Protein AF-A0A914FQ15-F1 (afdb_monomer_lite)

Radius of gyration: 30.42 Å; chains: 1; bounding box: 74×74×72 Å

pLDDT: mean 75.64, std 13.71, range [32.66, 95.12]

Secondary structure (DSSP, 8-state):
---HHHHHHHHHHHTHHHHHHHHHHH---S-HHHHHHHHHHHHHHHHTTPPPPTTTGGGHHHHHHHHHHHHHHHTT-S----TT-SS-HHHHHHHHHHHHHHHHHHHHHHHHHHHHT---HHHHHHHH---------HHHHHHHHHHTT-GGGS-STT-SPPTT-------------S--SS--TT---GGGEEEEE-S-HHHHHHHHHHHHHHS-----SS----------EE---GGG-TTSTTTS--HHHHHHHHHHHTSHHHHHHHHHTHHHHHHHHHHH---S-HHHHHHHHHHHHHHHHTTPPPPTTTGGGHHHHHHHHHHHHHHHTT-S----TT-SS-HHHHHHHHHHHHHHHHHHHHHHHHHHHHH-SS--HHHHHHHH--EEEEE--HHHHHHHHHHHT-HHHH-STT-S--TT-EEEEEEEE-HHHHTSS-TTS-TTTTEEEEEEEE-STT-SSPEE-GGG-GGG---

Foldseek 3Di:
DPDLCPVVVVLCVVCVVVLVVCCVVVVFDSDPVRLLVVVVVQVVCVVVVHDDPPVCVVVVVVSLVSNLVNVCSVQLLDDDDDVPDPDRPNLVSLCVLAVVVVVVVVVLLVLLVVLPPPDDPVSVVSVPDDDDDDDDDLVNVVSNCVNVPVSVQCPDSPRRADPPDDDDDDDDDDPDDDDDPLPPLQDDDQLQEDAEEEPDPVLQVVSQVVQLVSNFDPDDPDDPDSPRDDHDYHYDHLCCDLLNVVNDDDPVLVVLLVVLCVFPQVVVLCVVCVVVLVVCCVVVVFDSDVVRVLVVLVVQVVCVVVVHDDDPVCVVVNVVSLVSNLVSVCSSQLLDFDDGPVDPDRSSLSSLCSNCVVVVCVVVVLLVLLLVLVPDPDDDVVSVSSVSHNYYHYRGDLSSVSSNCVNLPVSVQCPPSLRRADPAKDKDKDKDFAPVVVPDPCPPDDSCVRIDIWIWIDSHPPDPGTDTCQCVRPVNPDD

Sequence (479 aa):
MVDKSQVILSMLNNSNELLSEIAEKTHIPIDFNEIMYVFDTVIFETLLGLPIPAWLIPRMPEFENLFVNYIATLWGFISFKDDAFEIDLKHELAKISSGSLISEIVERLKLKIQCHQNETEKCEKIKSQKFYAYSGHDITEISLLLGLGYETFIFDKHSMPSVGSSIVLELWQNEEIKNAIITDKNQFQYYYIYARSTDADRAIVSAMAFFSGLFSKNQSSSSSEYILAPVPIHTIPASDDFLNILAFECPKKDELWKMVDKSQVILSMLNNSNELLSEIAEKTHIPIDFNEIMYVFDTVIFETLLGLPIPAWLIPRMPEFEDLFVNYIATLWGFISFKDEAFEIDLQHELAKISSGSLISEIVERLKHKIQCHQNETETMECEKIKNQKFYAYSGHDITEISLLLGLGYETFIFDKHSMPSVSSSLVLELWQNEEIENSIIKDKNQFEYYYVKIYYYQNSTIETPKYIGNLLPECQGE

Structure (mmCIF, N/CA/C/O backbone):
data_AF-A0A914FQ15-F1
#
_entry.id   AF-A0A914FQ15-F1
#
loop_
_atom_site.group_PDB
_atom_site.id
_atom_site.type_symbol
_atom_site.label_atom_id
_atom_site.label_alt_id
_atom_site.label_comp_id
_atom_site.label_asym_id
_atom_site.label_entity_id
_atom_site.label_seq_id
_atom_site.pdbx_PDB_ins_code
_atom_site.Cartn_x
_atom_site.Cartn_y
_atom_site.Cartn_z
_atom_site.occupancy
_atom_site.B_iso_or_equiv
_atom_site.auth_seq_id
_atom_site.auth_comp_id
_atom_site.auth_asym_id
_atom_site.auth_atom_id
_atom_site.pdbx_PDB_model_num
ATOM 1 N N . MET A 1 1 ? -44.707 -8.944 -4.689 1.00 37.34 1 MET A N 1
ATOM 2 C CA . MET A 1 1 ? -44.498 -10.139 -5.532 1.00 37.34 1 MET A CA 1
ATOM 3 C C . MET A 1 1 ? -44.858 -9.777 -6.973 1.00 37.34 1 MET A C 1
ATOM 5 O O . MET A 1 1 ? -45.880 -10.221 -7.469 1.00 37.34 1 MET A O 1
ATOM 9 N N . VAL A 1 2 ? -44.069 -8.915 -7.623 1.00 34.97 2 VAL A N 1
ATOM 10 C CA . VAL A 1 2 ? -43.881 -9.034 -9.081 1.00 34.97 2 VAL A CA 1
ATOM 11 C C . VAL A 1 2 ? -42.900 -10.186 -9.255 1.00 34.97 2 VAL A C 1
ATOM 13 O O . VAL A 1 2 ? -42.261 -10.646 -8.302 1.00 34.97 2 VAL A O 1
ATOM 16 N N . ASP A 1 3 ? -43.039 -10.820 -10.393 1.00 44.81 3 ASP A N 1
ATOM 17 C CA . ASP A 1 3 ? -43.243 -12.239 -10.451 1.00 44.81 3 ASP A CA 1
ATOM 18 C C . ASP A 1 3 ? -41.897 -12.964 -10.436 1.00 44.81 3 ASP A C 1
ATOM 20 O O . ASP A 1 3 ? -41.209 -13.018 -11.456 1.00 44.81 3 ASP A O 1
ATOM 24 N N . LYS A 1 4 ? -41.551 -13.601 -9.302 1.00 52.62 4 LYS A N 1
ATOM 25 C CA . LYS A 1 4 ? -40.545 -14.677 -9.300 1.00 52.62 4 LYS A CA 1
ATOM 26 C C . LYS A 1 4 ? -40.839 -15.663 -10.443 1.00 52.62 4 LYS A C 1
ATOM 28 O O . LYS A 1 4 ? -39.901 -16.253 -10.968 1.00 52.62 4 LYS A O 1
ATOM 33 N N . SER A 1 5 ? -42.102 -15.780 -10.890 1.00 56.16 5 SER A N 1
ATOM 34 C CA . SER A 1 5 ? -42.436 -16.552 -12.078 1.00 56.16 5 SER A CA 1
ATOM 35 C C . SER A 1 5 ? -41.743 -16.061 -13.347 1.00 56.16 5 SER A C 1
ATOM 37 O O . SER A 1 5 ? -41.282 -16.924 -14.053 1.00 56.16 5 SER A O 1
ATOM 39 N N . GLN A 1 6 ? -41.568 -14.776 -13.686 1.00 59.91 6 GLN A N 1
ATOM 40 C CA . GLN A 1 6 ? -41.086 -14.433 -15.042 1.00 59.91 6 GLN A CA 1
ATOM 41 C C . GLN A 1 6 ? -39.613 -14.782 -15.295 1.00 59.91 6 GLN A C 1
ATOM 43 O O . GLN A 1 6 ? -39.285 -15.299 -16.364 1.00 59.91 6 GLN A O 1
ATOM 48 N N . VAL A 1 7 ? -38.730 -14.561 -14.318 1.00 64.56 7 VAL A N 1
ATOM 49 C CA . VAL A 1 7 ? -37.320 -14.982 -14.416 1.00 64.56 7 VAL A CA 1
ATOM 50 C C . VAL A 1 7 ? -37.223 -16.507 -14.398 1.00 64.56 7 VAL A C 1
ATOM 52 O O . VAL A 1 7 ? -36.554 -17.088 -15.250 1.00 64.56 7 VAL A O 1
ATOM 55 N N . ILE A 1 8 ? -37.956 -17.163 -13.491 1.00 65.75 8 ILE A N 1
ATOM 56 C CA . ILE A 1 8 ? -38.003 -18.628 -13.410 1.00 65.75 8 ILE A CA 1
ATOM 57 C C . ILE A 1 8 ? -38.634 -19.227 -14.680 1.00 65.75 8 ILE A C 1
ATOM 59 O O . ILE A 1 8 ? -38.155 -20.238 -15.170 1.00 65.75 8 ILE A O 1
ATOM 63 N N . LEU A 1 9 ? -39.642 -18.586 -15.274 1.00 66.38 9 LEU A N 1
ATOM 64 C CA . LEU A 1 9 ? -40.297 -18.966 -16.532 1.00 66.38 9 LEU A CA 1
ATOM 65 C C . LEU A 1 9 ? -39.357 -18.772 -17.722 1.00 66.38 9 LEU A C 1
ATOM 67 O O . LEU A 1 9 ? -39.368 -19.581 -18.642 1.00 66.38 9 LEU A O 1
ATOM 71 N N . SER A 1 10 ? -38.528 -17.727 -17.715 1.00 71.25 10 SER A N 1
ATOM 72 C CA . SER A 1 10 ? -37.469 -17.537 -18.710 1.00 71.25 10 SER A CA 1
ATOM 73 C C . SER A 1 10 ? -36.416 -18.646 -18.613 1.00 71.25 10 SER A C 1
ATOM 75 O O . SER A 1 10 ? -36.067 -19.252 -19.625 1.00 71.25 10 SER A O 1
ATOM 77 N N . MET A 1 11 ? -35.976 -18.988 -17.396 1.00 70.44 11 MET A N 1
ATOM 78 C CA . MET A 1 11 ? -35.068 -20.117 -17.154 1.00 70.44 11 MET A CA 1
ATOM 79 C C . MET A 1 11 ? -35.695 -21.454 -17.573 1.00 70.44 11 MET A C 1
ATOM 81 O O . MET A 1 11 ? -35.059 -22.218 -18.293 1.00 70.44 11 MET A O 1
ATOM 85 N N . LEU A 1 12 ? -36.961 -21.695 -17.207 1.00 67.25 12 LEU A N 1
ATOM 86 C CA . LEU A 1 12 ? -37.756 -22.847 -17.649 1.00 67.25 12 LEU A CA 1
ATOM 87 C C . LEU A 1 12 ? -37.758 -22.943 -19.176 1.00 67.25 12 LEU A C 1
ATOM 89 O O . LEU A 1 12 ? -37.421 -23.984 -19.730 1.00 67.25 12 LEU A O 1
ATOM 93 N N . ASN A 1 13 ? -38.069 -21.838 -19.856 1.00 72.69 13 ASN A N 1
ATOM 94 C CA . ASN A 1 13 ? -38.152 -21.810 -21.310 1.00 72.69 13 ASN A CA 1
ATOM 95 C C . ASN A 1 13 ? -36.809 -22.106 -21.991 1.00 72.69 13 ASN A C 1
ATOM 97 O O . ASN A 1 13 ? -36.783 -22.803 -23.006 1.00 72.69 13 ASN A O 1
ATOM 101 N N . ASN A 1 14 ? -35.709 -21.609 -21.423 1.00 77.69 14 ASN A N 1
ATOM 102 C CA . ASN A 1 14 ? -34.362 -21.808 -21.955 1.00 77.69 14 ASN A CA 1
ATOM 103 C C . ASN A 1 14 ? -33.810 -23.218 -21.690 1.00 77.69 14 ASN A C 1
ATOM 105 O O . ASN A 1 14 ? -32.963 -23.678 -22.449 1.00 77.69 14 ASN A O 1
ATOM 109 N N . SER A 1 15 ? -34.302 -23.913 -20.660 1.00 79.88 15 SER A N 1
ATOM 110 C CA . SER A 1 15 ? -33.881 -25.275 -20.290 1.00 79.88 15 SER A CA 1
ATOM 111 C C . SER A 1 15 ? -34.926 -26.352 -20.607 1.00 79.88 15 SER A C 1
ATOM 113 O O . SER A 1 15 ? -34.819 -27.483 -20.136 1.00 79.88 15 SER A O 1
ATOM 115 N N . ASN A 1 16 ? -35.928 -26.029 -21.431 1.00 79.25 16 ASN A N 1
ATOM 116 C CA . ASN A 1 16 ? -37.050 -26.915 -21.759 1.00 79.25 16 ASN A CA 1
ATOM 117 C C . ASN A 1 16 ? -36.623 -28.302 -22.270 1.00 79.25 16 ASN A C 1
ATOM 119 O O . ASN A 1 16 ? -37.305 -29.285 -21.986 1.00 79.25 16 ASN A O 1
ATOM 123 N N . GLU A 1 17 ? -35.523 -28.399 -23.021 1.00 84.88 17 GLU A N 1
ATOM 124 C CA . GLU A 1 17 ? -35.038 -29.673 -23.567 1.00 84.88 17 GLU A CA 1
ATOM 125 C C . GLU A 1 17 ? -34.526 -30.608 -22.462 1.00 84.88 17 GLU A C 1
ATOM 127 O O . GLU A 1 17 ? -35.016 -31.731 -22.340 1.00 84.88 17 GLU A O 1
ATOM 132 N N . LEU A 1 18 ? -33.614 -30.120 -21.612 1.00 85.31 18 LEU A N 1
ATOM 133 C CA . LEU A 1 18 ? -33.092 -30.857 -20.460 1.00 85.31 18 LEU A CA 1
ATOM 134 C C . LEU A 1 18 ? -34.219 -31.280 -19.512 1.00 85.31 18 LEU A C 1
ATOM 136 O O . LEU A 1 18 ? -34.287 -32.432 -19.089 1.00 85.31 18 LEU A O 1
ATOM 140 N N . LEU A 1 19 ? -35.124 -30.351 -19.198 1.00 83.38 19 LEU A N 1
ATOM 141 C CA . LEU A 1 19 ? -36.227 -30.605 -18.276 1.00 83.38 19 LEU A CA 1
ATOM 142 C C . LEU A 1 19 ? -37.215 -31.645 -18.821 1.00 83.38 19 LEU A C 1
ATOM 144 O O . LEU A 1 19 ? -37.680 -32.502 -18.071 1.00 83.38 19 LEU A O 1
ATOM 148 N N . SER A 1 20 ? -37.501 -31.606 -20.126 1.00 84.44 20 SER A N 1
ATOM 149 C CA . SER A 1 20 ? -38.352 -32.603 -20.787 1.00 84.44 20 SER A CA 1
ATOM 150 C C . SER A 1 20 ? -37.700 -33.984 -20.800 1.00 84.44 20 SER A C 1
ATOM 152 O O . SER A 1 20 ? -38.378 -34.980 -20.555 1.00 84.44 20 SER A O 1
ATOM 154 N N . GLU A 1 21 ? -36.388 -34.049 -21.041 1.00 87.75 21 GLU A N 1
ATOM 155 C CA . GLU A 1 21 ? -35.633 -35.303 -21.020 1.00 87.75 21 GLU A CA 1
ATOM 156 C C . GLU A 1 21 ? -35.611 -35.917 -19.610 1.00 87.75 21 GLU A C 1
ATOM 158 O O . GLU A 1 21 ? -35.912 -37.101 -19.449 1.00 87.75 21 GLU A O 1
ATOM 163 N N . ILE A 1 22 ? -35.351 -35.110 -18.573 1.00 86.06 22 ILE A N 1
ATOM 164 C CA . ILE A 1 22 ? -35.401 -35.556 -17.172 1.00 86.06 22 ILE A CA 1
ATOM 165 C C . ILE A 1 22 ? -36.799 -36.072 -16.824 1.00 86.06 22 ILE A C 1
ATOM 167 O O . ILE A 1 22 ? -36.919 -37.178 -16.293 1.00 86.06 22 ILE A O 1
ATOM 171 N N . ALA A 1 23 ? -37.855 -35.323 -17.149 1.00 85.94 23 ALA A N 1
ATOM 172 C CA . ALA A 1 23 ? -39.231 -35.718 -16.858 1.00 85.94 23 ALA A CA 1
ATOM 173 C C . ALA A 1 23 ? -39.637 -37.021 -17.565 1.00 85.94 23 ALA A C 1
ATOM 175 O O . ALA A 1 23 ? -40.269 -37.891 -16.961 1.00 85.94 23 ALA A O 1
ATOM 176 N N . GLU A 1 24 ? -39.233 -37.207 -18.826 1.00 88.38 24 GLU A N 1
ATOM 177 C CA . GLU A 1 24 ? -39.487 -38.445 -19.568 1.00 88.38 24 GLU A CA 1
ATOM 178 C C . GLU A 1 24 ? -38.804 -39.650 -18.908 1.00 88.38 24 GLU A C 1
ATOM 180 O O . GLU A 1 24 ? -39.427 -40.701 -18.743 1.00 88.38 24 GLU A O 1
ATOM 185 N N . LYS A 1 25 ? -37.528 -39.506 -18.526 1.00 87.81 25 LYS A N 1
ATOM 186 C CA . LYS A 1 25 ? -36.709 -40.610 -17.998 1.00 87.81 25 LYS A CA 1
ATOM 187 C C . LYS A 1 25 ? -36.987 -40.945 -16.538 1.00 87.81 25 LYS A C 1
ATOM 189 O O . LYS A 1 25 ? -36.796 -42.094 -16.149 1.00 87.81 25 LYS A O 1
ATOM 194 N N . THR A 1 26 ? -37.411 -39.969 -15.739 1.00 84.44 26 THR A N 1
ATOM 195 C CA . THR A 1 26 ? -37.674 -40.147 -14.301 1.00 84.44 26 THR A CA 1
ATOM 196 C C . THR A 1 26 ? -39.157 -40.325 -13.979 1.00 84.44 26 THR A C 1
ATOM 198 O O . THR A 1 26 ? -39.488 -40.744 -12.874 1.00 84.44 26 THR A O 1
ATOM 201 N N . HIS A 1 27 ? -40.054 -40.034 -14.933 1.00 85.69 27 HIS A N 1
ATOM 202 C CA . HIS A 1 27 ? -41.507 -39.951 -14.728 1.00 85.69 27 HIS A CA 1
ATOM 203 C C . HIS A 1 27 ? -41.935 -38.903 -13.687 1.00 85.69 27 HIS A C 1
ATOM 205 O O . HIS A 1 27 ? -43.054 -38.954 -13.173 1.00 85.69 27 HIS A O 1
ATOM 211 N N . ILE A 1 28 ? -41.055 -37.947 -13.395 1.00 81.38 28 ILE A N 1
ATOM 212 C CA . ILE A 1 28 ? -41.310 -36.820 -12.503 1.00 81.38 28 ILE A CA 1
ATOM 213 C C . ILE A 1 28 ? -41.856 -35.659 -13.348 1.00 81.38 28 ILE A C 1
ATOM 215 O O . ILE A 1 28 ? -41.390 -35.450 -14.470 1.00 81.38 28 ILE A O 1
ATOM 219 N N . PRO A 1 29 ? -42.880 -34.921 -12.880 1.00 79.31 29 PRO A N 1
ATOM 220 C CA . PRO A 1 29 ? -43.400 -33.774 -13.617 1.00 79.31 29 PRO A CA 1
ATOM 221 C C . PRO A 1 29 ? -42.323 -32.699 -13.818 1.00 79.31 29 PRO A C 1
ATOM 223 O O . PRO A 1 29 ? -41.398 -32.577 -13.020 1.00 79.31 29 PRO A O 1
ATOM 226 N N . ILE A 1 30 ? -42.481 -31.877 -14.863 1.00 70.94 30 ILE A N 1
ATOM 227 C CA . ILE A 1 30 ? -41.653 -30.679 -15.078 1.00 70.94 30 ILE A CA 1
ATOM 228 C C . ILE A 1 30 ? -42.074 -29.610 -14.055 1.00 70.94 30 ILE A C 1
ATOM 230 O O . ILE A 1 30 ? -42.770 -28.648 -14.371 1.00 70.94 30 ILE A O 1
ATOM 234 N N . ASP A 1 31 ? -41.695 -29.839 -12.802 1.00 72.06 31 ASP A N 1
ATOM 235 C CA . ASP A 1 31 ? -41.764 -28.906 -11.688 1.00 72.06 31 ASP A CA 1
ATOM 236 C C . ASP A 1 31 ? -40.352 -28.740 -11.133 1.00 72.06 31 ASP A C 1
ATOM 238 O O . ASP A 1 31 ? -39.649 -29.720 -10.887 1.00 72.06 31 ASP A O 1
ATOM 242 N N . PHE A 1 32 ? -39.916 -27.495 -10.960 1.00 68.69 32 PHE A N 1
ATOM 243 C CA . PHE A 1 32 ? -38.552 -27.228 -10.530 1.00 68.69 32 PHE A CA 1
ATOM 244 C C . PHE A 1 32 ? -38.252 -27.829 -9.152 1.00 68.69 32 PHE A C 1
ATOM 246 O O . PHE A 1 32 ? -37.183 -28.397 -8.999 1.00 68.69 32 PHE A O 1
ATOM 253 N N . ASN A 1 33 ? -39.168 -27.790 -8.176 1.00 68.25 33 ASN A N 1
ATOM 254 C CA . ASN A 1 33 ? -38.898 -28.376 -6.855 1.00 68.25 33 ASN A CA 1
ATOM 255 C C . ASN A 1 33 ? -38.702 -29.893 -6.957 1.00 68.25 33 ASN A C 1
ATOM 257 O O . ASN A 1 33 ? -37.818 -30.451 -6.315 1.00 68.25 33 ASN A O 1
ATOM 261 N N . GLU A 1 34 ? -39.490 -30.545 -7.808 1.00 75.31 34 GLU A N 1
ATOM 262 C CA . GLU A 1 34 ? -39.380 -31.981 -8.063 1.00 75.31 34 GLU A CA 1
ATOM 263 C C . GLU A 1 34 ? -38.078 -32.344 -8.800 1.00 75.31 34 GLU A C 1
ATOM 265 O O . GLU A 1 34 ? -37.407 -33.319 -8.464 1.00 75.31 34 GLU A O 1
ATOM 270 N N . ILE A 1 35 ? -37.661 -31.521 -9.764 1.00 71.25 35 ILE A N 1
ATOM 271 C CA . ILE A 1 35 ? -36.404 -31.689 -10.509 1.00 71.25 35 ILE A CA 1
ATOM 272 C C . ILE A 1 35 ? -35.176 -31.447 -9.615 1.00 71.25 35 ILE A C 1
ATOM 274 O O . ILE A 1 35 ? -34.149 -32.102 -9.793 1.00 71.25 35 ILE A O 1
ATOM 278 N N . MET A 1 36 ? -35.276 -30.567 -8.617 1.00 71.06 36 MET A N 1
ATOM 279 C CA . MET A 1 36 ? -34.212 -30.353 -7.631 1.00 71.06 36 MET A CA 1
ATOM 280 C C . MET A 1 36 ? -33.966 -31.606 -6.785 1.00 71.06 36 MET A C 1
ATOM 282 O O . MET A 1 36 ? -32.814 -31.960 -6.555 1.00 71.06 36 MET A O 1
ATOM 286 N N . TYR A 1 37 ? -35.017 -32.353 -6.424 1.00 77.00 37 TYR A N 1
ATOM 287 C CA . TYR A 1 37 ? -34.844 -33.647 -5.754 1.00 77.00 37 TYR A CA 1
ATOM 288 C C . TYR A 1 37 ? -34.120 -34.673 -6.628 1.00 77.00 37 TYR A C 1
ATOM 290 O O . TYR A 1 37 ? -33.354 -35.488 -6.109 1.00 77.00 37 TYR A O 1
ATOM 298 N N . VAL A 1 38 ? -34.318 -34.635 -7.951 1.00 81.38 38 VAL A N 1
ATOM 299 C CA . VAL A 1 38 ? -33.557 -35.480 -8.886 1.00 81.38 38 VAL A CA 1
ATOM 300 C C . VAL A 1 38 ? -32.079 -35.114 -8.850 1.00 81.38 38 VAL A C 1
ATOM 302 O O . VAL A 1 38 ? -31.239 -36.007 -8.770 1.00 81.38 38 VAL A O 1
ATOM 305 N N . PHE A 1 39 ? -31.759 -33.820 -8.872 1.00 81.06 39 PHE A N 1
ATOM 306 C CA . PHE A 1 39 ? -30.379 -33.353 -8.790 1.00 81.06 39 PHE A CA 1
ATOM 307 C C . PHE A 1 39 ? -29.713 -33.781 -7.477 1.00 81.06 39 PHE A C 1
ATOM 309 O O . PHE A 1 39 ? -28.667 -34.429 -7.511 1.00 81.06 39 PHE A O 1
ATOM 316 N N . ASP A 1 40 ? -30.354 -33.509 -6.337 1.00 76.62 40 ASP A N 1
ATOM 317 C CA . ASP A 1 40 ? -29.849 -33.889 -5.012 1.00 76.62 40 ASP A CA 1
ATOM 318 C C . ASP A 1 40 ? -29.604 -35.398 -4.917 1.00 76.62 40 ASP A C 1
ATOM 320 O O . ASP A 1 40 ? -28.573 -35.841 -4.406 1.00 76.62 40 ASP A O 1
ATOM 324 N N . THR A 1 41 ? -30.524 -36.199 -5.465 1.00 82.56 41 THR A N 1
ATOM 325 C CA . THR A 1 41 ? -30.392 -37.661 -5.513 1.00 82.56 41 THR A CA 1
ATOM 326 C C . THR A 1 41 ? -29.163 -38.072 -6.321 1.00 82.56 41 THR A C 1
ATOM 328 O O . THR A 1 41 ? -28.358 -38.864 -5.840 1.00 82.56 41 THR A O 1
ATOM 331 N N . VAL A 1 42 ? -28.968 -37.505 -7.514 1.00 83.19 42 VAL A N 1
ATOM 332 C CA . VAL A 1 42 ? -27.830 -37.831 -8.388 1.00 83.19 42 VAL A CA 1
ATOM 333 C C . VAL A 1 42 ? -26.497 -37.438 -7.748 1.00 83.19 42 VAL A C 1
ATOM 335 O O . VAL A 1 42 ? -25.545 -38.221 -7.790 1.00 83.19 42 VAL A O 1
ATOM 338 N N . ILE A 1 43 ? -26.415 -36.263 -7.116 1.00 78.88 43 ILE A N 1
ATOM 339 C CA . ILE A 1 43 ? -25.213 -35.829 -6.390 1.00 78.88 43 ILE A CA 1
ATOM 340 C C . ILE A 1 43 ? -24.922 -36.772 -5.221 1.00 78.88 43 ILE A C 1
ATOM 342 O O . ILE A 1 43 ? -23.788 -37.230 -5.063 1.00 78.88 43 ILE A O 1
ATOM 346 N N . PHE A 1 44 ? -25.939 -37.119 -4.433 1.00 75.75 44 PHE A N 1
ATOM 347 C CA . PHE A 1 44 ? -25.784 -38.018 -3.294 1.00 75.75 44 PHE A CA 1
ATOM 348 C C . PHE A 1 44 ? -25.348 -39.427 -3.719 1.00 75.75 44 PHE A C 1
ATOM 350 O O . PHE A 1 44 ? -24.420 -39.993 -3.142 1.00 75.75 44 PHE A O 1
ATOM 357 N N . GLU A 1 45 ? -25.960 -39.982 -4.764 1.00 80.56 45 GLU A N 1
ATOM 358 C CA . GLU A 1 45 ? -25.576 -41.273 -5.336 1.00 80.56 45 GLU A CA 1
ATOM 359 C C . GLU A 1 45 ? -24.127 -41.255 -5.845 1.00 80.56 45 GLU A C 1
ATOM 361 O O . GLU A 1 45 ? -23.360 -42.181 -5.568 1.00 80.56 45 GLU A O 1
ATOM 366 N N . THR A 1 46 ? -23.712 -40.167 -6.497 1.00 79.38 46 THR A N 1
ATOM 367 C CA . THR A 1 46 ? -22.332 -39.977 -6.969 1.00 79.38 46 THR A CA 1
ATOM 368 C C . THR A 1 46 ? -21.333 -39.947 -5.810 1.00 79.38 46 THR A C 1
ATOM 370 O O . THR A 1 46 ? -20.295 -40.607 -5.878 1.00 79.38 46 THR A O 1
ATOM 373 N N . LEU A 1 47 ? -21.649 -39.243 -4.715 1.00 73.56 47 LEU A N 1
ATOM 374 C CA . LEU A 1 47 ? -20.816 -39.206 -3.503 1.00 73.56 47 LEU A CA 1
ATOM 375 C C . LEU A 1 47 ? -20.668 -40.587 -2.849 1.00 73.56 47 LEU A C 1
ATOM 377 O O . LEU A 1 47 ? -19.628 -40.890 -2.265 1.00 73.56 47 LEU A O 1
ATOM 381 N N . LEU A 1 48 ? -21.683 -41.444 -2.977 1.00 79.81 48 LEU A N 1
ATOM 382 C CA . LEU A 1 48 ? -21.640 -42.840 -2.536 1.00 79.81 48 LEU A CA 1
ATOM 383 C C . LEU A 1 48 ? -20.930 -43.778 -3.530 1.00 79.81 48 LEU A C 1
ATOM 385 O O . LEU A 1 48 ? -20.845 -44.982 -3.281 1.00 79.81 48 LEU A O 1
ATOM 389 N N . GLY A 1 49 ? -20.408 -43.252 -4.642 1.00 81.69 49 GLY A N 1
ATOM 390 C CA . GLY A 1 49 ? -19.731 -44.025 -5.684 1.00 81.69 49 GLY A CA 1
ATOM 391 C C . GLY A 1 49 ? -20.679 -44.839 -6.569 1.00 81.69 49 GLY A C 1
ATOM 392 O O . GLY A 1 49 ? -20.241 -45.799 -7.207 1.00 81.69 49 GLY A O 1
ATOM 393 N N . LEU A 1 50 ? -21.970 -44.498 -6.599 1.00 84.69 50 LEU A N 1
ATOM 394 C CA . LEU A 1 50 ? -22.946 -45.138 -7.475 1.00 84.69 50 LEU A CA 1
ATOM 395 C C . LEU A 1 50 ? -22.854 -44.562 -8.900 1.00 84.69 50 LEU A C 1
ATOM 397 O O . LEU A 1 50 ? -22.554 -43.381 -9.083 1.00 84.69 50 LEU A O 1
ATOM 401 N N . PRO A 1 51 ? -23.080 -45.390 -9.936 1.00 82.81 51 PRO A N 1
ATOM 402 C CA . PRO A 1 51 ? -22.972 -44.945 -11.316 1.00 82.81 51 PRO A CA 1
ATOM 403 C C . PRO A 1 51 ? -24.145 -44.038 -11.705 1.00 82.81 51 PRO A C 1
ATOM 405 O O . PRO A 1 51 ? -25.302 -44.452 -11.646 1.00 82.81 51 PRO A O 1
ATOM 408 N N . ILE A 1 52 ? -23.832 -42.838 -12.195 1.00 84.81 52 ILE A N 1
ATOM 409 C CA . ILE A 1 52 ? -24.813 -41.931 -12.804 1.00 84.81 52 ILE A CA 1
ATOM 410 C C . ILE A 1 52 ? -25.391 -42.592 -14.071 1.00 84.81 52 ILE A C 1
ATOM 412 O O . ILE A 1 52 ? -24.631 -43.175 -14.857 1.00 84.81 52 ILE A O 1
ATOM 416 N N . PRO A 1 53 ? -26.711 -42.496 -14.330 1.00 87.62 53 PRO A N 1
ATOM 417 C CA . PRO A 1 53 ? -27.302 -42.984 -15.570 1.00 87.62 53 PRO A CA 1
ATOM 418 C C . PRO A 1 53 ? -26.589 -42.424 -16.806 1.00 87.62 53 PRO A C 1
ATOM 420 O O . PRO A 1 53 ? -26.412 -41.216 -16.942 1.00 87.62 53 PRO A O 1
ATOM 423 N N . ALA A 1 54 ? -26.217 -43.297 -17.747 1.00 88.00 54 ALA A N 1
ATOM 424 C CA . ALA A 1 54 ? -25.382 -42.928 -18.897 1.00 88.00 54 ALA A CA 1
ATOM 425 C C . ALA A 1 54 ? -25.959 -41.792 -19.765 1.00 88.00 54 ALA A C 1
ATOM 427 O O . ALA A 1 54 ? -25.202 -41.052 -20.387 1.00 88.00 54 ALA A O 1
ATOM 428 N N . TRP A 1 55 ? -27.286 -41.649 -19.798 1.00 88.31 55 TRP A N 1
ATOM 429 C CA . TRP A 1 55 ? -27.970 -40.572 -20.516 1.00 88.31 55 TRP A CA 1
ATOM 430 C C . TRP A 1 55 ? -27.812 -39.204 -19.832 1.00 88.31 55 TRP A C 1
ATOM 432 O O . TRP A 1 55 ? -27.801 -38.185 -20.513 1.00 88.31 55 TRP A O 1
ATOM 442 N N . LEU A 1 56 ? -27.640 -39.178 -18.506 1.00 87.62 56 LEU A N 1
ATOM 443 C CA . LEU A 1 56 ? -27.561 -37.953 -17.712 1.00 87.62 56 LEU A CA 1
ATOM 444 C C . LEU A 1 56 ? -26.132 -37.400 -17.629 1.00 87.62 56 LEU A C 1
ATOM 446 O O . LEU A 1 56 ? -25.955 -36.189 -17.575 1.00 87.62 56 LEU A O 1
ATOM 450 N N . ILE A 1 57 ? -25.109 -38.260 -17.701 1.00 85.75 57 ILE A N 1
ATOM 451 C CA . ILE A 1 57 ? -23.684 -37.868 -17.688 1.00 85.75 57 ILE A CA 1
ATOM 452 C C . ILE A 1 57 ? -23.367 -36.678 -18.623 1.00 85.75 57 ILE A C 1
ATOM 454 O O . ILE A 1 57 ? -22.807 -35.696 -18.138 1.00 85.75 57 ILE A O 1
ATOM 458 N N . PRO A 1 58 ? -23.716 -36.694 -19.929 1.00 89.06 58 PRO A N 1
ATOM 459 C CA . PRO A 1 58 ? -23.411 -35.572 -20.824 1.00 89.06 58 PRO A CA 1
ATOM 460 C C . PRO A 1 58 ? -24.203 -34.293 -20.507 1.00 89.06 58 PRO A C 1
ATOM 462 O O . PRO A 1 58 ? -23.819 -33.217 -20.957 1.00 89.06 58 PRO A O 1
ATOM 465 N N . ARG A 1 59 ? -25.292 -34.399 -19.738 1.00 87.81 59 ARG A N 1
ATOM 466 C CA . ARG A 1 59 ? -26.165 -33.290 -19.335 1.00 87.81 59 ARG A CA 1
ATOM 467 C C . ARG A 1 59 ? -25.808 -32.707 -17.964 1.00 87.81 59 ARG A C 1
ATOM 469 O O . ARG A 1 59 ? -26.302 -31.634 -17.633 1.00 87.81 59 ARG A O 1
ATOM 476 N N . MET A 1 60 ? -24.944 -33.362 -17.180 1.00 84.75 60 MET A N 1
ATOM 477 C CA . MET A 1 60 ? -24.589 -32.921 -15.821 1.00 84.75 60 MET A CA 1
ATOM 478 C C . MET A 1 60 ? -24.139 -31.452 -15.740 1.00 84.75 60 MET A C 1
ATOM 480 O O . MET A 1 60 ? -24.676 -30.742 -14.895 1.00 84.75 60 MET A O 1
ATOM 484 N N . PRO A 1 61 ? -23.274 -30.924 -16.634 1.00 83.75 61 PRO A N 1
ATOM 485 C CA . PRO A 1 61 ? -22.869 -29.515 -16.563 1.00 83.75 61 PRO A CA 1
ATOM 486 C C . PRO A 1 61 ? -24.023 -28.525 -16.790 1.00 83.75 61 PRO A C 1
ATOM 488 O O . PRO A 1 61 ? -24.027 -27.427 -16.228 1.00 83.75 61 PRO A O 1
ATOM 491 N N . GLU A 1 62 ? -24.991 -28.900 -17.633 1.00 84.81 62 GLU A N 1
ATOM 492 C CA . GLU A 1 62 ? -26.204 -28.120 -17.897 1.00 84.81 62 GLU A CA 1
ATOM 493 C C . GLU A 1 62 ? -27.141 -28.172 -16.680 1.00 84.81 62 GLU A C 1
ATOM 495 O O . GLU A 1 62 ? -27.660 -27.141 -16.255 1.00 84.81 62 GLU A O 1
ATOM 500 N N . PHE A 1 63 ? -27.281 -29.355 -16.073 1.00 84.19 63 PHE A N 1
ATOM 501 C CA . PHE A 1 63 ? -28.122 -29.585 -14.902 1.00 84.19 63 PHE A CA 1
ATOM 502 C C . PHE A 1 63 ? -27.595 -28.869 -13.649 1.00 84.19 63 PHE A C 1
ATOM 504 O O . PHE A 1 63 ? -28.359 -28.188 -12.969 1.00 84.19 63 PHE A O 1
ATOM 511 N N . GLU A 1 64 ? -26.283 -28.917 -13.401 1.00 79.25 64 GLU A N 1
ATOM 512 C CA . GLU A 1 64 ? -25.612 -28.159 -12.335 1.00 79.25 64 GLU A CA 1
ATOM 513 C C . GLU A 1 64 ? -25.810 -26.652 -12.510 1.00 79.25 64 GLU A C 1
ATOM 515 O O . GLU A 1 64 ? -26.154 -25.939 -11.569 1.00 79.25 64 GLU A O 1
ATOM 520 N N . ASN A 1 65 ? -25.633 -26.149 -13.736 1.00 77.69 65 ASN A N 1
ATOM 521 C CA . ASN A 1 65 ? -25.810 -24.730 -14.017 1.00 77.69 65 ASN A CA 1
ATOM 522 C C . ASN A 1 65 ? -27.259 -24.279 -13.791 1.00 77.69 65 ASN A C 1
ATOM 524 O O . ASN A 1 65 ? -27.499 -23.180 -13.292 1.00 77.69 65 ASN A O 1
ATOM 528 N N . LEU A 1 66 ? -28.224 -25.121 -14.159 1.00 78.56 66 LEU A N 1
ATOM 529 C CA . LEU A 1 66 ? -29.638 -24.857 -13.934 1.00 78.56 66 LEU A CA 1
ATOM 530 C C . LEU A 1 66 ? -29.974 -24.836 -12.436 1.00 78.56 66 LEU A C 1
ATOM 532 O O . LEU A 1 66 ? -30.625 -23.898 -11.978 1.00 78.56 66 LEU A O 1
ATOM 536 N N . PHE A 1 67 ? -29.483 -25.822 -11.680 1.00 77.19 67 PHE A N 1
ATOM 537 C CA . PHE A 1 67 ? -29.664 -25.939 -10.231 1.00 77.19 67 PHE A CA 1
ATOM 538 C C . PHE A 1 67 ? -29.135 -24.703 -9.493 1.00 77.19 67 PHE A C 1
ATOM 540 O O . PHE A 1 67 ? -29.870 -24.059 -8.741 1.00 77.19 67 PHE A O 1
ATOM 547 N N . VAL A 1 68 ? -27.882 -24.318 -9.766 1.00 72.19 68 VAL A N 1
ATOM 548 C CA . VAL A 1 68 ? -27.224 -23.173 -9.114 1.00 72.19 68 VAL A CA 1
ATOM 549 C C . VAL A 1 68 ? -27.971 -21.872 -9.406 1.00 72.19 68 VAL A C 1
ATOM 551 O O . VAL A 1 68 ? -28.295 -21.128 -8.482 1.00 72.19 68 VAL A O 1
ATOM 554 N N . ASN A 1 69 ? -28.313 -21.609 -10.672 1.00 72.44 69 ASN A N 1
ATOM 555 C CA . ASN A 1 69 ? -29.027 -20.386 -11.050 1.00 72.44 69 ASN A CA 1
ATOM 556 C C . ASN A 1 69 ? -30.444 -20.330 -10.466 1.00 72.44 69 ASN A C 1
ATOM 558 O O . ASN A 1 69 ? -30.904 -19.259 -10.061 1.00 72.44 69 ASN A O 1
ATOM 562 N N . TYR A 1 70 ? -31.129 -21.472 -10.389 1.00 73.94 70 TYR A N 1
ATOM 563 C CA . TYR A 1 70 ? -32.459 -21.564 -9.799 1.00 73.94 70 TYR A CA 1
ATOM 564 C C . TYR A 1 70 ? -32.437 -21.278 -8.293 1.00 73.94 70 TYR A C 1
ATOM 566 O O . TYR A 1 70 ? -33.173 -20.403 -7.834 1.00 73.94 70 TYR A O 1
ATOM 574 N N . ILE A 1 71 ? -31.553 -21.936 -7.531 1.00 70.62 71 ILE A N 1
ATOM 575 C CA . ILE A 1 71 ? -31.372 -21.682 -6.090 1.00 70.62 71 ILE A CA 1
ATOM 576 C C . ILE A 1 71 ? -30.993 -20.227 -5.852 1.00 70.62 71 ILE A C 1
ATOM 578 O O . ILE A 1 71 ? -31.622 -19.540 -5.044 1.00 70.62 71 ILE A O 1
ATOM 582 N N . ALA A 1 72 ? -30.029 -19.721 -6.614 1.00 67.88 72 ALA A N 1
ATOM 583 C CA . ALA A 1 72 ? -29.583 -18.349 -6.484 1.00 67.88 72 ALA A CA 1
ATOM 584 C C . ALA A 1 72 ? -30.691 -17.328 -6.796 1.00 67.88 72 ALA A C 1
ATOM 586 O O . ALA A 1 72 ? -30.745 -16.266 -6.182 1.00 67.88 72 ALA A O 1
ATOM 587 N N . THR A 1 73 ? -31.631 -17.661 -7.679 1.00 68.81 73 THR A N 1
ATOM 588 C CA . THR A 1 73 ? -32.803 -16.821 -7.967 1.00 68.81 73 THR A CA 1
ATOM 589 C C . THR A 1 73 ? -33.877 -16.929 -6.884 1.00 68.81 73 THR A C 1
ATOM 591 O O . THR A 1 73 ? -34.419 -15.916 -6.439 1.00 68.81 73 THR A O 1
ATOM 594 N N . LEU A 1 74 ? -34.188 -18.143 -6.422 1.00 67.44 74 LEU A N 1
ATOM 595 C CA . LEU A 1 74 ? -35.239 -18.392 -5.431 1.00 67.44 74 LEU A CA 1
ATOM 596 C C . LEU A 1 74 ? -34.939 -17.693 -4.098 1.00 67.44 74 LEU A C 1
ATOM 598 O O . LEU A 1 74 ? -35.839 -17.091 -3.494 1.00 67.44 74 LEU A O 1
ATOM 602 N N . TRP A 1 75 ? -33.672 -17.754 -3.686 1.00 64.31 75 TRP A N 1
ATOM 603 C CA . TRP A 1 75 ? -33.171 -17.257 -2.408 1.00 64.31 75 TRP A CA 1
ATOM 604 C C . TRP A 1 75 ? -32.577 -15.842 -2.481 1.00 64.31 75 TRP A C 1
ATOM 606 O O . TRP A 1 75 ? -32.166 -15.301 -1.459 1.00 64.31 75 TRP A O 1
ATOM 616 N N . GLY A 1 76 ? -32.616 -15.201 -3.657 1.00 59.56 76 GLY A N 1
ATOM 617 C CA . GLY A 1 76 ? -32.230 -13.795 -3.826 1.00 59.56 76 GLY A CA 1
ATOM 618 C C . GLY A 1 76 ? -30.724 -13.545 -3.831 1.00 59.56 76 GLY A C 1
ATOM 619 O O . GLY A 1 76 ? -30.286 -12.451 -3.493 1.00 59.56 76 GLY A O 1
ATOM 620 N N . PHE A 1 77 ? -29.933 -14.553 -4.192 1.00 62.59 77 PHE A N 1
ATOM 621 C CA . PHE A 1 77 ? -28.480 -14.463 -4.276 1.00 62.59 77 PHE A CA 1
ATOM 622 C C . PHE A 1 77 ? -28.035 -13.741 -5.556 1.00 62.59 77 PHE A C 1
ATOM 624 O O . PHE A 1 77 ? -27.055 -13.007 -5.517 1.00 62.59 77 PHE A O 1
ATOM 631 N N . ILE A 1 78 ? -28.778 -13.850 -6.665 1.00 57.53 78 ILE A N 1
ATOM 632 C CA . ILE A 1 78 ? -28.550 -13.052 -7.885 1.00 57.53 78 ILE A CA 1
ATOM 633 C C . ILE A 1 78 ? -29.429 -11.794 -7.851 1.00 57.53 78 ILE A C 1
ATOM 635 O O . ILE A 1 78 ? -30.623 -11.863 -7.561 1.00 57.53 78 ILE A O 1
ATOM 639 N N . SER A 1 79 ? -28.834 -10.633 -8.148 1.00 51.47 79 SER A N 1
ATOM 640 C CA . SER A 1 79 ? -29.564 -9.367 -8.262 1.00 51.47 79 SER A CA 1
ATOM 641 C C . SER A 1 79 ? -30.460 -9.379 -9.498 1.00 51.47 79 SER A C 1
ATOM 643 O O . SER A 1 79 ? -29.980 -9.542 -10.620 1.00 51.47 79 SER A O 1
ATOM 645 N N . PHE A 1 80 ? -31.755 -9.150 -9.296 1.00 56.03 80 PHE A N 1
ATOM 646 C CA . PHE A 1 80 ? -32.687 -8.840 -10.370 1.00 56.03 80 PHE A CA 1
ATOM 647 C C . PHE A 1 80 ? -33.245 -7.448 -10.099 1.00 56.03 80 PHE A C 1
ATOM 649 O O . PHE A 1 80 ? -33.969 -7.240 -9.125 1.00 56.03 80 PHE A O 1
ATOM 656 N N . LYS A 1 81 ? -32.877 -6.480 -10.946 1.00 45.81 81 LYS A N 1
ATOM 657 C CA . LYS A 1 81 ? -33.573 -5.195 -10.991 1.00 45.81 81 LYS A CA 1
ATOM 658 C C . LYS A 1 81 ? -34.949 -5.446 -11.584 1.00 45.81 81 LYS A C 1
ATOM 660 O O . LYS A 1 81 ? -35.073 -5.685 -12.781 1.00 45.81 81 LYS A O 1
ATOM 665 N N . ASP A 1 82 ? -35.957 -5.420 -10.731 1.00 49.88 82 ASP A N 1
ATOM 666 C CA . ASP A 1 82 ? -37.335 -5.275 -11.162 1.00 49.88 82 ASP A CA 1
ATOM 667 C C . ASP A 1 82 ? -37.710 -3.806 -10.954 1.00 49.88 82 ASP A C 1
ATOM 669 O O . ASP A 1 82 ? -37.861 -3.354 -9.817 1.00 49.88 82 ASP A O 1
ATOM 673 N N . ASP A 1 83 ? -37.825 -3.049 -12.049 1.00 50.19 83 ASP A N 1
ATOM 674 C CA . ASP A 1 83 ? -38.185 -1.621 -12.041 1.00 50.19 83 ASP A CA 1
ATOM 675 C C . ASP A 1 83 ? -39.573 -1.363 -11.402 1.00 50.19 83 ASP A C 1
ATOM 677 O O . ASP A 1 83 ? -39.986 -0.216 -11.229 1.00 50.19 83 ASP A O 1
ATOM 681 N N . ALA A 1 84 ? -40.309 -2.421 -11.038 1.00 52.72 84 ALA A N 1
ATOM 682 C CA . ALA A 1 84 ? -41.599 -2.356 -10.368 1.00 52.72 84 ALA A CA 1
ATOM 683 C C . ALA A 1 84 ? -41.536 -2.118 -8.842 1.00 52.72 84 ALA A C 1
ATOM 685 O O . ALA A 1 84 ? -42.578 -1.814 -8.254 1.00 52.72 84 ALA A O 1
ATOM 686 N N . PHE A 1 85 ? -40.373 -2.236 -8.182 1.00 52.16 85 PHE A N 1
ATOM 687 C CA . PHE A 1 85 ? -40.247 -1.978 -6.738 1.00 52.16 85 PHE A CA 1
ATOM 688 C C . PHE A 1 85 ? -38.997 -1.166 -6.375 1.00 52.16 85 PHE A C 1
ATOM 690 O O . PHE A 1 85 ? -37.879 -1.558 -6.682 1.00 52.16 85 PHE A O 1
ATOM 697 N N . GLU A 1 86 ? -39.173 -0.096 -5.593 1.00 56.88 86 GLU A N 1
ATOM 698 C CA . GLU A 1 86 ? -38.086 0.692 -4.972 1.00 56.88 86 GLU A CA 1
ATOM 699 C C . GLU A 1 86 ? -37.382 -0.043 -3.802 1.00 56.88 86 GLU A C 1
ATOM 701 O O . GLU A 1 86 ? -36.864 0.588 -2.883 1.00 56.88 86 GLU A O 1
ATOM 706 N N . ILE A 1 87 ? -37.394 -1.381 -3.773 1.00 57.25 87 ILE A N 1
ATOM 707 C CA . ILE A 1 87 ? -36.854 -2.187 -2.668 1.00 57.25 87 ILE A CA 1
ATOM 708 C C . ILE A 1 87 ? -35.698 -3.041 -3.181 1.00 57.25 87 ILE A C 1
ATOM 710 O O . ILE A 1 87 ? -35.864 -3.814 -4.124 1.00 57.25 87 ILE A O 1
ATOM 714 N N . ASP A 1 88 ? -34.551 -2.957 -2.504 1.00 65.06 88 ASP A N 1
ATOM 715 C CA . ASP A 1 88 ? -33.438 -3.883 -2.704 1.00 65.06 88 ASP A CA 1
ATOM 716 C C . ASP A 1 88 ? -33.805 -5.268 -2.148 1.00 65.06 88 ASP A C 1
ATOM 718 O O . ASP A 1 88 ? -33.597 -5.593 -0.976 1.00 65.06 88 ASP A O 1
ATOM 722 N N . LEU A 1 89 ? -34.405 -6.083 -3.012 1.00 62.66 89 LEU A N 1
ATOM 723 C CA . LEU A 1 89 ? -34.821 -7.448 -2.704 1.00 62.66 89 LEU A CA 1
ATOM 724 C C . LEU A 1 89 ? -33.659 -8.323 -2.223 1.00 62.66 89 LEU A C 1
ATOM 726 O O . LEU A 1 89 ? -33.898 -9.210 -1.408 1.00 62.66 89 LEU A O 1
ATOM 730 N N . LYS A 1 90 ? -32.425 -8.078 -2.681 1.00 63.12 90 LYS A N 1
ATOM 731 C CA . LYS A 1 90 ? -31.242 -8.840 -2.258 1.00 63.12 90 LYS A CA 1
ATOM 732 C C . LYS A 1 90 ? -30.946 -8.568 -0.785 1.00 63.12 90 LYS A C 1
ATOM 734 O O . LYS A 1 90 ? -30.871 -9.500 0.016 1.00 63.12 90 LYS A O 1
ATOM 739 N N . HIS A 1 91 ? -30.862 -7.290 -0.417 1.00 67.50 91 HIS A N 1
ATOM 740 C CA . HIS A 1 91 ? -30.641 -6.863 0.967 1.00 67.50 91 HIS A CA 1
ATOM 741 C C . HIS A 1 91 ? -31.751 -7.343 1.907 1.00 67.50 91 HIS A C 1
ATOM 743 O O . HIS A 1 91 ? -31.488 -7.870 2.989 1.00 67.50 91 HIS A O 1
ATOM 749 N N . GLU A 1 92 ? -33.012 -7.210 1.493 1.00 69.75 92 GLU A N 1
ATOM 750 C CA . GLU A 1 92 ? -34.149 -7.613 2.326 1.00 69.75 92 GLU A CA 1
ATOM 751 C C . GLU A 1 92 ? -34.267 -9.140 2.470 1.00 69.75 92 GLU A C 1
ATOM 753 O O . GLU A 1 92 ? -34.561 -9.630 3.562 1.00 69.75 92 GLU A O 1
ATOM 758 N N . LEU A 1 93 ? -33.971 -9.924 1.428 1.00 67.56 93 LEU A N 1
ATOM 759 C CA . LEU A 1 93 ? -33.950 -11.389 1.525 1.00 67.56 93 LEU A CA 1
ATOM 760 C C . LEU A 1 93 ? -32.783 -11.899 2.380 1.00 67.56 93 LEU A C 1
ATOM 762 O O . LEU A 1 93 ? -32.977 -12.839 3.155 1.00 67.56 93 LEU A O 1
ATOM 766 N N . ALA A 1 94 ? -31.610 -11.261 2.321 1.00 67.44 94 ALA A N 1
ATOM 767 C CA . ALA A 1 94 ? -30.487 -11.577 3.205 1.00 67.44 94 ALA A CA 1
ATOM 768 C C . ALA A 1 94 ? -30.854 -11.348 4.682 1.00 67.44 94 ALA A C 1
ATOM 770 O O . ALA A 1 94 ? -30.616 -12.214 5.528 1.00 67.44 94 ALA A O 1
ATOM 771 N N . LYS A 1 95 ? -31.528 -10.231 4.997 1.00 69.69 95 LYS A N 1
ATOM 772 C CA . LYS A 1 95 ? -32.050 -9.966 6.349 1.00 69.69 95 LYS A CA 1
ATOM 773 C C . LYS A 1 95 ? -33.079 -11.001 6.798 1.00 69.69 95 LYS A C 1
ATOM 775 O O . LYS A 1 95 ? -33.019 -11.454 7.938 1.00 69.69 95 LYS A O 1
ATOM 780 N N . ILE A 1 96 ? -34.025 -11.371 5.932 1.00 76.06 96 ILE A N 1
ATOM 781 C CA . ILE A 1 96 ? -35.101 -12.318 6.276 1.00 76.06 96 ILE A CA 1
ATOM 782 C C . ILE A 1 96 ? -34.552 -13.734 6.500 1.00 76.06 96 ILE A C 1
ATOM 784 O O . ILE A 1 96 ? -34.989 -14.417 7.423 1.00 76.06 96 ILE A O 1
ATOM 788 N N . SER A 1 97 ? -33.605 -14.174 5.671 1.00 74.44 97 SER A N 1
ATOM 789 C CA . SER A 1 97 ? -33.066 -15.541 5.697 1.00 74.44 97 SER A CA 1
ATOM 790 C C . SER A 1 97 ? -32.095 -15.799 6.852 1.00 74.44 97 SER A C 1
ATOM 792 O O . SER A 1 97 ? -32.075 -16.901 7.394 1.00 74.44 97 SER A O 1
ATOM 794 N N . SER A 1 98 ? -31.314 -14.794 7.258 1.00 81.12 98 SER A N 1
ATOM 795 C CA . SER A 1 98 ? -30.231 -14.957 8.243 1.00 81.12 98 SER A CA 1
ATOM 796 C C . SER A 1 98 ? -30.440 -14.200 9.553 1.00 81.12 98 SER A C 1
ATOM 798 O O . SER A 1 98 ? -29.828 -14.540 10.569 1.00 81.12 98 SER A O 1
ATOM 800 N N . GLY A 1 99 ? -31.310 -13.185 9.564 1.00 80.38 99 GLY A N 1
ATOM 801 C CA . GLY A 1 99 ? -31.406 -12.228 10.664 1.00 80.38 99 GLY A CA 1
ATOM 802 C C . GLY A 1 99 ? -31.791 -12.859 12.000 1.00 80.38 99 GLY A C 1
ATOM 803 O O . GLY A 1 99 ? -31.275 -12.452 13.038 1.00 80.38 99 GLY A O 1
ATOM 804 N N . SER A 1 100 ? -32.640 -13.889 11.989 1.00 85.69 100 SER A N 1
ATOM 805 C CA . SER A 1 100 ? -33.019 -14.630 13.199 1.00 85.69 100 SER A CA 1
ATOM 806 C C . SER A 1 100 ? -31.834 -15.386 13.809 1.00 85.69 100 SER A C 1
ATOM 808 O O . SER A 1 100 ? -31.615 -15.300 15.017 1.00 85.69 100 SER A O 1
ATOM 810 N N . LEU A 1 101 ? -31.034 -16.068 12.983 1.00 84.88 101 LEU A N 1
ATOM 811 C CA . LEU A 1 101 ? -29.843 -16.798 13.417 1.00 84.88 101 LEU A CA 1
ATOM 812 C C . LEU A 1 101 ? -28.742 -15.841 13.892 1.00 84.88 101 LEU A C 1
ATOM 814 O O . LEU A 1 101 ? -28.142 -16.075 14.939 1.00 84.88 101 LEU A O 1
ATOM 818 N N . ILE A 1 102 ? -28.517 -14.734 13.179 1.00 85.00 102 ILE A N 1
ATOM 819 C CA . ILE A 1 102 ? -27.577 -13.687 13.603 1.00 85.00 102 ILE A CA 1
ATOM 820 C C . ILE A 1 102 ? -28.013 -13.092 14.947 1.00 85.00 102 ILE A C 1
ATOM 822 O O . ILE A 1 102 ? -27.186 -12.951 15.847 1.00 85.00 102 ILE A O 1
ATOM 826 N N . SER A 1 103 ? -29.303 -12.779 15.112 1.00 86.44 103 SER A N 1
ATOM 827 C CA . SER A 1 103 ? -29.843 -12.258 16.374 1.00 86.44 103 SER A CA 1
ATOM 828 C C . SER A 1 103 ? -29.612 -13.235 17.523 1.00 86.44 103 SER A C 1
ATOM 830 O O . SER A 1 103 ? -29.100 -12.831 18.563 1.00 86.44 103 SER A O 1
ATOM 832 N N . GLU A 1 104 ? -29.909 -14.522 17.323 1.00 89.31 104 GLU A N 1
ATOM 833 C CA . GLU A 1 104 ? -29.659 -15.577 18.310 1.00 89.31 104 GLU A CA 1
ATOM 834 C C . GLU A 1 104 ? -28.170 -15.646 18.687 1.00 89.31 104 GLU A C 1
ATOM 836 O O . GLU A 1 104 ? -27.830 -15.610 19.870 1.00 89.31 104 GLU A O 1
ATOM 841 N N . ILE A 1 105 ? -27.262 -15.676 17.703 1.00 87.75 105 ILE A N 1
ATOM 842 C CA . ILE A 1 105 ? -25.809 -15.682 17.942 1.00 87.75 105 ILE A CA 1
ATOM 843 C C . ILE A 1 105 ? -25.408 -14.462 18.782 1.00 87.75 105 ILE A C 1
ATOM 845 O O . ILE A 1 105 ? -24.773 -14.612 19.827 1.00 87.75 105 ILE A O 1
ATOM 849 N N . VAL A 1 106 ? -25.827 -13.259 18.381 1.00 83.94 106 VAL A N 1
ATOM 850 C CA . VAL A 1 106 ? -25.528 -12.009 19.094 1.00 83.94 106 VAL A CA 1
ATOM 851 C C . VAL A 1 106 ? -26.088 -12.023 20.518 1.00 83.94 106 VAL A C 1
ATOM 853 O O . VAL A 1 106 ? -25.409 -11.581 21.447 1.00 83.94 106 VAL A O 1
ATOM 856 N N . GLU A 1 107 ? -27.293 -12.547 20.731 1.00 88.00 107 GLU A N 1
ATOM 857 C CA . GLU A 1 107 ? -27.883 -12.693 22.061 1.00 88.00 107 GLU A CA 1
ATOM 858 C C . GLU A 1 107 ? -27.081 -13.654 22.943 1.00 88.00 107 GLU A C 1
ATOM 860 O O . GLU A 1 107 ? -26.825 -13.339 24.109 1.00 88.00 107 GLU A O 1
ATOM 865 N N . ARG A 1 108 ? -26.600 -14.783 22.401 1.00 86.50 108 ARG A N 1
ATOM 866 C CA . ARG A 1 108 ? -25.721 -15.708 23.139 1.00 86.50 108 ARG A CA 1
ATOM 867 C C . ARG A 1 108 ? -24.399 -15.058 23.521 1.00 86.50 108 ARG A C 1
ATOM 869 O O . ARG A 1 108 ? -23.959 -15.224 24.662 1.00 86.50 108 ARG A O 1
ATOM 876 N N . LEU A 1 109 ? -23.794 -14.296 22.609 1.00 82.88 109 LEU A N 1
ATOM 877 C CA . LEU A 1 109 ? -22.561 -13.551 22.870 1.00 82.88 109 LEU A CA 1
ATOM 878 C C . LEU A 1 109 ? -22.776 -12.512 23.980 1.00 82.88 109 LEU A C 1
ATOM 880 O O . LEU A 1 109 ? -22.050 -12.510 24.974 1.00 82.88 109 LEU A O 1
ATOM 884 N N . LYS A 1 110 ? -23.831 -11.692 23.874 1.00 82.38 110 LYS A N 1
ATOM 885 C CA . LYS A 1 110 ? -24.206 -10.699 24.896 1.00 82.38 110 LYS A CA 1
ATOM 886 C C . LYS A 1 110 ? -24.447 -11.343 26.255 1.00 82.38 110 LYS A C 1
ATOM 888 O O . LYS A 1 110 ? -23.947 -10.849 27.262 1.00 82.38 110 LYS A O 1
ATOM 893 N N . LEU A 1 111 ? -25.173 -12.457 26.292 1.00 86.12 111 LEU A N 1
ATOM 894 C CA . LEU A 1 111 ? -25.460 -13.183 27.524 1.00 86.12 111 LEU A CA 1
ATOM 895 C C . LEU A 1 111 ? -24.178 -13.729 28.174 1.00 86.12 111 LEU A C 1
ATOM 897 O O . LEU A 1 111 ? -24.023 -13.650 29.393 1.00 86.12 111 LEU A O 1
ATOM 901 N N . LYS A 1 112 ? -23.240 -14.250 27.371 1.00 84.12 112 LYS A N 1
ATOM 902 C CA . LYS A 1 112 ? -21.932 -14.721 27.847 1.00 84.12 112 LYS A CA 1
ATOM 903 C C . LYS A 1 112 ? -21.114 -13.579 28.458 1.00 84.12 112 LYS A C 1
ATOM 905 O O . LYS A 1 112 ? -20.560 -13.762 29.539 1.00 84.12 112 LYS A O 1
ATOM 910 N N . ILE A 1 113 ? -21.107 -12.408 27.815 1.00 80.06 113 ILE A N 1
ATOM 911 C CA . ILE A 1 113 ? -20.441 -11.190 28.307 1.00 80.06 113 ILE A CA 1
ATOM 912 C C . ILE A 1 113 ? -21.077 -10.714 29.619 1.00 80.06 113 ILE A C 1
ATOM 914 O O . ILE A 1 113 ? -20.380 -10.532 30.612 1.00 80.06 113 ILE A O 1
ATOM 918 N N . GLN A 1 114 ? -22.404 -10.576 29.663 1.00 83.94 114 GLN A N 1
ATOM 919 C CA . GLN A 1 114 ? -23.130 -10.129 30.858 1.00 83.94 114 GLN A CA 1
ATOM 920 C C . GLN A 1 114 ? -22.898 -11.048 32.058 1.00 83.94 114 GLN A C 1
ATOM 922 O O . GLN A 1 114 ? -22.745 -10.587 33.189 1.00 83.94 114 GLN A O 1
ATOM 927 N N . CYS A 1 115 ? -22.865 -12.358 31.818 1.00 84.31 115 CYS A N 1
ATOM 928 C CA . CYS A 1 115 ? -22.617 -13.320 32.875 1.00 84.31 115 CYS A CA 1
ATOM 929 C C . CYS A 1 115 ? -21.153 -13.420 33.281 1.00 84.31 115 CYS A C 1
ATOM 931 O O . CYS A 1 115 ? -20.898 -13.979 34.339 1.00 84.31 115 CYS A O 1
ATOM 933 N N . HIS A 1 116 ? -20.201 -12.888 32.511 1.00 76.75 116 HIS A N 1
ATOM 934 C CA . HIS A 1 116 ? -18.781 -13.015 32.822 1.00 76.75 116 HIS A CA 1
ATOM 935 C C . HIS A 1 116 ? -18.437 -12.448 34.217 1.00 76.75 116 HIS A C 1
ATOM 937 O O . HIS A 1 116 ? -17.797 -13.130 35.016 1.00 76.75 116 HIS A O 1
ATOM 943 N N . GLN A 1 117 ? -18.968 -11.268 34.561 1.00 70.94 117 GLN A N 1
ATOM 944 C CA . GLN A 1 117 ? -18.717 -10.581 35.841 1.00 70.94 117 GLN A CA 1
ATOM 945 C C . GLN A 1 117 ? -19.781 -10.850 36.927 1.00 70.94 117 GLN A C 1
ATOM 947 O O . GLN A 1 117 ? -19.711 -10.278 38.010 1.00 70.94 117 GLN A O 1
ATOM 952 N N . ASN A 1 118 ? -20.780 -11.702 36.663 1.00 78.81 118 ASN A N 1
ATOM 953 C CA . ASN A 1 118 ? -21.925 -11.921 37.555 1.00 78.81 118 ASN A CA 1
ATOM 954 C C . ASN A 1 118 ? -21.916 -13.348 38.142 1.00 78.81 118 ASN A C 1
ATOM 956 O O . ASN A 1 118 ? -21.667 -14.316 37.423 1.00 78.81 118 ASN A O 1
ATOM 960 N N . GLU A 1 119 ? -22.175 -13.494 39.442 1.00 79.00 119 GLU A N 1
ATOM 961 C CA . GLU A 1 119 ? -22.074 -14.761 40.195 1.00 79.00 119 GLU A CA 1
ATOM 962 C C . GLU A 1 119 ? -23.429 -15.422 40.508 1.00 79.00 119 GLU A C 1
ATOM 964 O O . GLU A 1 119 ? -23.534 -16.280 41.377 1.00 79.00 119 GLU A O 1
ATOM 969 N N . THR A 1 120 ? -24.502 -15.055 39.805 1.00 86.44 120 THR A N 1
ATOM 970 C CA . THR A 1 120 ? -25.783 -15.773 39.954 1.00 86.44 120 THR A CA 1
ATOM 971 C C . THR A 1 120 ? -25.692 -17.232 39.480 1.00 86.44 120 THR A C 1
ATOM 973 O O . THR A 1 120 ? -25.013 -17.528 38.497 1.00 86.44 120 THR A O 1
ATOM 976 N N . GLU A 1 121 ? -26.469 -18.133 40.096 1.00 81.75 121 GLU A N 1
ATOM 977 C CA . GLU A 1 121 ? -26.574 -19.562 39.723 1.00 81.75 121 GLU A CA 1
ATOM 978 C C . GLU A 1 121 ? -26.875 -19.760 38.219 1.00 81.75 121 GLU A C 1
ATOM 980 O O . GLU A 1 121 ? -26.326 -20.636 37.548 1.00 81.75 121 GLU A O 1
ATOM 985 N N . LYS A 1 122 ? -27.688 -18.868 37.636 1.00 81.06 122 LYS A N 1
ATOM 986 C CA . LYS A 1 122 ? -27.971 -18.839 36.192 1.00 81.06 122 LYS A CA 1
ATOM 987 C C . LYS A 1 122 ? -26.716 -18.545 35.356 1.00 81.06 122 LYS A C 1
ATOM 989 O O . LYS A 1 122 ? -26.546 -19.129 34.284 1.00 81.06 122 LYS A O 1
ATOM 994 N N . CYS A 1 123 ? -25.847 -17.654 35.828 1.00 87.69 123 CYS A N 1
ATOM 995 C CA . CYS A 1 123 ? -24.615 -17.277 35.146 1.00 87.69 123 CYS A CA 1
ATOM 996 C C . CYS A 1 123 ? -23.497 -18.313 35.291 1.00 87.69 123 CYS A C 1
ATOM 998 O O . CYS A 1 123 ? -22.704 -18.442 34.362 1.00 87.69 123 CYS A O 1
ATOM 1000 N N . GLU A 1 124 ? -23.455 -19.112 36.360 1.00 85.31 124 GLU A N 1
ATOM 1001 C CA . GLU A 1 124 ? -22.479 -20.209 36.487 1.00 85.31 124 GLU A CA 1
ATOM 1002 C C . GLU A 1 124 ? -22.600 -21.225 35.343 1.00 85.31 124 GLU A C 1
ATOM 1004 O O . GLU A 1 124 ? -21.607 -21.607 34.714 1.00 85.31 124 GLU A O 1
ATOM 1009 N N . LYS A 1 125 ? -23.837 -21.598 34.996 1.00 84.38 125 LYS A N 1
ATOM 1010 C CA . LYS A 1 125 ? -24.115 -22.474 33.850 1.00 84.38 125 LYS A CA 1
ATOM 1011 C C . LYS A 1 125 ? -23.692 -21.837 32.522 1.00 84.38 125 LYS A C 1
ATOM 1013 O O . LYS A 1 125 ? -23.155 -22.508 31.646 1.00 84.38 125 LYS A O 1
ATOM 1018 N N . ILE A 1 126 ? -23.906 -20.532 32.368 1.00 86.62 126 ILE A N 1
ATOM 1019 C CA . ILE A 1 126 ? -23.519 -19.802 31.154 1.00 86.62 126 ILE A CA 1
ATOM 1020 C C . ILE A 1 126 ? -21.994 -19.694 31.048 1.00 86.62 126 ILE A C 1
ATOM 1022 O O . ILE A 1 126 ? -21.459 -19.853 29.954 1.00 86.62 126 ILE A O 1
ATOM 1026 N N . LYS A 1 127 ? -21.270 -19.481 32.155 1.00 81.88 127 LYS A N 1
ATOM 1027 C CA . LYS A 1 127 ? -19.797 -19.450 32.195 1.00 81.88 127 LYS A CA 1
ATOM 1028 C C . LYS A 1 127 ? -19.186 -20.796 31.795 1.00 81.88 127 LYS A C 1
ATOM 1030 O O . LYS A 1 127 ? -18.248 -20.807 30.995 1.00 81.88 127 LYS A O 1
ATOM 1035 N N . SER A 1 128 ? -19.739 -21.910 32.277 1.00 81.38 128 SER A N 1
ATOM 1036 C CA . SER A 1 128 ? -19.229 -23.256 31.974 1.00 81.38 128 SER A CA 1
ATOM 1037 C C . SER A 1 128 ? -19.507 -23.723 30.538 1.00 81.38 128 SER A C 1
ATOM 1039 O O . SER A 1 128 ? -18.714 -24.493 29.997 1.00 81.38 128 SER A O 1
ATOM 1041 N N . GLN A 1 129 ? -20.554 -23.213 29.879 1.00 81.81 129 GLN A N 1
ATOM 1042 C CA . GLN A 1 129 ? -20.871 -23.534 28.480 1.00 81.81 129 GLN A CA 1
ATOM 1043 C C . GLN A 1 129 ? -19.757 -23.071 27.519 1.00 81.81 129 GLN A C 1
ATOM 1045 O O . GLN A 1 129 ? -19.488 -21.874 27.417 1.00 81.81 129 GLN A O 1
ATOM 1050 N N . LYS A 1 130 ? -19.108 -24.000 26.803 1.00 74.94 130 LYS A N 1
ATOM 1051 C CA . LYS A 1 130 ? -17.940 -23.696 25.948 1.00 74.94 130 LYS A CA 1
ATOM 1052 C C . LYS A 1 130 ? -18.279 -23.321 24.508 1.00 74.94 130 LYS A C 1
ATOM 1054 O O . LYS A 1 130 ? -17.619 -22.453 23.958 1.00 74.94 130 LYS A O 1
ATOM 1059 N N . PHE A 1 131 ? -19.308 -23.926 23.928 1.00 79.81 131 PHE A N 1
ATOM 1060 C CA . PHE A 1 131 ? -19.758 -23.619 22.573 1.00 79.81 131 PHE A CA 1
ATOM 1061 C C . PHE A 1 131 ? -21.271 -23.811 22.450 1.00 79.81 131 PHE A C 1
ATOM 1063 O O . PHE A 1 131 ? -21.892 -24.499 23.270 1.00 79.81 131 PHE A O 1
ATOM 1070 N N . TYR A 1 132 ? -21.844 -23.197 21.420 1.00 78.88 132 TYR A N 1
ATOM 1071 C CA . TYR A 1 132 ? -23.169 -23.511 20.898 1.00 78.88 132 TYR A CA 1
ATOM 1072 C C . TYR A 1 132 ? -22.965 -24.099 19.507 1.00 78.88 132 TYR A C 1
ATOM 1074 O O . TYR A 1 132 ? -22.232 -23.523 18.709 1.00 78.88 132 TYR A O 1
ATOM 1082 N N . ALA A 1 133 ? -23.575 -25.250 19.243 1.00 80.81 133 ALA A N 1
ATOM 1083 C CA . ALA A 1 133 ? -23.558 -25.870 17.928 1.00 80.81 133 ALA A CA 1
ATOM 1084 C C . ALA A 1 133 ? -24.967 -25.818 17.348 1.00 80.81 133 ALA A C 1
ATOM 1086 O O . ALA A 1 133 ? -25.932 -26.201 18.014 1.00 80.81 133 ALA A O 1
ATOM 1087 N N . TYR A 1 134 ? -25.056 -25.351 16.110 1.00 80.06 134 TYR A N 1
ATOM 1088 C CA . TYR A 1 134 ? -26.274 -25.332 15.319 1.00 80.06 134 TYR A CA 1
ATOM 1089 C C . TYR A 1 134 ? -26.051 -26.244 14.119 1.00 80.06 134 TYR A C 1
ATOM 1091 O O . TYR A 1 134 ? -24.954 -26.291 13.570 1.00 80.06 134 TYR A O 1
ATOM 1099 N N . SER A 1 135 ? -27.079 -26.994 13.741 1.00 80.06 135 SER A N 1
ATOM 1100 C CA . SER A 1 135 ? -27.073 -27.821 12.539 1.00 80.06 135 SER A CA 1
ATOM 1101 C C . SER A 1 135 ? -28.214 -27.343 11.657 1.00 80.06 135 SER A C 1
ATOM 1103 O O . SER A 1 135 ? -29.326 -27.129 12.143 1.00 80.06 135 SER A O 1
ATOM 1105 N N . GLY A 1 136 ? -27.908 -27.121 10.386 1.00 76.69 136 GLY A N 1
ATOM 1106 C CA . GLY A 1 136 ? -28.844 -26.629 9.390 1.00 76.69 136 GLY A CA 1
ATOM 1107 C C . GLY A 1 136 ? -28.504 -27.188 8.018 1.00 76.69 136 GLY A C 1
ATOM 1108 O O . GLY A 1 136 ? -27.651 -28.064 7.883 1.00 76.69 136 GLY A O 1
ATOM 1109 N N . HIS A 1 137 ? -29.194 -26.673 7.010 1.00 79.69 137 HIS A N 1
ATOM 1110 C CA . HIS A 1 137 ? -28.901 -26.980 5.615 1.00 79.69 137 HIS A CA 1
ATOM 1111 C C . HIS A 1 137 ? -27.757 -26.091 5.105 1.00 79.69 137 HIS A C 1
ATOM 1113 O O . HIS A 1 137 ? -27.515 -25.021 5.660 1.00 79.69 137 HIS A O 1
ATOM 1119 N N . ASP A 1 138 ? -27.105 -26.499 4.024 1.00 70.19 138 ASP A N 1
ATOM 1120 C CA . ASP A 1 138 ? -26.166 -25.692 3.230 1.00 70.19 138 ASP A CA 1
ATOM 1121 C C . ASP A 1 138 ? -26.665 -24.252 2.993 1.00 70.19 138 ASP A C 1
ATOM 1123 O O . ASP A 1 138 ? -25.939 -23.278 3.205 1.00 70.19 138 ASP A O 1
ATOM 1127 N N . ILE A 1 139 ? -27.957 -24.094 2.692 1.00 73.25 139 ILE A N 1
ATOM 1128 C CA . ILE A 1 139 ? -28.598 -22.789 2.498 1.00 73.25 139 ILE A CA 1
ATOM 1129 C C . ILE A 1 139 ? -28.556 -21.902 3.751 1.00 73.25 139 ILE A C 1
ATOM 1131 O O . ILE A 1 139 ? -28.598 -20.678 3.644 1.00 73.25 139 ILE A O 1
ATOM 1135 N N . THR A 1 140 ? -28.464 -22.495 4.945 1.00 79.19 140 THR A N 1
ATOM 1136 C CA . THR A 1 140 ? -28.369 -21.773 6.225 1.00 79.19 140 THR A CA 1
ATOM 1137 C C . THR A 1 140 ? -26.999 -21.120 6.369 1.00 79.19 140 THR A C 1
ATOM 1139 O O . THR A 1 140 ? -26.914 -19.973 6.802 1.00 79.19 140 THR A O 1
ATOM 1142 N N . GLU A 1 141 ? -25.936 -21.818 5.966 1.00 76.25 141 GLU A N 1
ATOM 1143 C CA . GLU A 1 141 ? -24.569 -21.291 5.984 1.00 76.25 141 GLU A CA 1
ATOM 1144 C C . GLU A 1 141 ? -24.393 -20.181 4.951 1.00 76.25 141 GLU A C 1
ATOM 1146 O O . GLU A 1 141 ? -23.890 -19.108 5.280 1.00 76.25 141 GLU A O 1
ATOM 1151 N N . ILE A 1 142 ? -24.899 -20.399 3.733 1.00 73.88 142 ILE A N 1
ATOM 1152 C CA . ILE A 1 142 ? -24.911 -19.388 2.669 1.00 73.88 142 ILE A CA 1
ATOM 1153 C C . ILE A 1 142 ? -25.676 -18.142 3.129 1.00 73.88 142 ILE A C 1
ATOM 1155 O O . ILE A 1 142 ? -25.167 -17.027 3.026 1.00 73.88 142 ILE A O 1
ATOM 1159 N N . SER A 1 143 ? -26.880 -18.323 3.683 1.00 76.88 143 SER A N 1
ATOM 1160 C CA . SER A 1 143 ? -27.693 -17.208 4.184 1.00 76.88 143 SER A CA 1
ATOM 1161 C C . SER A 1 143 ? -26.963 -16.446 5.289 1.00 76.88 143 SER A C 1
ATOM 1163 O O . SER A 1 143 ? -26.956 -15.217 5.277 1.00 76.88 143 SER A O 1
ATOM 1165 N N . LEU A 1 144 ? -26.311 -17.151 6.220 1.00 78.94 144 LEU A N 1
ATOM 1166 C CA . LEU A 1 144 ? -25.525 -16.535 7.288 1.00 78.94 144 LEU A CA 1
ATOM 1167 C C . LEU A 1 144 ? -24.355 -15.710 6.732 1.00 78.94 144 LEU A C 1
ATOM 1169 O O . LEU A 1 144 ? -24.174 -14.572 7.154 1.00 78.94 144 LEU A O 1
ATOM 1173 N N . LEU A 1 145 ? -23.597 -16.239 5.768 1.00 75.56 145 LEU A N 1
ATOM 1174 C CA . LEU A 1 145 ? -22.490 -15.521 5.124 1.00 75.56 145 LEU A CA 1
ATOM 1175 C C . LEU A 1 145 ? -22.968 -14.259 4.396 1.00 75.56 145 LEU A C 1
ATOM 1177 O O . LEU A 1 145 ? -22.358 -13.200 4.548 1.00 75.56 145 LEU A O 1
ATOM 1181 N N . LEU A 1 146 ? -24.090 -14.338 3.676 1.00 70.38 146 LEU A N 1
ATOM 1182 C CA . LEU A 1 146 ? -24.706 -13.178 3.026 1.00 70.38 146 LEU A CA 1
ATOM 1183 C C . LEU A 1 146 ? -25.184 -12.137 4.036 1.00 70.38 146 LEU A C 1
ATOM 1185 O O . LEU A 1 146 ? -24.909 -10.953 3.870 1.00 70.38 146 LEU A O 1
ATOM 1189 N N . GLY A 1 147 ? -25.844 -12.570 5.113 1.00 72.25 147 GLY A N 1
ATOM 1190 C CA . GLY A 1 147 ? -26.266 -11.690 6.203 1.00 72.25 147 GLY A CA 1
ATOM 1191 C C . GLY A 1 147 ? -25.109 -10.983 6.910 1.00 72.25 147 GLY A C 1
ATOM 1192 O O . GLY A 1 147 ? -25.290 -9.894 7.453 1.00 72.25 147 GLY A O 1
ATOM 1193 N N . LEU A 1 148 ? -23.919 -11.585 6.882 1.00 74.81 148 LEU A N 1
ATOM 1194 C CA . LEU A 1 148 ? -22.673 -11.016 7.395 1.00 74.81 148 LEU A CA 1
ATOM 1195 C C . LEU A 1 148 ? -21.905 -10.178 6.351 1.00 74.81 148 LEU A C 1
ATOM 1197 O O . LEU A 1 148 ? -20.887 -9.583 6.698 1.00 74.81 148 LEU A O 1
ATOM 1201 N N . GLY A 1 149 ? -22.386 -10.096 5.104 1.00 72.56 149 GLY A N 1
ATOM 1202 C CA . GLY A 1 149 ? -21.809 -9.271 4.036 1.00 72.56 149 GLY A CA 1
ATOM 1203 C C . GLY A 1 149 ? -20.737 -9.951 3.174 1.00 72.56 149 GLY A C 1
ATOM 1204 O O . GLY A 1 149 ? -20.050 -9.268 2.418 1.00 72.56 149 GLY A O 1
ATOM 1205 N N . TYR A 1 150 ? -20.580 -11.277 3.244 1.00 67.12 150 TYR A N 1
ATOM 1206 C CA . TYR A 1 150 ? -19.594 -12.041 2.460 1.00 67.12 150 TYR A CA 1
ATOM 1207 C C . TYR A 1 150 ? -20.117 -12.422 1.067 1.00 67.12 150 TYR A C 1
ATOM 1209 O O . TYR A 1 150 ? -20.177 -13.591 0.693 1.00 67.12 150 TYR A O 1
ATOM 1217 N N . GLU A 1 151 ? -20.517 -11.421 0.286 1.00 60.50 151 GLU A N 1
ATOM 1218 C CA . GLU A 1 151 ? -21.205 -11.637 -0.992 1.00 60.50 151 GLU A CA 1
ATOM 1219 C C . GLU A 1 151 ? -20.288 -12.195 -2.089 1.00 60.50 151 GLU A C 1
ATOM 1221 O O . GLU A 1 151 ? -20.705 -13.044 -2.871 1.00 60.50 151 GLU A O 1
ATOM 1226 N N . THR A 1 152 ? -19.029 -11.759 -2.143 1.00 54.50 152 THR A N 1
ATOM 1227 C CA . THR A 1 152 ? -18.078 -12.126 -3.208 1.00 54.50 152 THR A CA 1
ATOM 1228 C C . THR A 1 152 ? -17.671 -13.597 -3.184 1.00 54.50 152 THR A C 1
ATOM 1230 O O . THR A 1 152 ? -17.275 -14.135 -4.213 1.00 54.50 152 THR A O 1
ATOM 1233 N N . PHE A 1 153 ? -17.806 -14.265 -2.037 1.00 51.75 153 PHE A N 1
ATOM 1234 C CA . PHE A 1 153 ? -17.375 -15.651 -1.860 1.00 51.75 153 PHE A CA 1
ATOM 1235 C C . PHE A 1 153 ? -18.319 -16.662 -2.531 1.00 51.75 153 PHE A C 1
ATOM 1237 O O . PHE A 1 153 ? -17.910 -17.783 -2.800 1.00 51.75 153 PHE A O 1
ATOM 1244 N N . ILE A 1 154 ? -19.569 -16.277 -2.820 1.00 55.31 154 ILE A N 1
ATOM 1245 C CA . ILE A 1 154 ? -20.660 -17.202 -3.185 1.00 55.31 154 ILE A CA 1
ATOM 1246 C C . ILE A 1 154 ? -20.876 -17.307 -4.710 1.00 55.31 154 ILE A C 1
ATOM 1248 O O . ILE A 1 154 ? -21.514 -18.249 -5.172 1.00 55.31 154 ILE A O 1
ATOM 1252 N N . PHE A 1 155 ? -20.335 -16.378 -5.508 1.00 51.88 155 PHE A N 1
ATOM 1253 C CA . PHE A 1 155 ? -20.631 -16.279 -6.949 1.00 51.88 155 PHE A CA 1
ATOM 1254 C C . PHE A 1 155 ? -19.705 -17.066 -7.880 1.00 51.88 155 PHE A C 1
ATOM 1256 O O . PHE A 1 155 ? -19.975 -17.113 -9.082 1.00 51.88 155 PHE A O 1
ATOM 1263 N N . ASP A 1 156 ? -18.643 -17.689 -7.369 1.00 51.94 156 ASP A N 1
ATOM 1264 C CA . ASP A 1 156 ? -17.902 -18.661 -8.169 1.00 51.94 156 ASP A CA 1
ATOM 1265 C C . ASP A 1 156 ? -18.685 -19.984 -8.183 1.00 51.94 156 ASP A C 1
ATOM 1267 O O . ASP A 1 156 ? -19.202 -20.441 -7.162 1.00 51.94 156 ASP A O 1
ATOM 1271 N N . LYS A 1 157 ? -18.807 -20.609 -9.356 1.00 45.66 157 LYS A N 1
ATOM 1272 C CA . LYS A 1 157 ? -19.646 -21.796 -9.620 1.00 45.66 157 LYS A CA 1
ATOM 1273 C C . LYS A 1 157 ? -19.238 -23.021 -8.773 1.00 45.66 157 LYS A C 1
ATOM 1275 O O . LYS A 1 157 ? -19.934 -24.032 -8.765 1.00 45.66 157 LYS A O 1
ATOM 1280 N N . HIS A 1 158 ? -18.128 -22.912 -8.044 1.00 50.03 158 HIS A N 1
ATOM 1281 C CA . HIS A 1 158 ? -17.547 -23.913 -7.155 1.00 50.03 158 HIS A CA 1
ATOM 1282 C C . HIS A 1 158 ? -17.677 -23.587 -5.652 1.00 50.03 158 HIS A C 1
ATOM 1284 O O . HIS A 1 158 ? -17.133 -24.320 -4.830 1.00 50.03 158 HIS A O 1
ATOM 1290 N N . SER A 1 159 ? -18.403 -22.528 -5.278 1.00 51.19 159 SER A N 1
ATOM 1291 C CA . SER A 1 159 ? -18.435 -22.000 -3.905 1.00 51.19 159 SER A CA 1
ATOM 1292 C C . SER A 1 159 ? -19.607 -22.454 -3.027 1.00 51.19 159 SER A C 1
ATOM 1294 O O . SER A 1 159 ? -19.761 -21.943 -1.915 1.00 51.19 159 SER A O 1
ATOM 1296 N N . MET A 1 160 ? -20.460 -23.383 -3.477 1.00 58.09 160 MET A N 1
ATOM 1297 C CA . MET A 1 160 ? -21.488 -23.927 -2.580 1.00 58.09 160 MET A CA 1
ATOM 1298 C C . MET A 1 160 ? -20.824 -24.752 -1.464 1.00 58.09 160 MET A C 1
ATOM 1300 O O . MET A 1 160 ? -19.932 -25.554 -1.759 1.00 58.09 160 MET A O 1
ATOM 1304 N N . PRO A 1 161 ? -21.233 -24.585 -0.192 1.00 63.25 161 PRO A N 1
ATOM 1305 C CA . PRO A 1 161 ? -20.676 -25.362 0.904 1.00 63.25 161 PRO A CA 1
ATOM 1306 C C . PRO A 1 161 ? -20.878 -26.860 0.647 1.00 63.25 161 PRO A C 1
ATOM 1308 O O . PRO A 1 161 ? -21.995 -27.323 0.417 1.00 63.25 161 PRO A O 1
ATOM 1311 N N . SER A 1 162 ? -19.787 -27.626 0.650 1.00 60.22 162 SER A N 1
ATOM 1312 C CA . SER A 1 162 ? -19.850 -29.082 0.507 1.00 60.22 162 SER A CA 1
ATOM 1313 C C . SER A 1 162 ? -20.504 -29.723 1.730 1.00 60.22 162 SER A C 1
ATOM 1315 O O . SER A 1 162 ? -20.427 -29.181 2.830 1.00 60.22 162 SER A O 1
ATOM 1317 N N . VAL A 1 163 ? -21.036 -30.940 1.590 1.00 57.66 163 VAL A N 1
ATOM 1318 C CA . VAL A 1 163 ? -21.549 -31.721 2.729 1.00 57.66 163 VAL A CA 1
ATOM 1319 C C . VAL A 1 163 ? -20.502 -31.792 3.853 1.00 57.66 163 VAL A C 1
ATOM 1321 O O . VAL A 1 163 ? -19.392 -32.279 3.643 1.00 57.66 163 VAL A O 1
ATOM 1324 N N . GLY A 1 164 ? -20.864 -31.318 5.049 1.00 58.38 164 GLY A N 1
ATOM 1325 C CA . GLY A 1 164 ? -19.966 -31.264 6.211 1.00 58.38 164 GLY A CA 1
ATOM 1326 C C . GLY A 1 164 ? -19.183 -29.956 6.366 1.00 58.38 164 GLY A C 1
ATOM 1327 O O . GLY A 1 164 ? -18.303 -29.885 7.225 1.00 58.38 164 GLY A O 1
ATOM 1328 N N . SER A 1 165 ? -19.494 -28.931 5.571 1.00 68.62 165 SER A N 1
ATOM 1329 C CA . SER A 1 165 ? -19.068 -27.559 5.834 1.00 68.62 165 SER A CA 1
ATOM 1330 C C . SER A 1 165 ? -19.530 -27.089 7.219 1.00 68.62 165 SER A C 1
ATOM 1332 O O . SER A 1 165 ? -20.468 -27.630 7.809 1.00 68.62 165 SER A O 1
ATOM 1334 N N . SER A 1 166 ? -18.786 -26.140 7.789 1.00 75.62 166 SER A N 1
ATOM 1335 C CA . SER A 1 166 ? -19.137 -25.526 9.067 1.00 75.62 166 SER A CA 1
ATOM 1336 C C . SER A 1 166 ? -18.605 -24.101 9.146 1.00 75.62 166 SER A C 1
ATOM 1338 O O . SER A 1 166 ? -17.518 -23.802 8.647 1.00 75.62 166 SER A O 1
ATOM 1340 N N . ILE A 1 167 ? -19.358 -23.232 9.816 1.00 71.75 167 ILE A N 1
ATOM 1341 C CA . ILE A 1 167 ? -18.941 -21.873 10.170 1.00 71.75 167 ILE A CA 1
ATOM 1342 C C . ILE A 1 167 ? -18.651 -21.838 11.672 1.00 71.75 167 ILE A C 1
ATOM 1344 O O . ILE A 1 167 ? -19.508 -22.186 12.486 1.00 71.75 167 ILE A O 1
ATOM 1348 N N . VAL A 1 168 ? -17.451 -21.388 12.050 1.00 78.06 168 VAL A N 1
ATOM 1349 C CA . VAL A 1 168 ? -17.036 -21.242 13.454 1.00 78.06 168 VAL A CA 1
ATOM 1350 C C . VAL A 1 168 ? -16.934 -19.759 13.804 1.00 78.06 168 VAL A C 1
ATOM 1352 O O . VAL A 1 168 ? -16.195 -19.012 13.169 1.00 78.06 168 VAL A O 1
ATOM 1355 N N . LEU A 1 169 ? -17.681 -19.337 14.828 1.00 70.75 169 LEU A N 1
ATOM 1356 C CA . LEU A 1 169 ? -17.659 -17.979 15.376 1.00 70.75 169 LEU A CA 1
ATOM 1357 C C . LEU A 1 169 ? -17.200 -18.026 16.833 1.00 70.75 169 LEU A C 1
ATOM 1359 O O . LEU A 1 169 ? -17.818 -18.696 17.664 1.00 70.75 169 LEU A O 1
ATOM 1363 N N . GLU A 1 170 ? -16.139 -17.292 17.154 1.00 69.50 170 GLU A N 1
ATOM 1364 C CA . GLU A 1 170 ? -15.509 -17.331 18.473 1.00 69.50 170 GLU A CA 1
ATOM 1365 C C . GLU A 1 170 ? -15.649 -16.000 19.219 1.00 69.50 170 GLU A C 1
ATOM 1367 O O . GLU A 1 170 ? -15.388 -14.925 18.678 1.00 69.50 170 GLU A O 1
ATOM 1372 N N . LEU A 1 171 ? -16.036 -16.078 20.497 1.00 62.97 171 LEU A N 1
ATOM 1373 C CA . LEU A 1 171 ? -16.037 -14.942 21.416 1.00 62.97 171 LEU A CA 1
ATOM 1374 C C . LEU A 1 171 ? -14.736 -14.917 22.208 1.00 62.97 171 LEU A C 1
ATOM 1376 O O . LEU A 1 171 ? -14.533 -15.745 23.098 1.00 62.97 171 LEU A O 1
ATOM 1380 N N . TRP A 1 172 ? -13.900 -13.926 21.933 1.00 54.12 172 TRP A N 1
ATOM 1381 C CA . TRP A 1 172 ? -12.638 -13.730 22.631 1.00 54.12 172 TRP A CA 1
ATOM 1382 C C . TRP A 1 172 ? -12.795 -12.707 23.755 1.00 54.12 172 TRP A C 1
ATOM 1384 O O . TRP A 1 172 ? -13.305 -11.606 23.544 1.00 54.12 172 TRP A O 1
ATOM 1394 N N . GLN A 1 173 ? -12.357 -13.074 24.959 1.00 49.41 173 GLN A N 1
ATOM 1395 C CA . GLN A 1 173 ? -12.293 -12.166 26.096 1.00 49.41 173 GLN A CA 1
ATOM 1396 C C . GLN A 1 173 ? -10.867 -11.631 26.262 1.00 49.41 173 GLN A C 1
ATOM 1398 O O . GLN A 1 173 ? -9.913 -12.402 26.293 1.00 49.41 173 GLN A O 1
ATOM 1403 N N . ASN A 1 174 ? -10.744 -10.313 26.403 1.00 47.84 174 ASN A N 1
ATOM 1404 C CA . ASN A 1 174 ? -9.485 -9.623 26.663 1.00 47.84 174 ASN A CA 1
ATOM 1405 C C . ASN A 1 174 ? -9.298 -9.432 28.184 1.00 47.84 174 ASN A C 1
ATOM 1407 O O . ASN A 1 174 ? -10.072 -8.693 28.790 1.00 47.84 174 ASN A O 1
ATOM 1411 N N . GLU A 1 175 ? -8.321 -10.099 28.810 1.00 41.91 175 GLU A N 1
ATOM 1412 C CA . GLU A 1 175 ? -8.005 -9.917 30.244 1.00 41.91 175 GLU A CA 1
ATOM 1413 C C . GLU A 1 175 ? -6.930 -8.849 30.523 1.00 41.91 175 GLU A C 1
ATOM 1415 O O . GLU A 1 175 ? -6.670 -8.539 31.683 1.00 41.91 175 GLU A O 1
ATOM 1420 N N . GLU A 1 176 ? -6.349 -8.204 29.507 1.00 42.44 176 GLU A N 1
ATOM 1421 C CA . GLU A 1 176 ? -5.228 -7.278 29.708 1.00 42.44 176 GLU A CA 1
ATOM 1422 C C . GLU A 1 176 ? -5.414 -5.972 28.929 1.00 42.44 176 GLU A C 1
ATOM 1424 O O . GLU A 1 176 ? -4.846 -5.735 27.867 1.00 42.44 176 GLU A O 1
ATOM 1429 N N . ILE A 1 177 ? -6.207 -5.068 29.509 1.00 40.38 177 ILE A N 1
ATOM 1430 C CA . ILE A 1 177 ? -6.204 -3.648 29.143 1.00 40.38 177 ILE A CA 1
ATOM 1431 C C . ILE A 1 177 ? -5.413 -2.901 30.217 1.00 40.38 177 ILE A C 1
ATOM 1433 O O . ILE A 1 177 ? -5.981 -2.338 31.152 1.00 40.38 177 ILE A O 1
ATOM 1437 N N . LYS A 1 178 ? -4.082 -2.925 30.106 1.00 34.19 178 LYS A N 1
ATOM 1438 C CA . LYS A 1 178 ? -3.199 -1.911 30.702 1.00 34.19 178 LYS A CA 1
ATOM 1439 C C . LYS A 1 178 ? -1.840 -1.927 30.003 1.00 34.19 178 LYS A C 1
ATOM 1441 O O . LYS A 1 178 ? -0.975 -2.727 30.318 1.00 34.19 178 LYS A O 1
ATOM 1446 N N . ASN A 1 179 ? -1.682 -0.967 29.095 1.00 38.09 179 ASN A N 1
ATOM 1447 C CA . ASN A 1 179 ? -0.413 -0.460 28.576 1.00 38.09 179 ASN A CA 1
ATOM 1448 C C . ASN A 1 179 ? 0.491 -1.472 27.856 1.00 38.09 179 ASN A C 1
ATOM 1450 O O . ASN A 1 179 ? 1.446 -1.983 28.430 1.00 38.09 179 ASN A O 1
ATOM 1454 N N . ALA A 1 180 ? 0.292 -1.612 26.546 1.00 33.59 180 ALA A N 1
ATOM 1455 C CA . ALA A 1 180 ? 1.370 -2.007 25.648 1.00 33.59 180 ALA A CA 1
ATOM 1456 C C . ALA A 1 180 ? 1.358 -1.111 24.399 1.00 33.59 180 ALA A C 1
ATOM 1458 O O . ALA A 1 180 ? 0.494 -1.211 23.528 1.00 33.59 180 ALA A O 1
ATOM 1459 N N . ILE A 1 181 ? 2.339 -0.210 24.323 1.00 45.38 181 ILE A N 1
ATOM 1460 C CA . ILE A 1 181 ? 2.971 0.133 23.044 1.00 45.38 181 ILE A CA 1
ATOM 1461 C C . ILE A 1 181 ? 3.597 -1.178 22.573 1.00 45.38 181 ILE A C 1
ATOM 1463 O O . ILE A 1 181 ? 4.194 -1.857 23.405 1.00 45.38 181 ILE A O 1
ATOM 1467 N N . ILE A 1 182 ? 3.391 -1.564 21.313 1.00 45.78 182 ILE A N 1
ATOM 1468 C CA . ILE A 1 182 ? 3.786 -2.855 20.723 1.00 45.78 182 ILE A CA 1
ATOM 1469 C C . ILE A 1 182 ? 5.211 -3.237 21.163 1.00 45.78 182 ILE A C 1
ATOM 1471 O O . ILE A 1 182 ? 6.202 -2.804 20.590 1.00 45.78 182 ILE A O 1
ATOM 1475 N N . THR A 1 183 ? 5.300 -4.012 22.237 1.00 39.72 183 THR A N 1
ATOM 1476 C CA . THR A 1 183 ? 6.551 -4.478 22.855 1.00 39.72 183 THR A CA 1
ATOM 1477 C C . THR A 1 183 ? 6.412 -5.924 23.309 1.00 39.72 183 THR A C 1
ATOM 1479 O O . THR A 1 183 ? 7.414 -6.633 23.363 1.00 39.72 183 THR A O 1
ATOM 1482 N N . ASP A 1 184 ? 5.185 -6.411 23.522 1.00 43.38 184 ASP A N 1
ATOM 1483 C CA . ASP A 1 184 ? 4.931 -7.824 23.770 1.00 43.38 184 ASP A CA 1
ATOM 1484 C C . ASP A 1 184 ? 4.461 -8.529 22.487 1.00 43.38 184 ASP A C 1
ATOM 1486 O O . ASP A 1 184 ? 3.289 -8.493 22.108 1.00 43.38 184 ASP A O 1
ATOM 1490 N N . LYS A 1 185 ? 5.400 -9.195 21.799 1.00 45.53 185 LYS A N 1
ATOM 1491 C CA . LYS A 1 185 ? 5.148 -10.018 20.596 1.00 45.53 185 LYS A CA 1
ATOM 1492 C C . LYS A 1 185 ? 4.150 -11.165 20.842 1.00 45.53 185 LYS A C 1
ATOM 1494 O O . LYS A 1 185 ? 3.746 -11.838 19.899 1.00 45.53 185 LYS A O 1
ATOM 1499 N N . ASN A 1 186 ? 3.754 -11.403 22.094 1.00 43.00 186 ASN A N 1
ATOM 1500 C CA . ASN A 1 186 ? 2.876 -12.501 22.489 1.00 43.00 186 ASN A CA 1
ATOM 1501 C C . ASN A 1 186 ? 1.375 -12.169 22.458 1.00 43.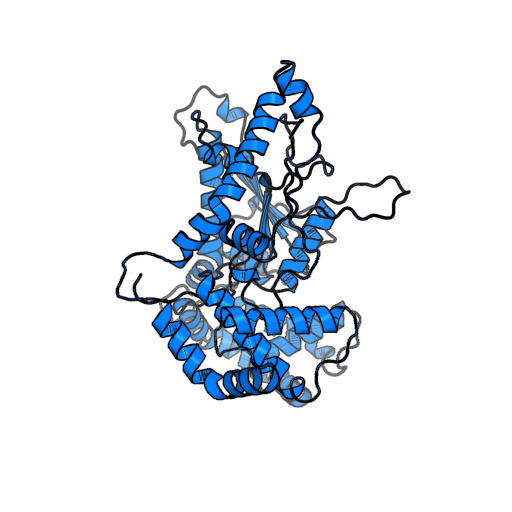00 186 ASN A C 1
ATOM 1503 O O . ASN A 1 186 ? 0.571 -13.075 22.682 1.00 43.00 186 ASN A O 1
ATOM 1507 N N . GLN A 1 187 ? 0.980 -10.920 22.174 1.00 49.00 187 GLN A N 1
ATOM 1508 C CA . GLN A 1 187 ? -0.419 -10.478 22.253 1.00 49.00 187 GLN A CA 1
ATOM 1509 C C . GLN A 1 187 ? -0.894 -9.795 20.965 1.00 49.00 187 GLN A C 1
ATOM 1511 O O . GLN A 1 187 ? -1.042 -8.577 20.883 1.00 49.00 187 GLN A O 1
ATOM 1516 N N . PHE A 1 188 ? -1.162 -10.595 19.934 1.00 49.56 188 PHE A N 1
ATOM 1517 C CA . PHE A 1 188 ? -1.867 -10.115 18.748 1.00 49.56 188 PHE A CA 1
ATOM 1518 C C . PHE A 1 188 ? -3.333 -9.791 19.095 1.00 49.56 188 PHE A C 1
ATOM 1520 O O . PHE A 1 188 ? -4.087 -10.676 19.496 1.00 49.56 188 PHE A O 1
ATOM 1527 N N . GLN A 1 189 ? -3.750 -8.532 18.916 1.00 59.16 189 GLN A N 1
ATOM 1528 C CA . GLN A 1 189 ? -5.158 -8.121 18.952 1.00 59.16 189 GLN A CA 1
ATOM 1529 C C . GLN A 1 189 ? -5.496 -7.419 17.630 1.00 59.16 189 GLN A C 1
ATOM 1531 O O . GLN A 1 189 ? -4.964 -6.351 17.324 1.00 59.16 189 GLN A O 1
ATOM 1536 N N . TYR A 1 190 ? -6.381 -8.026 16.834 1.00 55.41 190 TYR A N 1
ATOM 1537 C CA . TYR A 1 190 ? -6.673 -7.610 15.454 1.00 55.41 190 TYR A CA 1
ATOM 1538 C C . TYR A 1 190 ? -7.210 -6.174 15.326 1.00 55.41 190 TYR A C 1
ATOM 1540 O O . TYR A 1 190 ? -7.086 -5.573 14.269 1.00 55.41 190 TYR A O 1
ATOM 1548 N N . TYR A 1 191 ? -7.781 -5.592 16.385 1.00 63.66 191 TYR A N 1
ATOM 1549 C CA . TYR A 1 191 ? -8.273 -4.207 16.389 1.00 63.66 191 TYR A CA 1
ATOM 1550 C C . TYR A 1 191 ? -7.190 -3.154 16.667 1.00 63.66 191 TYR A C 1
ATOM 1552 O O . TYR A 1 191 ? -7.469 -1.962 16.577 1.00 63.66 191 TYR A O 1
ATOM 1560 N N . TYR A 1 192 ? -5.960 -3.554 16.999 1.00 72.56 192 TYR A N 1
ATOM 1561 C CA . TYR A 1 192 ? -4.833 -2.622 17.103 1.00 72.56 192 TYR A CA 1
ATOM 1562 C C . TYR A 1 192 ? -4.124 -2.391 15.771 1.00 72.56 192 TYR A C 1
ATOM 1564 O O . TYR A 1 192 ? -3.337 -1.446 15.668 1.00 72.56 192 TYR A O 1
ATOM 1572 N N . ILE A 1 193 ? -4.383 -3.237 14.772 1.00 79.50 193 ILE A N 1
ATOM 1573 C CA . ILE A 1 193 ? -3.674 -3.247 13.495 1.00 79.50 193 ILE A CA 1
ATOM 1574 C C . ILE A 1 193 ? -4.677 -3.121 12.363 1.00 79.50 193 ILE A C 1
ATOM 1576 O O . ILE A 1 193 ? -5.704 -3.783 12.334 1.00 79.50 193 ILE A O 1
ATOM 1580 N N . TYR A 1 194 ? -4.378 -2.231 11.434 1.00 86.94 194 TYR A N 1
ATOM 1581 C CA . TYR A 1 194 ? -5.070 -2.135 10.168 1.00 86.94 194 TYR A CA 1
ATOM 1582 C C . TYR A 1 194 ? -4.009 -2.356 9.115 1.00 86.94 194 TYR A C 1
ATOM 1584 O O . TYR A 1 194 ? -3.022 -1.622 9.072 1.00 86.94 194 TYR A O 1
ATOM 1592 N N . ALA A 1 195 ? -4.197 -3.385 8.307 1.00 88.69 195 ALA A N 1
ATOM 1593 C CA . ALA A 1 195 ? -3.295 -3.698 7.225 1.00 88.69 195 ALA A CA 1
ATOM 1594 C C . ALA A 1 195 ? -4.036 -3.579 5.904 1.00 88.69 195 ALA A C 1
ATOM 1596 O O . ALA A 1 195 ? -5.130 -4.119 5.737 1.00 88.69 195 ALA A O 1
ATOM 1597 N N . ARG A 1 196 ? -3.420 -2.874 4.964 1.00 91.69 196 ARG A N 1
ATOM 1598 C CA . ARG A 1 196 ? -3.907 -2.708 3.605 1.00 91.69 196 ARG A CA 1
ATOM 1599 C C . ARG A 1 196 ? -2.795 -3.057 2.632 1.00 91.69 196 ARG A C 1
ATOM 1601 O O . ARG A 1 196 ? -1.642 -2.714 2.871 1.00 91.69 196 ARG A O 1
ATOM 1608 N N . SER A 1 197 ? -3.135 -3.725 1.544 1.00 91.50 197 SER A N 1
ATOM 1609 C CA . SER A 1 197 ? -2.210 -4.037 0.464 1.00 91.50 197 SER A CA 1
ATOM 1610 C C . SER A 1 197 ? -2.827 -3.686 -0.881 1.00 91.50 197 SER A C 1
ATOM 1612 O O . SER A 1 197 ? -4.053 -3.721 -1.021 1.00 91.50 197 SER A O 1
ATOM 1614 N N . THR A 1 198 ? -1.982 -3.354 -1.856 1.00 91.31 198 THR A N 1
ATOM 1615 C CA . THR A 1 198 ? -2.405 -3.312 -3.257 1.00 91.31 198 THR A CA 1
ATOM 1616 C C . THR A 1 198 ? -2.881 -4.694 -3.708 1.00 91.31 198 THR A C 1
ATOM 1618 O O . THR A 1 198 ? -2.451 -5.713 -3.162 1.00 91.31 198 THR A O 1
ATOM 1621 N N . ASP A 1 199 ? -3.784 -4.742 -4.688 1.00 90.00 199 ASP A N 1
ATOM 1622 C CA . ASP A 1 199 ? -4.324 -5.996 -5.240 1.00 90.00 199 ASP A CA 1
ATOM 1623 C C . ASP A 1 199 ? -3.312 -6.681 -6.175 1.00 90.00 199 ASP A C 1
ATOM 1625 O O . ASP A 1 199 ? -3.470 -6.760 -7.392 1.00 90.00 199 ASP A O 1
ATOM 1629 N N . ALA A 1 200 ? -2.182 -7.082 -5.597 1.00 83.94 200 ALA A N 1
ATOM 1630 C CA . ALA A 1 200 ? -1.118 -7.814 -6.257 1.00 83.94 200 ALA A CA 1
ATOM 1631 C C . ALA A 1 200 ? -0.621 -8.918 -5.323 1.00 83.94 200 ALA A C 1
ATOM 1633 O O . ALA A 1 200 ? -0.194 -8.632 -4.202 1.00 83.94 200 ALA A O 1
ATOM 1634 N N . ASP A 1 201 ? -0.576 -10.161 -5.812 1.00 84.94 201 ASP A N 1
ATOM 1635 C CA . ASP A 1 201 ? -0.174 -11.339 -5.028 1.00 84.94 201 ASP A CA 1
ATOM 1636 C C . ASP A 1 201 ? 1.117 -11.108 -4.232 1.00 84.94 201 ASP A C 1
ATOM 1638 O O . ASP A 1 201 ? 1.190 -11.397 -3.038 1.00 84.94 201 ASP A O 1
ATOM 1642 N N . ARG A 1 202 ? 2.133 -10.510 -4.872 1.00 85.06 202 ARG A N 1
ATOM 1643 C CA . ARG A 1 202 ? 3.428 -10.219 -4.235 1.00 85.06 202 ARG A CA 1
ATOM 1644 C C . ARG A 1 202 ? 3.316 -9.260 -3.046 1.00 85.06 202 ARG A C 1
ATOM 16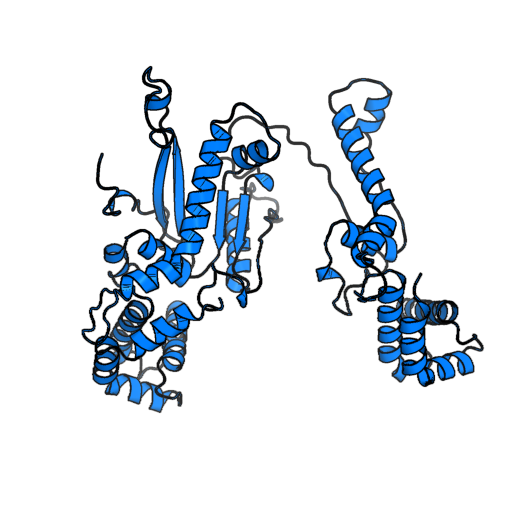46 O O . ARG A 1 202 ? 4.053 -9.427 -2.078 1.00 85.06 202 ARG A O 1
ATOM 1653 N N . ALA A 1 203 ? 2.423 -8.273 -3.103 1.00 85.50 203 ALA A N 1
ATOM 1654 C CA . ALA A 1 203 ? 2.229 -7.304 -2.027 1.00 85.50 203 ALA A CA 1
ATOM 1655 C C . ALA A 1 203 ? 1.431 -7.944 -0.880 1.00 85.50 203 ALA A C 1
ATOM 1657 O O . ALA A 1 203 ? 1.867 -7.921 0.271 1.00 85.50 203 ALA A O 1
ATOM 1658 N N . ILE A 1 204 ? 0.344 -8.648 -1.207 1.00 86.06 204 ILE A N 1
ATOM 1659 C CA . ILE A 1 204 ? -0.493 -9.352 -0.229 1.00 86.06 204 ILE A CA 1
ATOM 1660 C C . ILE A 1 204 ? 0.335 -10.383 0.552 1.00 86.06 204 ILE A C 1
ATOM 1662 O O . ILE A 1 204 ? 0.330 -10.382 1.786 1.00 86.06 204 ILE A O 1
ATOM 1666 N N . VAL A 1 205 ? 1.108 -11.220 -0.149 1.00 80.50 205 VAL A N 1
ATOM 1667 C CA . VAL A 1 205 ? 1.986 -12.222 0.476 1.00 80.50 205 VAL A CA 1
ATOM 1668 C C . VAL A 1 205 ? 3.092 -11.557 1.298 1.00 80.50 205 VAL A C 1
ATOM 1670 O O . VAL A 1 205 ? 3.416 -12.049 2.379 1.00 80.50 205 VAL A O 1
ATOM 1673 N N . SER A 1 206 ? 3.634 -10.416 0.857 1.00 84.06 206 SER A N 1
ATOM 1674 C CA . SER A 1 206 ? 4.619 -9.656 1.643 1.00 84.06 206 SER A CA 1
ATOM 1675 C C . SER A 1 206 ? 4.026 -9.141 2.955 1.00 84.06 206 SER A C 1
ATOM 1677 O O . SER A 1 206 ? 4.659 -9.271 4.002 1.00 84.06 206 SER A O 1
ATOM 1679 N N . ALA A 1 207 ? 2.794 -8.624 2.936 1.00 84.62 207 ALA A N 1
ATOM 1680 C CA . ALA A 1 207 ? 2.091 -8.203 4.147 1.00 84.62 207 ALA A CA 1
ATOM 1681 C C . ALA A 1 207 ? 1.858 -9.388 5.098 1.00 84.62 207 ALA A C 1
ATOM 1683 O O . ALA A 1 207 ? 2.153 -9.298 6.292 1.00 84.62 207 ALA A O 1
ATOM 1684 N N . MET A 1 208 ? 1.394 -10.524 4.567 1.00 82.38 208 MET A N 1
ATOM 1685 C CA . MET A 1 208 ? 1.214 -11.753 5.345 1.00 82.38 208 MET A CA 1
ATOM 1686 C C . MET A 1 208 ? 2.531 -12.212 5.981 1.00 82.38 208 MET A C 1
ATOM 1688 O O . MET A 1 208 ? 2.566 -12.502 7.177 1.00 82.38 208 MET A O 1
ATOM 1692 N N . ALA A 1 209 ? 3.626 -12.235 5.217 1.00 78.81 209 ALA A N 1
ATOM 1693 C CA . ALA A 1 209 ? 4.947 -12.626 5.703 1.00 78.81 209 ALA A CA 1
ATOM 1694 C C . ALA A 1 209 ? 5.472 -11.668 6.784 1.00 78.81 209 ALA A C 1
ATOM 1696 O O . ALA A 1 209 ? 5.945 -12.123 7.829 1.00 78.81 209 ALA A O 1
ATOM 1697 N N . PHE A 1 210 ? 5.323 -10.354 6.581 1.00 80.62 210 PHE A N 1
ATOM 1698 C CA . PHE A 1 210 ? 5.693 -9.332 7.561 1.00 80.62 210 PHE A CA 1
ATOM 1699 C C . PHE A 1 210 ? 4.997 -9.572 8.904 1.00 80.62 210 PHE A C 1
ATOM 1701 O O . PHE A 1 210 ? 5.652 -9.658 9.944 1.00 80.62 210 PHE A O 1
ATOM 1708 N N . PHE A 1 211 ? 3.676 -9.755 8.893 1.00 78.75 211 PHE A N 1
ATOM 1709 C CA . PHE A 1 211 ? 2.925 -9.982 10.124 1.00 78.75 211 PHE A CA 1
ATOM 1710 C C . PHE A 1 211 ? 3.169 -11.352 10.750 1.00 78.75 211 PHE A C 1
ATOM 1712 O O . PHE A 1 211 ? 3.169 -11.467 11.977 1.00 78.75 211 PHE A O 1
ATOM 1719 N N . SER A 1 212 ? 3.441 -12.368 9.930 1.00 75.94 212 SER A N 1
ATOM 1720 C CA . SER A 1 212 ? 3.874 -13.682 10.410 1.00 75.94 212 SER A CA 1
ATOM 1721 C C . SER A 1 212 ? 5.146 -13.565 11.243 1.00 75.94 212 SER A C 1
ATOM 1723 O O . SER A 1 212 ? 5.226 -14.160 12.312 1.00 75.94 212 SER A O 1
ATOM 1725 N N . GLY A 1 213 ? 6.119 -12.771 10.784 1.00 71.88 213 GLY A N 1
ATOM 1726 C CA . GLY A 1 213 ? 7.352 -12.499 11.525 1.00 71.88 213 GLY A CA 1
ATOM 1727 C C . GLY A 1 213 ? 7.149 -11.571 12.725 1.00 71.88 213 GLY A C 1
ATOM 1728 O O . GLY A 1 213 ? 7.741 -11.784 13.783 1.00 71.88 213 GLY A O 1
ATOM 1729 N N . LEU A 1 214 ? 6.285 -10.559 12.602 1.00 74.88 214 LEU A N 1
ATOM 1730 C CA . LEU A 1 214 ? 6.012 -9.616 13.689 1.00 74.88 214 LEU A CA 1
ATOM 1731 C C . LEU A 1 214 ? 5.369 -10.306 14.902 1.00 74.88 214 LEU A C 1
ATOM 1733 O O . LEU A 1 214 ? 5.738 -10.016 16.041 1.00 74.88 214 LEU A O 1
ATOM 1737 N N . PHE A 1 215 ? 4.441 -11.234 14.650 1.00 71.75 215 PHE A N 1
ATOM 1738 C CA . PHE A 1 215 ? 3.684 -11.957 15.677 1.00 71.75 215 PHE A CA 1
ATOM 1739 C C . PHE A 1 215 ? 4.142 -13.400 15.889 1.00 71.75 215 PHE A C 1
ATOM 1741 O O . PHE A 1 215 ? 3.491 -14.145 16.626 1.00 71.75 215 PHE A O 1
ATOM 1748 N N . SER A 1 216 ? 5.258 -13.821 15.283 1.00 64.62 216 SER A N 1
ATOM 1749 C CA . SER A 1 216 ? 5.813 -15.144 15.561 1.00 64.62 216 SER A CA 1
ATOM 1750 C C . SER A 1 216 ? 6.170 -15.225 17.045 1.00 64.62 216 SER A C 1
ATOM 1752 O O . SER A 1 216 ? 7.049 -14.498 17.522 1.00 64.62 216 SER A O 1
ATOM 1754 N N . LYS A 1 217 ? 5.497 -16.104 17.795 1.00 58.53 217 LYS A N 1
ATOM 1755 C CA . LYS A 1 217 ? 5.877 -16.394 19.182 1.00 58.53 217 LYS A CA 1
ATOM 1756 C C . LYS A 1 217 ? 7.308 -16.929 19.197 1.00 58.53 217 LYS A C 1
ATOM 1758 O O . LYS A 1 217 ? 7.628 -17.840 18.434 1.00 58.53 217 LYS A O 1
ATOM 1763 N N . ASN A 1 218 ? 8.142 -16.430 20.111 1.00 48.66 218 ASN A N 1
ATOM 1764 C CA . ASN A 1 218 ? 9.393 -17.099 20.472 1.00 48.66 218 ASN A CA 1
ATOM 1765 C C . ASN A 1 218 ? 9.033 -18.439 21.120 1.00 48.66 218 ASN A C 1
ATOM 1767 O O . ASN A 1 218 ? 8.816 -18.521 22.328 1.00 48.66 218 ASN A O 1
ATOM 1771 N N . GLN A 1 219 ? 8.912 -19.493 20.319 1.00 47.25 219 GLN A N 1
ATOM 1772 C CA . GLN A 1 219 ? 8.714 -20.821 20.865 1.00 47.25 219 GLN A CA 1
ATOM 1773 C C . GLN A 1 219 ? 10.021 -21.293 21.487 1.00 47.25 219 GLN A C 1
ATOM 1775 O O . GLN A 1 219 ? 11.059 -21.371 20.830 1.00 47.25 219 GLN A O 1
ATOM 1780 N N . SER A 1 220 ? 9.960 -21.653 22.765 1.00 44.59 220 SER A N 1
ATOM 1781 C CA . SER A 1 220 ? 10.957 -22.509 23.391 1.00 44.59 220 SER A CA 1
ATOM 1782 C C . SER A 1 220 ? 10.940 -23.879 22.696 1.00 44.59 220 SER A C 1
ATOM 1784 O O . SER A 1 220 ? 10.162 -24.763 23.052 1.00 44.59 220 SER A O 1
ATOM 1786 N N . SER A 1 221 ? 11.741 -23.999 21.638 1.00 45.34 221 SER A N 1
ATOM 1787 C CA . SER A 1 221 ? 12.488 -25.179 21.174 1.00 45.34 221 SER A CA 1
ATOM 1788 C C . SER A 1 221 ? 11.845 -26.582 21.185 1.00 45.34 221 SER A C 1
ATOM 1790 O O . SER A 1 221 ? 12.584 -27.565 21.188 1.00 45.34 221 SER A O 1
ATOM 1792 N N . SER A 1 222 ? 10.517 -26.749 21.146 1.00 46.34 222 SER A N 1
ATOM 1793 C CA . SER A 1 222 ? 9.930 -28.108 21.170 1.00 46.34 222 SER A CA 1
ATOM 1794 C C . SER A 1 222 ? 8.588 -28.328 20.467 1.00 46.34 222 SER A C 1
ATOM 1796 O O . SER A 1 222 ? 8.165 -29.478 20.376 1.00 46.34 222 SER A O 1
ATOM 1798 N N . SER A 1 223 ? 7.936 -27.303 19.911 1.00 45.44 223 SER A N 1
ATOM 1799 C CA . SER A 1 223 ? 6.780 -27.505 19.023 1.00 45.44 223 SER A CA 1
ATOM 1800 C C . SER A 1 223 ? 7.101 -26.968 17.630 1.00 45.44 223 SER A C 1
ATOM 1802 O O . SER A 1 223 ? 7.725 -25.928 17.472 1.00 45.44 223 SER A O 1
ATOM 1804 N N . SER A 1 224 ? 6.766 -27.745 16.605 1.00 42.41 224 SER A N 1
ATOM 1805 C CA . SER A 1 224 ? 6.985 -27.426 15.189 1.00 42.41 224 SER A CA 1
ATOM 1806 C C . SER A 1 224 ? 5.802 -26.674 14.569 1.00 42.41 224 SER A C 1
ATOM 1808 O O . SER A 1 224 ? 5.671 -26.621 13.349 1.00 42.41 224 SER A O 1
ATOM 1810 N N . GLU A 1 225 ? 4.901 -26.137 15.391 1.00 46.25 225 GLU A N 1
ATOM 1811 C CA . GLU A 1 225 ? 3.675 -25.487 14.935 1.00 46.25 225 GLU A CA 1
ATOM 1812 C C . GLU A 1 225 ? 3.896 -23.981 14.855 1.00 46.25 225 GLU A C 1
ATOM 1814 O O . GLU A 1 225 ? 3.775 -23.273 15.850 1.00 46.25 225 GLU A O 1
ATOM 1819 N N . TYR A 1 226 ? 4.225 -23.470 13.670 1.00 49.44 226 TYR A N 1
ATOM 1820 C CA . TYR A 1 226 ? 4.179 -22.033 13.408 1.00 49.44 226 TYR A CA 1
ATOM 1821 C C . TYR A 1 226 ? 2.742 -21.536 13.619 1.00 49.44 226 TYR A C 1
ATOM 1823 O O . TYR A 1 226 ? 1.865 -21.780 12.794 1.00 49.44 226 TYR A O 1
ATOM 1831 N N . ILE A 1 227 ? 2.487 -20.852 14.737 1.00 51.53 227 ILE A N 1
ATOM 1832 C CA . ILE A 1 227 ? 1.200 -20.194 14.976 1.00 51.53 227 ILE A CA 1
ATOM 1833 C C . ILE A 1 227 ? 1.198 -18.913 14.146 1.00 51.53 227 ILE A C 1
ATOM 1835 O O . ILE A 1 227 ? 1.764 -17.899 14.552 1.00 51.53 227 ILE A O 1
ATOM 1839 N N . LEU A 1 228 ? 0.590 -18.984 12.964 1.00 54.19 228 LEU A N 1
ATOM 1840 C CA . LEU A 1 228 ? 0.304 -17.824 12.133 1.00 54.19 228 LEU A CA 1
ATOM 1841 C C . LEU A 1 228 ? -0.725 -16.948 12.863 1.00 54.19 228 LEU A C 1
ATOM 1843 O O . LEU A 1 228 ? -1.829 -17.410 13.144 1.00 54.19 228 LEU A O 1
ATOM 1847 N N . ALA A 1 229 ? -0.383 -15.699 13.183 1.00 60.41 229 ALA A N 1
ATOM 1848 C CA . ALA A 1 229 ? -1.376 -14.730 13.637 1.00 60.41 229 ALA A CA 1
ATOM 1849 C C . ALA A 1 229 ? -2.162 -14.238 12.409 1.00 60.41 229 ALA A C 1
ATOM 1851 O O . ALA A 1 229 ? -1.556 -13.627 11.524 1.00 60.41 229 ALA A O 1
ATOM 1852 N N . PRO A 1 230 ? -3.478 -14.499 12.303 1.00 67.88 230 PRO A N 1
ATOM 1853 C CA . PRO A 1 230 ? -4.250 -14.071 11.147 1.00 67.88 230 PRO A CA 1
ATOM 1854 C C . PRO A 1 230 ? -4.476 -12.557 11.221 1.00 67.88 230 PRO A C 1
ATOM 1856 O O . PRO A 1 230 ? -5.376 -12.085 11.914 1.00 67.88 230 PRO A O 1
ATOM 1859 N N . VAL A 1 231 ? -3.643 -11.787 10.519 1.00 74.81 231 VAL A N 1
ATOM 1860 C CA . VAL A 1 231 ? -3.842 -10.343 10.335 1.00 74.81 231 VAL A CA 1
ATOM 1861 C C . VAL A 1 231 ? -4.679 -10.127 9.080 1.00 74.81 231 VAL A C 1
ATOM 1863 O O . VAL A 1 231 ? -4.221 -10.497 7.998 1.00 74.81 231 VAL A O 1
ATOM 1866 N N . PRO A 1 232 ? -5.888 -9.546 9.182 1.00 82.00 232 PRO A N 1
ATOM 1867 C CA . PRO A 1 232 ? -6.679 -9.220 8.003 1.00 82.00 232 PRO A CA 1
ATOM 1868 C C . PRO A 1 232 ? -5.928 -8.220 7.122 1.00 82.00 232 PRO A C 1
ATOM 1870 O O . PRO A 1 232 ? -5.595 -7.127 7.580 1.00 82.00 232 PRO A O 1
ATOM 1873 N N . ILE A 1 233 ? -5.668 -8.598 5.870 1.00 85.12 233 ILE A N 1
ATOM 1874 C CA . ILE A 1 233 ? -5.077 -7.719 4.859 1.00 85.12 233 ILE A CA 1
ATOM 1875 C C . ILE A 1 233 ? -6.203 -7.243 3.948 1.00 85.12 233 ILE A C 1
ATOM 1877 O O . ILE A 1 233 ? -6.781 -8.028 3.199 1.00 85.12 233 ILE A O 1
ATOM 1881 N N . HIS A 1 234 ? -6.544 -5.963 4.039 1.00 89.88 234 HIS A N 1
ATOM 1882 C CA . HIS A 1 234 ? -7.557 -5.355 3.186 1.00 89.88 234 HIS A CA 1
ATOM 1883 C C . HIS A 1 234 ? -6.961 -5.002 1.825 1.00 89.88 234 HIS A C 1
ATOM 1885 O O . HIS A 1 234 ? -5.836 -4.515 1.744 1.00 89.88 234 HIS A O 1
ATOM 1891 N N . THR A 1 235 ? -7.730 -5.190 0.762 1.00 88.75 235 THR A N 1
ATOM 1892 C CA . THR A 1 235 ? -7.354 -4.759 -0.584 1.00 88.75 235 THR A CA 1
ATOM 1893 C C . THR A 1 235 ? -8.571 -4.199 -1.309 1.00 88.75 235 THR A C 1
ATOM 1895 O O . THR A 1 235 ? -9.706 -4.399 -0.866 1.00 88.75 235 THR A O 1
ATOM 1898 N N . ILE A 1 236 ? -8.325 -3.455 -2.380 1.00 88.50 236 ILE A N 1
ATOM 1899 C CA . ILE A 1 236 ? -9.344 -2.961 -3.305 1.00 88.50 236 ILE A CA 1
ATOM 1900 C C . ILE A 1 236 ? -8.832 -3.167 -4.735 1.00 88.50 236 ILE A C 1
ATOM 1902 O O . ILE A 1 236 ? -7.615 -3.175 -4.918 1.00 88.50 236 ILE A O 1
ATOM 1906 N N . PRO A 1 237 ? -9.720 -3.306 -5.736 1.00 88.25 237 PRO A N 1
ATOM 1907 C CA . PRO A 1 237 ? -9.312 -3.532 -7.118 1.00 88.25 237 PRO A CA 1
ATOM 1908 C C . PRO A 1 237 ? -8.292 -2.502 -7.607 1.00 88.25 237 PRO A C 1
ATOM 1910 O O . PRO A 1 237 ? -8.425 -1.308 -7.338 1.00 88.25 237 PRO A O 1
ATOM 1913 N N . ALA A 1 238 ? -7.297 -2.964 -8.364 1.00 81.75 238 ALA A N 1
ATOM 1914 C CA . ALA A 1 238 ? -6.154 -2.147 -8.770 1.00 81.75 238 ALA A CA 1
ATOM 1915 C C . ALA A 1 238 ? -6.530 -0.856 -9.535 1.00 81.75 238 ALA A C 1
ATOM 1917 O O . ALA A 1 238 ? -5.844 0.152 -9.385 1.00 81.75 238 ALA A O 1
ATOM 1918 N N . SER A 1 239 ? -7.626 -0.860 -10.307 1.00 83.38 239 SER A N 1
ATOM 1919 C CA . SER A 1 239 ? -8.129 0.318 -11.037 1.00 83.38 239 SER A CA 1
ATOM 1920 C C . SER A 1 239 ? -8.607 1.448 -10.121 1.00 83.38 239 SER A C 1
ATOM 1922 O O . SER A 1 239 ? -8.511 2.619 -10.484 1.00 83.38 239 SER A O 1
ATOM 1924 N N . ASP A 1 240 ? -9.070 1.093 -8.921 1.00 84.44 240 ASP A N 1
ATOM 1925 C CA . ASP A 1 240 ? -9.634 2.009 -7.927 1.00 84.44 240 ASP A CA 1
ATOM 1926 C C . ASP A 1 240 ? -8.624 2.332 -6.809 1.00 84.44 240 ASP A C 1
ATOM 1928 O O . ASP A 1 240 ? -8.933 3.053 -5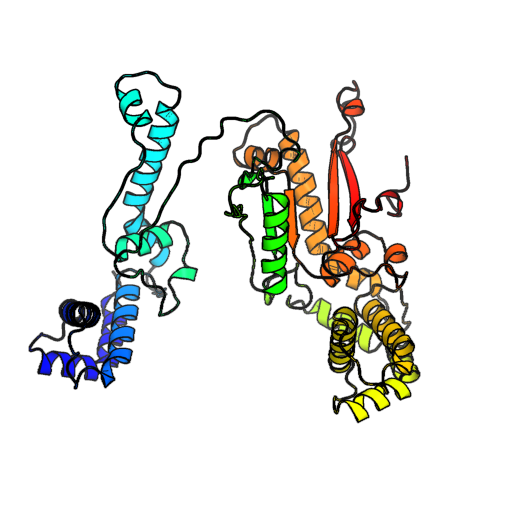.855 1.00 84.44 240 ASP A O 1
ATOM 1932 N N . ASP A 1 241 ? -7.404 1.791 -6.906 1.00 85.69 241 ASP A N 1
ATOM 1933 C CA . ASP A 1 241 ? -6.415 1.825 -5.840 1.00 85.69 241 ASP A CA 1
ATOM 1934 C C . ASP A 1 241 ? -5.371 2.938 -5.996 1.00 85.69 241 ASP A C 1
ATOM 1936 O O . ASP A 1 241 ? -4.345 2.761 -6.646 1.00 85.69 241 ASP A O 1
ATOM 1940 N N . PHE A 1 242 ? -5.543 4.050 -5.276 1.00 81.56 242 PHE A N 1
ATOM 1941 C CA . PHE A 1 242 ? -4.532 5.117 -5.224 1.00 81.56 242 PHE A CA 1
ATOM 1942 C C . PHE A 1 242 ? -3.174 4.689 -4.625 1.00 81.56 242 PHE A C 1
ATOM 1944 O O . PHE A 1 242 ? -2.183 5.387 -4.821 1.00 81.56 242 PHE A O 1
ATOM 1951 N N . LEU A 1 243 ? -3.104 3.578 -3.879 1.00 82.44 243 LEU A N 1
ATOM 1952 C CA . LEU A 1 243 ? -1.849 2.990 -3.388 1.00 82.44 243 LEU A CA 1
ATOM 1953 C C . LEU A 1 243 ? -1.094 2.272 -4.518 1.00 82.44 243 LEU A C 1
ATOM 1955 O O . LEU A 1 243 ? 0.134 2.171 -4.466 1.00 82.44 243 LEU A O 1
ATOM 1959 N N . ASN A 1 244 ? -1.820 1.826 -5.550 1.00 81.25 244 ASN A N 1
ATOM 1960 C CA . ASN A 1 244 ? -1.284 1.288 -6.794 1.00 81.25 244 ASN A CA 1
ATOM 1961 C C . ASN A 1 244 ? -1.388 2.322 -7.922 1.00 81.25 244 ASN A C 1
ATOM 1963 O O . ASN A 1 244 ? -2.167 2.193 -8.866 1.00 81.25 244 ASN A O 1
ATOM 1967 N N . ILE A 1 245 ? -0.549 3.352 -7.848 1.00 72.56 245 ILE A N 1
ATOM 1968 C CA . ILE A 1 245 ? -0.568 4.450 -8.816 1.00 72.56 245 ILE A CA 1
ATOM 1969 C C . ILE A 1 245 ? -0.414 4.020 -10.282 1.00 72.56 245 ILE A C 1
ATOM 1971 O O . ILE A 1 245 ? -0.918 4.692 -11.185 1.00 72.56 245 ILE A O 1
ATOM 1975 N N . LEU A 1 246 ? 0.274 2.910 -10.544 1.00 74.56 246 LEU A N 1
ATOM 1976 C CA . LEU A 1 246 ? 0.429 2.384 -11.896 1.00 74.56 246 LEU A CA 1
ATOM 1977 C C . LEU A 1 246 ? -0.927 1.973 -12.479 1.00 74.56 246 LEU A C 1
ATOM 1979 O O . LEU A 1 246 ? -1.260 2.391 -13.587 1.00 74.56 246 LEU A O 1
ATOM 1983 N N . ALA A 1 247 ? -1.716 1.223 -11.709 1.00 74.56 247 ALA A N 1
ATOM 1984 C CA . ALA A 1 247 ? -3.007 0.693 -12.138 1.00 74.56 247 ALA A CA 1
ATOM 1985 C C . ALA A 1 247 ? -4.177 1.675 -11.959 1.00 74.56 247 ALA A C 1
ATOM 1987 O O . ALA A 1 247 ? -5.186 1.537 -12.644 1.00 74.56 247 ALA A O 1
ATOM 1988 N N . PHE A 1 248 ? -4.036 2.675 -11.085 1.00 79.06 248 PHE A N 1
ATOM 1989 C CA . PHE A 1 248 ? -5.080 3.661 -10.818 1.00 79.06 248 PHE A CA 1
ATOM 1990 C C . PHE A 1 248 ? -5.415 4.511 -12.053 1.00 79.06 248 PHE A C 1
ATOM 1992 O O . PHE A 1 248 ? -4.531 5.156 -12.640 1.00 79.06 248 PHE A O 1
ATOM 1999 N N . GLU A 1 249 ? -6.697 4.565 -12.422 1.00 81.38 249 GLU A N 1
ATOM 2000 C CA . GLU A 1 249 ? -7.172 5.353 -13.562 1.00 81.38 249 GLU A CA 1
ATOM 2001 C C . GLU A 1 249 ? -7.206 6.853 -13.225 1.00 81.38 249 GLU A C 1
ATOM 2003 O O . GLU A 1 249 ? -8.063 7.343 -12.490 1.00 81.38 249 GLU A O 1
ATOM 2008 N N . CYS A 1 250 ? -6.268 7.621 -13.790 1.00 84.88 250 CYS A N 1
ATOM 2009 C CA . CYS A 1 250 ? -6.178 9.065 -13.578 1.00 84.88 250 CYS A CA 1
ATOM 2010 C C . CYS A 1 250 ? -5.834 9.785 -14.892 1.00 84.88 250 CYS A C 1
ATOM 2012 O O . CYS A 1 250 ? -4.662 9.845 -15.267 1.00 84.88 250 CYS A O 1
ATOM 2014 N N . PRO A 1 251 ? -6.811 10.415 -15.575 1.00 89.94 251 PRO A N 1
ATOM 2015 C CA . PRO A 1 251 ? -6.565 11.094 -16.850 1.00 89.94 251 PRO A CA 1
ATOM 2016 C C . PRO A 1 251 ? -5.484 12.178 -16.775 1.00 89.94 251 PRO A C 1
ATOM 2018 O O . PRO A 1 251 ? -4.764 12.414 -17.744 1.00 89.94 251 PRO A O 1
ATOM 2021 N N . LYS A 1 252 ? -5.351 12.835 -15.615 1.00 87.88 252 LYS A N 1
ATOM 2022 C CA . LYS A 1 252 ? -4.320 13.853 -15.399 1.00 87.88 252 LYS A CA 1
ATOM 2023 C C . LYS A 1 252 ? -2.921 13.239 -15.298 1.00 87.88 252 LYS A C 1
ATOM 2025 O O . LYS A 1 252 ? -1.988 13.820 -15.841 1.00 87.88 252 LYS A O 1
ATOM 2030 N N . LYS A 1 253 ? -2.779 12.064 -14.672 1.00 86.12 253 LYS A N 1
ATOM 2031 C CA . LYS A 1 253 ? -1.521 11.294 -14.637 1.00 86.12 253 LYS A CA 1
ATOM 2032 C C . LYS A 1 253 ? -1.043 11.002 -16.060 1.00 86.12 253 LYS A C 1
ATOM 2034 O O . LYS A 1 253 ? 0.087 11.328 -16.405 1.00 86.12 253 LYS A O 1
ATOM 2039 N N . ASP A 1 254 ? -1.942 10.494 -16.902 1.00 87.56 254 ASP A N 1
ATOM 2040 C CA . ASP A 1 254 ? -1.626 10.149 -18.292 1.00 87.56 254 ASP A CA 1
ATOM 2041 C C . ASP A 1 254 ? -1.255 11.380 -19.132 1.00 87.56 254 ASP A C 1
ATOM 2043 O O . ASP A 1 254 ? -0.421 11.298 -20.034 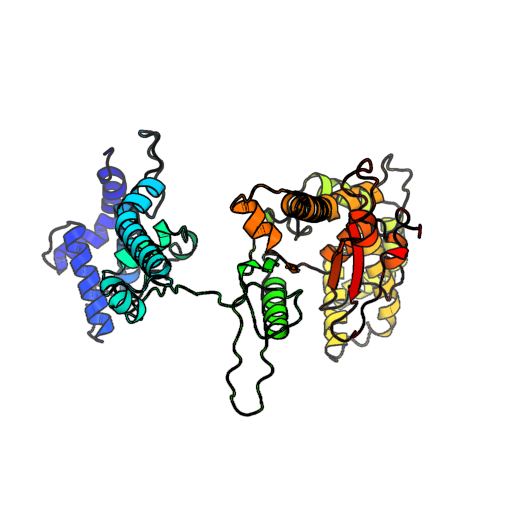1.00 87.56 254 ASP A O 1
ATOM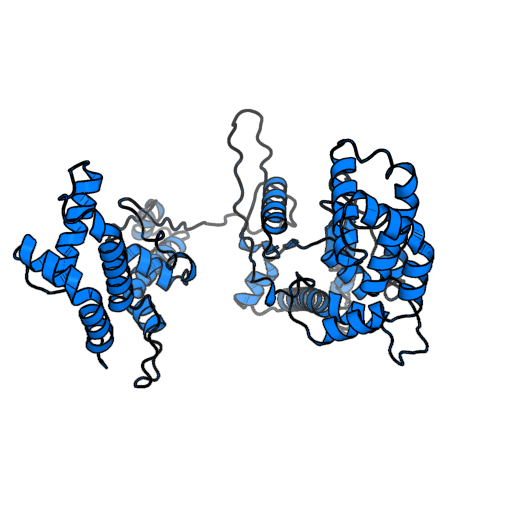 2047 N N . GLU A 1 255 ? -1.882 12.530 -18.866 1.00 90.44 255 GLU A N 1
ATOM 2048 C CA . GLU A 1 255 ? -1.515 13.805 -19.489 1.00 90.44 255 GLU A CA 1
ATOM 2049 C C . GLU A 1 255 ? -0.092 14.220 -19.096 1.00 90.44 255 GLU A C 1
ATOM 2051 O O . GLU A 1 255 ? 0.709 14.526 -19.979 1.00 90.44 255 GLU A O 1
ATOM 2056 N N . LEU A 1 256 ? 0.235 14.188 -17.799 1.00 88.25 256 LEU A N 1
ATOM 2057 C CA . LEU A 1 256 ? 1.557 14.574 -17.305 1.00 88.25 256 LEU A CA 1
ATOM 2058 C C . LEU A 1 256 ? 2.655 13.647 -17.835 1.00 88.25 256 LEU A C 1
ATOM 2060 O O . LEU A 1 256 ? 3.660 14.147 -18.330 1.00 88.25 256 LEU A O 1
ATOM 2064 N N . TRP A 1 257 ? 2.462 12.325 -17.830 1.00 87.00 257 TRP A N 1
ATOM 2065 C CA . TRP A 1 257 ? 3.449 11.394 -18.398 1.00 87.00 257 TRP A CA 1
ATOM 2066 C C . TRP A 1 257 ? 3.692 11.640 -19.885 1.00 87.00 257 TRP A C 1
ATOM 2068 O O . TRP A 1 257 ? 4.839 11.714 -20.311 1.00 87.00 257 TRP A O 1
ATOM 2078 N N . LYS A 1 258 ? 2.641 11.915 -20.669 1.00 88.94 258 LYS A N 1
ATOM 2079 C CA . LYS A 1 258 ? 2.799 12.296 -22.084 1.00 88.94 258 LYS A CA 1
ATOM 2080 C C . LYS A 1 258 ? 3.570 13.601 -22.276 1.00 88.94 258 LYS A C 1
ATOM 2082 O O . LYS A 1 258 ? 4.170 13.788 -23.335 1.00 88.94 258 LYS A O 1
ATOM 2087 N N . MET A 1 259 ? 3.499 14.531 -21.323 1.00 89.19 259 MET A N 1
ATOM 2088 C CA . MET A 1 259 ? 4.317 15.747 -21.346 1.00 89.19 259 MET A CA 1
ATOM 2089 C C . MET A 1 259 ? 5.775 15.415 -21.029 1.00 89.19 259 MET A C 1
ATOM 2091 O O . MET A 1 259 ? 6.662 15.865 -21.751 1.00 89.19 259 MET A O 1
ATOM 2095 N N . VAL A 1 260 ? 6.018 14.579 -20.015 1.00 87.56 260 VAL A N 1
ATOM 2096 C CA . VAL A 1 260 ? 7.365 14.141 -19.627 1.00 87.56 260 VAL A CA 1
ATOM 2097 C C . VAL A 1 260 ? 8.048 13.377 -20.763 1.00 87.56 260 VAL A C 1
ATOM 2099 O O . VAL A 1 260 ? 9.166 13.728 -21.129 1.00 87.56 260 VAL A O 1
ATOM 2102 N N . ASP A 1 261 ? 7.366 12.427 -21.405 1.00 86.62 261 ASP A N 1
ATOM 2103 C CA . ASP A 1 261 ? 7.903 11.652 -22.537 1.00 86.62 261 ASP A CA 1
ATOM 2104 C C . ASP A 1 261 ? 8.322 12.538 -23.723 1.00 86.62 261 ASP A C 1
ATOM 2106 O O . ASP A 1 261 ? 9.212 12.196 -24.500 1.00 86.62 261 ASP A O 1
ATOM 2110 N N . LYS A 1 262 ? 7.677 13.701 -23.876 1.00 87.88 262 LYS A N 1
ATOM 2111 C CA . LYS A 1 262 ? 7.970 14.681 -24.935 1.00 87.88 262 LYS A CA 1
ATOM 2112 C C . LYS A 1 262 ? 8.966 15.756 -24.512 1.00 87.88 262 LYS A C 1
ATOM 2114 O O . LYS A 1 262 ? 9.286 16.623 -25.327 1.00 87.88 262 LYS A O 1
ATOM 2119 N N . SER A 1 263 ? 9.422 15.730 -23.264 1.00 87.69 263 SER A N 1
ATOM 2120 C CA . SER A 1 263 ? 10.359 16.717 -22.744 1.00 87.69 263 SER A CA 1
ATOM 2121 C C . SER A 1 263 ? 11.737 16.582 -23.392 1.00 87.69 263 SER A C 1
ATOM 2123 O O . SER A 1 263 ? 12.187 15.490 -23.751 1.00 87.69 263 SER A O 1
ATOM 2125 N N . GLN A 1 264 ? 12.451 17.700 -23.508 1.00 88.38 264 GLN A N 1
ATOM 2126 C CA . GLN A 1 264 ? 13.806 17.722 -24.062 1.00 88.38 264 GLN A CA 1
ATOM 2127 C C . GLN A 1 264 ? 14.783 16.878 -23.243 1.00 88.38 264 GLN A C 1
ATOM 2129 O O . GLN A 1 264 ? 15.735 16.336 -23.806 1.00 88.38 264 GLN A O 1
ATOM 2134 N N . VAL A 1 265 ? 14.549 16.741 -21.935 1.00 87.19 265 VAL A N 1
ATOM 2135 C CA . VAL A 1 265 ? 15.387 15.919 -21.057 1.00 87.19 265 VAL A CA 1
ATOM 2136 C C . VAL A 1 265 ? 15.278 14.435 -21.419 1.00 87.19 265 VAL A C 1
ATOM 2138 O O . VAL A 1 265 ? 16.309 13.815 -21.674 1.00 87.19 265 VAL A O 1
ATOM 2141 N N . ILE A 1 266 ? 14.061 13.897 -21.574 1.00 88.00 266 ILE A N 1
ATOM 2142 C CA . ILE A 1 266 ? 13.848 12.501 -21.988 1.00 88.00 266 ILE A CA 1
ATOM 2143 C C . ILE A 1 266 ? 14.364 12.273 -23.409 1.00 88.00 266 ILE A C 1
ATOM 2145 O O . ILE A 1 266 ? 15.124 11.334 -23.649 1.00 88.00 266 ILE A O 1
ATOM 2149 N N . LEU A 1 267 ? 14.029 13.161 -24.350 1.00 89.50 267 LEU A N 1
ATOM 2150 C CA . LEU A 1 267 ? 14.484 13.038 -25.737 1.00 89.50 267 LEU A CA 1
ATOM 2151 C C . LEU A 1 267 ? 16.017 13.045 -25.843 1.00 89.50 267 LEU A C 1
ATOM 2153 O O . LEU A 1 267 ? 16.589 12.272 -26.614 1.00 89.50 267 LEU A O 1
ATOM 2157 N N . SER A 1 268 ? 16.693 13.879 -25.049 1.00 90.81 268 SER A N 1
ATOM 2158 C CA . SER A 1 268 ? 18.157 13.926 -25.004 1.00 90.81 268 SER A CA 1
ATOM 2159 C C . SER A 1 268 ? 18.751 12.664 -24.382 1.00 90.81 268 SER A C 1
ATOM 2161 O O . SER A 1 268 ? 19.728 12.143 -24.915 1.00 90.81 268 SER A O 1
ATOM 2163 N N . MET A 1 269 ? 18.166 12.147 -23.294 1.00 89.56 269 MET A N 1
ATOM 2164 C CA . MET A 1 269 ? 18.597 10.890 -22.667 1.00 89.56 269 MET A CA 1
ATOM 2165 C C . MET A 1 269 ? 18.507 9.721 -23.652 1.00 89.56 269 MET A C 1
ATOM 2167 O O . MET A 1 269 ? 19.503 9.040 -23.885 1.00 89.56 269 MET A O 1
ATOM 2171 N N . LEU A 1 270 ? 17.353 9.541 -24.301 1.00 89.44 270 LEU A N 1
ATOM 2172 C CA . LEU A 1 270 ? 17.143 8.460 -25.267 1.00 89.44 270 LEU A CA 1
ATOM 2173 C C . LEU A 1 270 ? 18.081 8.573 -26.476 1.00 89.44 270 LEU A C 1
ATOM 2175 O O . LEU A 1 270 ? 18.615 7.569 -26.941 1.00 89.44 270 LEU A O 1
ATOM 2179 N N . ASN A 1 271 ? 18.328 9.791 -26.968 1.00 91.81 271 ASN A N 1
ATOM 2180 C CA . ASN A 1 271 ? 19.255 10.008 -28.077 1.00 91.81 271 ASN A CA 1
ATOM 2181 C C . ASN A 1 271 ? 20.714 9.713 -27.684 1.00 91.81 271 ASN A C 1
ATOM 2183 O O . ASN A 1 271 ? 21.452 9.106 -28.460 1.00 91.81 271 ASN A O 1
ATOM 2187 N N . ASN A 1 272 ? 21.127 10.102 -26.475 1.00 93.69 272 ASN A N 1
ATOM 2188 C CA . ASN A 1 272 ? 22.475 9.840 -25.968 1.00 93.69 272 ASN A CA 1
ATOM 2189 C C . ASN A 1 272 ? 22.723 8.347 -25.714 1.00 93.69 272 ASN A C 1
ATOM 2191 O O . ASN A 1 272 ? 23.847 7.887 -25.889 1.00 93.69 272 ASN A O 1
ATOM 2195 N N . SER A 1 273 ? 21.681 7.592 -25.361 1.00 92.81 273 SER A N 1
ATOM 2196 C CA . SER A 1 273 ? 21.750 6.146 -25.114 1.00 92.81 273 SER A CA 1
ATOM 2197 C C . SER A 1 273 ? 21.338 5.290 -26.317 1.00 92.81 273 SER A C 1
ATOM 2199 O O . SER A 1 273 ? 21.146 4.083 -26.183 1.00 92.81 273 SER A O 1
ATOM 2201 N N . ASN A 1 274 ? 21.210 5.879 -27.510 1.00 91.56 274 ASN A N 1
ATOM 2202 C CA . ASN A 1 274 ? 20.701 5.181 -28.693 1.00 91.56 274 ASN A CA 1
ATOM 2203 C C . ASN A 1 274 ? 21.539 3.945 -29.079 1.00 91.56 274 ASN A C 1
ATOM 2205 O O . ASN A 1 274 ? 20.990 2.952 -29.553 1.00 91.56 274 ASN A O 1
ATOM 2209 N N . GLU A 1 275 ? 22.858 3.978 -28.861 1.00 94.25 275 GLU A N 1
ATOM 2210 C CA . GLU A 1 275 ? 23.733 2.827 -29.117 1.00 94.25 275 GLU A CA 1
ATOM 2211 C C . GLU A 1 275 ? 23.382 1.640 -28.209 1.00 94.25 275 GLU A C 1
ATOM 2213 O O . GLU A 1 275 ? 23.138 0.542 -28.709 1.00 94.25 275 GLU A O 1
ATOM 2218 N N . LEU A 1 276 ? 23.284 1.877 -26.895 1.00 92.94 276 LEU A N 1
ATOM 2219 C CA . LEU A 1 276 ? 22.874 0.876 -25.912 1.00 92.94 276 LEU A CA 1
ATOM 2220 C C . LEU A 1 276 ? 21.480 0.322 -26.227 1.00 92.94 276 LEU A C 1
ATOM 2222 O O . LEU A 1 276 ? 21.291 -0.892 -26.272 1.00 92.94 276 LEU A O 1
ATOM 2226 N N . LEU A 1 277 ? 20.511 1.208 -26.470 1.00 92.31 277 LEU A N 1
ATOM 2227 C CA . LEU A 1 277 ? 19.127 0.824 -26.751 1.00 92.31 277 LEU A CA 1
ATOM 2228 C C . LEU A 1 277 ? 19.012 -0.013 -28.033 1.00 92.31 277 LEU A C 1
ATOM 2230 O O . LEU A 1 277 ? 18.283 -1.005 -28.063 1.00 92.31 277 LEU A O 1
ATOM 2234 N N . SER A 1 278 ? 19.768 0.347 -29.073 1.00 92.38 278 SER A N 1
ATOM 2235 C CA . SER A 1 278 ? 19.828 -0.411 -30.326 1.00 92.38 278 SER A CA 1
ATOM 2236 C C . SER A 1 278 ? 20.472 -1.782 -30.135 1.00 92.38 278 SER A C 1
ATOM 2238 O O . SER A 1 278 ? 19.973 -2.768 -30.675 1.00 92.38 278 SER A O 1
ATOM 2240 N N . GLU A 1 279 ? 21.553 -1.865 -29.354 1.00 94.12 279 GLU A N 1
ATOM 2241 C CA . GLU A 1 279 ? 22.208 -3.136 -29.036 1.00 94.12 279 GLU A CA 1
ATOM 2242 C C . GLU A 1 279 ? 21.269 -4.060 -28.248 1.00 94.12 279 GLU A C 1
ATOM 2244 O O . GLU A 1 279 ? 21.125 -5.230 -28.606 1.00 94.12 279 GLU A O 1
ATOM 2249 N N . ILE A 1 280 ? 20.567 -3.535 -27.235 1.00 92.75 280 ILE A N 1
ATOM 2250 C CA . ILE A 1 280 ? 19.565 -4.293 -26.474 1.00 92.75 280 ILE A CA 1
ATOM 2251 C C . ILE A 1 280 ? 18.480 -4.819 -27.412 1.00 92.75 280 ILE A C 1
ATOM 2253 O O . ILE A 1 280 ? 18.247 -6.026 -27.433 1.00 92.75 280 ILE A O 1
ATOM 2257 N N . ALA A 1 281 ? 17.866 -3.955 -28.221 1.00 92.75 281 ALA A N 1
ATOM 2258 C CA . ALA A 1 281 ? 16.797 -4.345 -29.137 1.00 92.75 281 ALA A CA 1
ATOM 2259 C C . ALA A 1 281 ? 17.243 -5.403 -30.162 1.00 92.75 281 ALA A C 1
ATOM 2261 O O . ALA A 1 281 ? 16.509 -6.351 -30.451 1.00 92.75 281 ALA A O 1
ATOM 2262 N N . GLU A 1 282 ? 18.466 -5.290 -30.689 1.00 94.75 282 GLU A N 1
ATOM 2263 C CA . GLU A 1 282 ? 19.037 -6.284 -31.603 1.00 94.75 282 GLU A CA 1
ATOM 2264 C C . GLU A 1 282 ? 19.188 -7.654 -30.924 1.00 94.75 282 GLU A C 1
ATOM 2266 O O . GLU A 1 282 ? 18.852 -8.681 -31.520 1.00 94.75 282 GLU A O 1
ATOM 2271 N N . LYS A 1 283 ? 19.695 -7.679 -29.685 1.00 94.25 283 LYS A N 1
ATOM 2272 C CA . LYS A 1 283 ? 20.018 -8.917 -28.960 1.00 94.25 283 LYS A CA 1
ATOM 2273 C C . LYS A 1 283 ? 18.810 -9.585 -28.310 1.00 94.25 283 LYS A C 1
ATOM 2275 O O . LYS A 1 283 ? 18.824 -10.806 -28.167 1.00 94.25 283 LYS A O 1
ATOM 2280 N N . THR A 1 284 ? 17.799 -8.819 -27.907 1.00 91.38 284 THR A N 1
ATOM 2281 C CA . THR A 1 284 ? 16.589 -9.336 -27.246 1.00 91.38 284 THR A CA 1
ATOM 2282 C C . THR A 1 284 ? 15.411 -9.508 -28.202 1.00 91.38 284 THR A C 1
ATOM 2284 O O . THR A 1 284 ? 14.459 -10.206 -27.863 1.00 91.38 284 THR A O 1
ATOM 2287 N N . HIS A 1 285 ? 15.471 -8.899 -29.394 1.00 91.69 285 HIS A N 1
ATOM 2288 C CA . HIS A 1 285 ? 14.354 -8.784 -30.341 1.00 91.69 285 HIS A CA 1
ATOM 2289 C C . HIS A 1 285 ? 13.139 -8.023 -29.789 1.00 91.69 285 HIS A C 1
ATOM 2291 O O . HIS A 1 285 ? 12.037 -8.131 -30.330 1.00 91.69 285 HIS A O 1
ATOM 2297 N N . ILE A 1 286 ? 13.347 -7.238 -28.734 1.00 88.69 286 ILE A N 1
ATOM 2298 C CA . ILE A 1 286 ? 12.355 -6.335 -28.156 1.00 88.69 286 ILE A CA 1
ATOM 2299 C C . ILE A 1 286 ? 12.460 -4.988 -28.887 1.00 88.69 286 ILE A C 1
ATOM 2301 O O . ILE A 1 286 ? 13.572 -4.551 -29.196 1.00 88.69 286 ILE A O 1
ATOM 2305 N N . PRO A 1 287 ? 11.339 -4.332 -29.234 1.00 86.62 287 PRO A N 1
ATOM 2306 C CA . PRO A 1 287 ? 11.383 -3.025 -29.882 1.00 86.62 287 PRO A CA 1
ATOM 2307 C C . PRO A 1 287 ? 12.095 -1.984 -29.008 1.00 86.62 287 PRO A C 1
ATOM 2309 O O . PRO A 1 287 ? 12.122 -2.096 -27.785 1.00 86.62 287 PRO A O 1
ATOM 2312 N N . ILE A 1 288 ? 12.625 -0.931 -29.642 1.00 81.00 288 ILE A N 1
ATOM 2313 C CA . ILE A 1 288 ? 13.133 0.258 -28.937 1.00 81.00 288 ILE A CA 1
ATOM 2314 C C . ILE A 1 288 ? 11.930 1.082 -28.452 1.00 81.00 288 ILE A C 1
ATOM 2316 O O . ILE A 1 288 ? 11.630 2.158 -28.963 1.00 81.00 288 ILE A O 1
ATOM 2320 N N . ASP A 1 289 ? 11.200 0.510 -27.506 1.00 80.88 289 ASP A N 1
ATOM 2321 C CA . ASP A 1 289 ? 10.195 1.165 -26.690 1.00 80.88 289 ASP A CA 1
ATOM 2322 C C . ASP A 1 289 ? 10.705 1.136 -25.254 1.00 80.88 289 ASP A C 1
ATOM 2324 O O . ASP A 1 289 ? 11.124 0.089 -24.755 1.00 80.88 289 ASP A O 1
ATOM 2328 N N . PHE A 1 290 ? 10.733 2.295 -24.604 1.00 73.38 290 PHE A N 1
ATOM 2329 C CA . PHE A 1 290 ? 11.354 2.382 -23.293 1.00 73.38 290 PHE A CA 1
ATOM 2330 C C . PHE A 1 290 ? 10.617 1.517 -22.261 1.00 73.38 290 PHE A C 1
ATOM 2332 O O . PHE A 1 290 ? 11.279 0.839 -21.483 1.00 73.38 290 PHE A O 1
ATOM 2339 N N . ASN A 1 291 ? 9.280 1.436 -22.301 1.00 76.00 291 ASN A N 1
ATOM 2340 C CA . ASN A 1 291 ? 8.523 0.595 -21.367 1.00 76.00 291 ASN A CA 1
ATOM 2341 C C . ASN A 1 291 ? 8.852 -0.892 -21.547 1.00 76.00 291 ASN A C 1
ATOM 2343 O O . ASN A 1 291 ? 8.919 -1.633 -20.573 1.00 76.00 291 ASN A O 1
ATOM 2347 N N . GLU A 1 292 ? 9.099 -1.326 -22.780 1.00 81.38 292 GLU A N 1
ATOM 2348 C CA . GLU A 1 292 ? 9.505 -2.702 -23.068 1.00 81.38 292 GLU A CA 1
ATOM 2349 C C . GLU A 1 292 ? 10.950 -2.985 -22.614 1.00 81.38 292 GLU A C 1
ATOM 2351 O O . GLU A 1 292 ? 11.252 -4.037 -22.048 1.00 81.38 292 GLU A O 1
ATOM 2356 N N . ILE A 1 293 ? 11.853 -2.021 -22.805 1.00 79.44 293 ILE A N 1
ATOM 2357 C CA . ILE A 1 293 ? 13.260 -2.113 -22.385 1.00 79.44 293 ILE A CA 1
ATOM 2358 C C . ILE A 1 293 ? 13.397 -2.139 -20.855 1.00 79.44 293 ILE A C 1
ATOM 2360 O O . ILE A 1 293 ? 14.288 -2.810 -20.331 1.00 79.44 293 ILE A O 1
ATOM 2364 N N . MET A 1 294 ? 12.494 -1.479 -20.131 1.00 78.69 294 MET A N 1
ATOM 2365 C CA . MET A 1 294 ? 12.431 -1.520 -18.666 1.00 78.69 294 MET A CA 1
ATOM 2366 C C . MET A 1 294 ? 12.265 -2.943 -18.125 1.00 78.69 294 MET A C 1
ATOM 2368 O O . MET A 1 294 ? 12.957 -3.319 -17.181 1.00 78.69 294 MET A O 1
ATOM 2372 N N . TYR A 1 295 ? 11.446 -3.780 -18.771 1.00 84.50 295 TYR A N 1
ATOM 2373 C CA . TYR A 1 295 ? 11.305 -5.186 -18.374 1.00 84.50 295 TYR A CA 1
ATOM 2374 C C . TYR A 1 295 ? 12.601 -5.982 -18.552 1.00 84.50 295 TYR A C 1
ATOM 2376 O O . TYR A 1 295 ? 12.874 -6.900 -17.774 1.00 84.50 295 TYR A O 1
ATOM 2384 N N . VAL A 1 296 ? 13.422 -5.635 -19.551 1.00 89.44 296 VAL A N 1
ATOM 2385 C CA . VAL A 1 296 ? 14.750 -6.243 -19.731 1.00 89.44 296 VAL A CA 1
ATOM 2386 C C . VAL A 1 296 ? 15.656 -5.873 -18.567 1.00 89.44 296 VAL A C 1
ATOM 2388 O O . VAL A 1 296 ? 16.319 -6.751 -18.016 1.00 89.44 296 VAL A O 1
ATOM 2391 N N . PHE A 1 297 ? 15.666 -4.597 -18.179 1.00 88.69 297 PHE A N 1
ATOM 2392 C CA . PHE A 1 297 ? 16.453 -4.138 -17.041 1.00 88.69 297 PHE A CA 1
ATOM 2393 C C . PHE A 1 297 ? 16.044 -4.857 -15.753 1.00 88.69 297 PHE A C 1
ATOM 2395 O O . PHE A 1 297 ? 16.892 -5.481 -15.116 1.00 88.69 297 PHE A O 1
ATOM 2402 N N . ASP A 1 298 ? 14.748 -4.850 -15.424 1.00 84.50 298 ASP A N 1
ATOM 2403 C CA . ASP A 1 298 ? 14.220 -5.505 -14.224 1.00 84.50 298 ASP A CA 1
ATOM 2404 C C . ASP A 1 298 ? 14.600 -6.988 -14.188 1.00 84.50 298 ASP A C 1
ATOM 2406 O O . ASP A 1 298 ? 15.110 -7.482 -13.180 1.00 84.50 298 ASP A O 1
ATOM 2410 N N . THR A 1 299 ? 14.428 -7.694 -15.310 1.00 89.50 299 THR A N 1
ATOM 2411 C CA . THR A 1 299 ? 14.791 -9.114 -15.429 1.00 89.50 299 THR A CA 1
ATOM 2412 C C . THR A 1 299 ? 16.263 -9.338 -15.085 1.00 89.50 299 THR A C 1
ATOM 2414 O O . THR A 1 299 ? 16.583 -10.183 -14.250 1.00 89.50 299 THR A O 1
ATOM 2417 N N . VAL A 1 300 ? 17.161 -8.550 -15.676 1.00 90.50 300 VAL A N 1
ATOM 2418 C CA . VAL A 1 300 ? 18.614 -8.688 -15.500 1.00 90.50 300 VAL A CA 1
ATOM 2419 C C . VAL A 1 300 ? 19.048 -8.336 -14.076 1.00 90.50 300 VAL A C 1
ATOM 2421 O O . VAL A 1 300 ? 19.927 -9.001 -13.516 1.00 90.50 300 VAL A O 1
ATOM 2424 N N . ILE A 1 301 ? 18.423 -7.332 -13.455 1.00 85.88 301 ILE A N 1
ATOM 2425 C CA . ILE A 1 301 ? 18.658 -6.994 -12.048 1.00 85.88 301 ILE A CA 1
ATOM 2426 C C . ILE A 1 301 ? 18.249 -8.157 -11.143 1.00 85.88 301 ILE A C 1
ATOM 2428 O O . ILE A 1 301 ? 19.049 -8.583 -10.307 1.00 85.88 301 ILE A O 1
ATOM 2432 N N . PHE A 1 302 ? 17.059 -8.733 -11.330 1.00 82.44 302 PHE A N 1
ATOM 2433 C CA . PHE A 1 302 ? 16.615 -9.872 -10.522 1.00 82.44 302 PHE A CA 1
ATOM 2434 C C . PHE A 1 302 ? 17.459 -11.128 -10.749 1.00 82.44 302 PHE A C 1
ATOM 2436 O O . PHE A 1 302 ? 17.811 -11.801 -9.780 1.00 82.44 302 PHE A O 1
ATOM 2443 N N . GLU A 1 303 ? 17.845 -11.430 -11.988 1.00 87.56 303 GLU A N 1
ATOM 2444 C CA . GLU A 1 303 ? 18.778 -12.521 -12.286 1.00 87.56 303 GLU A CA 1
ATOM 2445 C C . GLU A 1 303 ? 20.104 -12.331 -11.540 1.00 87.56 303 GLU A C 1
ATOM 2447 O O . GLU A 1 303 ? 20.572 -13.248 -10.862 1.00 87.56 303 GLU A O 1
ATOM 2452 N N . THR A 1 304 ? 20.660 -11.118 -11.578 1.00 86.75 304 THR A N 1
ATOM 2453 C CA . THR A 1 304 ? 21.900 -10.775 -10.867 1.00 86.75 304 THR A CA 1
ATOM 2454 C C . THR A 1 304 ? 21.747 -10.950 -9.354 1.00 86.75 304 THR A C 1
ATOM 2456 O O . THR A 1 304 ? 22.606 -11.562 -8.717 1.00 86.75 304 THR A O 1
ATOM 2459 N N . LEU A 1 305 ? 20.644 -10.468 -8.770 1.00 79.56 305 LEU A N 1
ATOM 2460 C CA . LEU A 1 305 ? 20.348 -10.602 -7.338 1.00 79.56 305 LEU A CA 1
ATOM 2461 C C . LEU A 1 305 ? 20.191 -12.066 -6.902 1.00 79.56 305 LEU A C 1
ATOM 2463 O O . LEU A 1 305 ? 20.582 -12.425 -5.791 1.00 79.56 305 LEU A O 1
ATOM 2467 N N . LEU A 1 306 ? 19.659 -12.921 -7.776 1.00 83.94 306 LEU A N 1
ATOM 2468 C CA . LEU A 1 306 ? 19.526 -14.362 -7.550 1.00 83.94 306 LEU A CA 1
ATOM 2469 C C . LEU A 1 306 ? 20.830 -15.139 -7.810 1.00 83.94 306 LEU A C 1
ATOM 2471 O O . LEU A 1 306 ? 20.856 -16.362 -7.657 1.00 83.94 306 LEU A O 1
ATOM 2475 N N . GLY A 1 307 ? 21.915 -14.459 -8.198 1.00 89.50 307 GLY A N 1
ATOM 2476 C CA . GLY A 1 307 ? 23.188 -15.089 -8.552 1.00 89.50 307 GLY A CA 1
ATOM 2477 C C . GLY A 1 307 ? 23.129 -15.892 -9.855 1.00 89.50 307 GLY A C 1
ATOM 2478 O O . GLY A 1 307 ? 23.953 -16.787 -10.065 1.00 89.50 307 GLY A O 1
ATOM 2479 N N . LEU A 1 308 ? 22.151 -15.607 -10.716 1.00 92.00 308 LEU A N 1
ATOM 2480 C CA . LEU A 1 308 ? 22.013 -16.214 -12.033 1.00 92.00 308 LEU A CA 1
ATOM 2481 C C . LEU A 1 308 ? 22.936 -15.514 -13.045 1.00 92.00 308 LEU A C 1
ATOM 2483 O O . LEU A 1 308 ? 23.226 -14.322 -12.916 1.00 92.00 308 LEU A O 1
ATOM 2487 N N . PRO A 1 309 ? 23.441 -16.244 -14.054 1.00 92.19 309 PRO A N 1
ATOM 2488 C CA . PRO A 1 309 ? 24.277 -15.648 -15.083 1.00 92.19 309 PRO A CA 1
ATOM 2489 C C . PRO A 1 309 ? 23.441 -14.756 -16.004 1.00 92.19 309 PRO A C 1
ATOM 2491 O O . PRO A 1 309 ? 22.506 -15.232 -16.641 1.00 92.19 309 PRO A O 1
ATOM 2494 N N . ILE A 1 310 ? 23.846 -13.496 -16.140 1.00 93.81 310 ILE A N 1
ATOM 2495 C CA . ILE A 1 310 ? 23.285 -12.571 -17.131 1.00 93.81 310 ILE A CA 1
ATOM 2496 C C . ILE A 1 310 ? 24.048 -12.669 -18.466 1.00 93.81 310 ILE A C 1
ATOM 2498 O O . ILE A 1 310 ? 25.189 -13.156 -18.496 1.00 93.81 310 ILE A O 1
ATOM 2502 N N . PRO A 1 311 ? 23.473 -12.213 -19.596 1.00 93.75 311 PRO A N 1
ATOM 2503 C CA . PRO A 1 311 ? 24.133 -12.287 -20.894 1.00 93.75 311 PRO A CA 1
ATOM 2504 C C . PRO A 1 311 ? 25.502 -11.591 -20.906 1.00 93.75 311 PRO A C 1
ATOM 2506 O O . PRO A 1 311 ? 25.628 -10.420 -20.560 1.00 93.75 311 PRO A O 1
ATOM 2509 N N . ALA A 1 312 ? 26.538 -12.298 -21.369 1.00 94.81 312 ALA A N 1
ATOM 2510 C CA . ALA A 1 312 ? 27.923 -11.815 -21.303 1.00 94.81 312 ALA A CA 1
ATOM 2511 C C . ALA A 1 312 ? 28.164 -10.483 -22.039 1.00 94.81 312 ALA A C 1
ATOM 2513 O O . ALA A 1 312 ? 29.041 -9.717 -21.648 1.00 94.81 312 ALA A O 1
ATOM 2514 N N . TRP A 1 313 ? 27.389 -10.210 -23.093 1.00 94.31 313 TRP A N 1
ATOM 2515 C CA . TRP A 1 313 ? 27.456 -8.954 -23.844 1.00 94.31 313 TRP A CA 1
ATOM 2516 C C . TRP A 1 313 ? 26.896 -7.762 -23.052 1.00 94.31 313 TRP A C 1
ATOM 2518 O O . TRP A 1 313 ? 27.341 -6.639 -23.260 1.00 94.31 313 TRP A O 1
ATOM 2528 N N . LEU A 1 314 ? 25.970 -8.006 -22.118 1.00 93.56 314 LEU A N 1
ATOM 2529 C CA . LEU A 1 314 ? 25.295 -6.966 -21.343 1.00 93.56 314 LEU A CA 1
ATOM 2530 C C . LEU A 1 314 ? 26.098 -6.547 -20.104 1.00 93.56 314 LEU A C 1
ATOM 2532 O O . LEU A 1 314 ? 26.043 -5.390 -19.707 1.00 93.56 314 LEU A O 1
ATOM 2536 N N . ILE A 1 315 ? 26.913 -7.444 -19.536 1.00 92.69 315 ILE A N 1
ATOM 2537 C CA . ILE A 1 315 ? 27.786 -7.163 -18.378 1.00 92.69 315 ILE A CA 1
ATOM 2538 C C . ILE A 1 315 ? 28.554 -5.828 -18.502 1.00 92.69 315 ILE A C 1
ATOM 2540 O O . ILE A 1 315 ? 28.449 -5.011 -17.588 1.00 92.69 315 ILE A O 1
ATOM 2544 N N . PRO A 1 316 ? 29.312 -5.549 -19.587 1.00 95.12 316 PRO A N 1
ATOM 2545 C CA . PRO A 1 316 ? 30.041 -4.283 -19.719 1.00 95.12 316 PRO A CA 1
ATOM 2546 C C . PRO A 1 316 ? 29.134 -3.057 -19.901 1.00 95.12 316 PRO A C 1
ATOM 2548 O O . PRO A 1 316 ? 29.592 -1.938 -19.690 1.00 95.12 316 PRO A O 1
ATOM 2551 N N . ARG A 1 317 ? 27.870 -3.259 -20.289 1.00 94.31 317 ARG A N 1
ATOM 2552 C CA . ARG A 1 317 ? 26.864 -2.212 -20.499 1.00 94.31 317 ARG A CA 1
ATOM 2553 C C . ARG A 1 317 ? 26.027 -1.920 -19.254 1.00 94.31 317 ARG A C 1
ATOM 2555 O O . ARG A 1 317 ? 25.362 -0.892 -19.221 1.00 94.31 317 ARG A O 1
ATOM 2562 N N . MET A 1 318 ? 26.074 -2.774 -18.227 1.00 91.19 318 MET A N 1
ATOM 2563 C CA . MET A 1 318 ? 25.246 -2.627 -17.023 1.00 91.19 318 MET A CA 1
ATOM 2564 C C . MET A 1 318 ? 25.317 -1.239 -16.369 1.00 91.19 318 MET A C 1
ATOM 2566 O O . MET A 1 318 ? 24.251 -0.715 -16.068 1.00 91.19 318 MET A O 1
ATOM 2570 N N . PRO A 1 319 ? 26.493 -0.595 -16.204 1.00 91.19 319 PRO A N 1
ATOM 2571 C CA . PRO A 1 319 ? 26.540 0.748 -15.623 1.00 91.19 319 PRO A CA 1
ATOM 2572 C C . PRO A 1 319 ? 25.784 1.793 -16.456 1.00 91.19 319 PRO A C 1
ATOM 2574 O O . PRO A 1 319 ? 25.061 2.613 -15.907 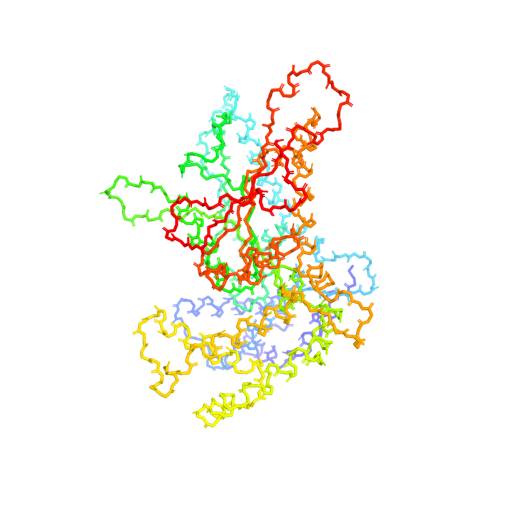1.00 91.19 319 PRO A O 1
ATOM 2577 N N . GLU A 1 320 ? 25.917 1.736 -17.785 1.00 92.38 320 GLU A N 1
ATOM 2578 C CA . GLU A 1 320 ? 25.214 2.637 -18.709 1.00 92.38 320 GLU A CA 1
ATOM 2579 C C . GLU A 1 320 ? 23.699 2.390 -18.676 1.00 92.38 320 GLU A C 1
ATOM 2581 O O . GLU A 1 320 ? 22.907 3.330 -18.713 1.00 92.38 320 GLU A O 1
ATOM 2586 N N . PHE A 1 321 ? 23.295 1.120 -18.573 1.00 91.06 321 PHE A N 1
ATOM 2587 C CA . PHE A 1 321 ? 21.891 0.730 -18.528 1.00 91.06 321 PHE A CA 1
ATOM 2588 C C . PHE A 1 321 ? 21.220 1.127 -17.209 1.00 91.06 321 PHE A C 1
ATOM 2590 O O . PHE A 1 321 ? 20.108 1.647 -17.225 1.00 91.06 321 PHE A O 1
ATOM 2597 N N . GLU A 1 322 ? 21.913 0.951 -16.084 1.00 87.62 322 GLU A N 1
ATOM 2598 C CA . GLU A 1 322 ? 21.452 1.379 -14.761 1.00 87.62 322 GLU A CA 1
ATOM 2599 C C . GLU A 1 322 ? 21.314 2.900 -14.685 1.00 87.62 322 GLU A C 1
ATOM 2601 O O . GLU A 1 322 ? 20.261 3.395 -14.284 1.00 87.62 322 GLU A O 1
ATOM 2606 N N . ASP A 1 323 ? 22.316 3.648 -15.155 1.00 86.94 323 ASP A N 1
ATOM 2607 C CA . ASP A 1 323 ? 22.245 5.109 -15.194 1.00 86.94 323 ASP A CA 1
ATOM 2608 C C . ASP A 1 323 ? 21.072 5.588 -16.067 1.00 86.94 323 ASP A C 1
ATOM 2610 O O . ASP A 1 323 ? 20.341 6.499 -15.671 1.00 86.94 323 ASP A O 1
ATOM 2614 N N . LEU A 1 324 ? 20.846 4.979 -17.237 1.00 88.19 324 LEU A N 1
ATOM 2615 C CA . LEU A 1 324 ? 19.703 5.314 -18.090 1.00 88.19 324 LEU A CA 1
ATOM 2616 C C . LEU A 1 324 ? 18.369 5.017 -17.392 1.00 88.19 324 LEU A C 1
ATOM 2618 O O . LEU A 1 324 ? 17.495 5.883 -17.364 1.00 88.19 324 LEU A O 1
ATOM 2622 N N . PHE A 1 325 ? 18.218 3.816 -16.831 1.00 85.75 325 PHE A N 1
ATOM 2623 C CA . PHE A 1 325 ? 17.001 3.377 -16.150 1.00 85.75 325 PHE A CA 1
ATOM 2624 C C . PHE A 1 325 ? 16.643 4.312 -14.994 1.00 85.75 325 PHE A C 1
ATOM 2626 O O . PHE A 1 325 ? 15.537 4.853 -14.944 1.00 85.75 325 PHE A O 1
ATOM 2633 N N . VAL A 1 326 ? 17.601 4.548 -14.092 1.00 80.81 326 VAL A N 1
ATOM 2634 C CA . VAL A 1 326 ? 17.400 5.369 -12.896 1.00 80.81 326 VAL A CA 1
ATOM 2635 C C . VAL A 1 326 ? 17.037 6.795 -13.290 1.00 80.81 326 VAL A C 1
ATOM 2637 O O . VAL A 1 326 ? 16.057 7.332 -12.779 1.00 80.81 326 VAL A O 1
ATOM 2640 N N . ASN A 1 327 ? 17.769 7.404 -14.229 1.00 82.25 327 ASN A N 1
ATOM 2641 C CA . ASN A 1 327 ? 17.495 8.778 -14.651 1.00 82.25 327 ASN A CA 1
ATOM 2642 C C . ASN A 1 327 ? 16.157 8.913 -15.383 1.00 82.25 327 ASN A C 1
ATOM 2644 O O . ASN A 1 327 ? 15.441 9.894 -15.165 1.00 82.25 327 ASN A O 1
ATOM 2648 N N . TYR A 1 328 ? 15.796 7.940 -16.223 1.00 84.56 328 TYR A N 1
ATOM 2649 C CA . TYR A 1 328 ? 14.513 7.961 -16.914 1.00 84.56 328 TYR A CA 1
ATOM 2650 C C . TYR A 1 328 ? 13.362 7.827 -15.924 1.00 84.56 328 TYR A C 1
ATOM 2652 O O . TYR A 1 328 ? 12.475 8.673 -15.927 1.00 84.56 328 TYR A O 1
ATOM 2660 N N . ILE A 1 329 ? 13.375 6.811 -15.050 1.00 80.38 329 ILE A N 1
ATOM 2661 C CA . ILE A 1 329 ? 12.323 6.618 -14.041 1.00 80.38 329 ILE A CA 1
ATOM 2662 C C . ILE A 1 329 ? 12.216 7.835 -13.141 1.00 80.38 329 ILE A C 1
ATOM 2664 O O . ILE A 1 329 ? 11.120 8.340 -12.900 1.00 80.38 329 ILE A O 1
ATOM 2668 N N . ALA A 1 330 ? 13.356 8.354 -12.702 1.00 78.50 330 ALA A N 1
ATOM 2669 C CA . ALA A 1 330 ? 13.379 9.539 -11.879 1.00 78.50 330 ALA A CA 1
ATOM 2670 C C . ALA A 1 330 ? 12.812 10.772 -12.600 1.00 78.50 330 ALA A C 1
ATOM 2672 O O . ALA A 1 330 ? 12.197 11.621 -11.968 1.00 78.50 330 ALA A O 1
ATOM 2673 N N . THR A 1 331 ? 12.947 10.873 -13.919 1.00 80.88 331 THR A N 1
ATOM 2674 C CA . THR A 1 331 ? 12.336 11.960 -14.694 1.00 80.88 331 THR A CA 1
ATOM 2675 C C . THR A 1 331 ? 10.840 11.714 -14.918 1.00 80.88 331 THR A C 1
ATOM 2677 O O . THR A 1 331 ? 10.032 12.598 -14.635 1.00 80.88 331 THR A O 1
ATOM 2680 N N . LEU A 1 332 ? 10.459 10.506 -15.357 1.00 80.50 332 LEU A N 1
ATOM 2681 C CA . LEU A 1 332 ? 9.079 10.091 -15.650 1.00 80.50 332 LEU A CA 1
ATOM 2682 C C . LEU A 1 332 ? 8.141 10.349 -14.470 1.00 80.50 332 LEU A C 1
ATOM 2684 O O . LEU A 1 332 ? 7.026 10.844 -14.637 1.00 80.50 332 LEU A O 1
ATOM 2688 N N . TRP A 1 333 ? 8.613 10.031 -13.270 1.00 75.81 333 TRP A N 1
ATOM 2689 C CA . TRP A 1 333 ? 7.824 10.136 -12.053 1.00 75.81 333 TRP A CA 1
ATOM 2690 C C . TRP A 1 333 ? 7.977 11.470 -11.323 1.00 75.81 333 TRP A C 1
ATOM 2692 O O . TRP A 1 333 ? 7.421 11.642 -10.239 1.00 75.81 333 TRP A O 1
ATOM 2702 N N . GLY A 1 334 ? 8.695 12.429 -11.915 1.00 74.25 334 GLY A N 1
ATOM 2703 C CA . GLY A 1 334 ? 8.895 13.747 -11.316 1.00 74.25 334 GLY A CA 1
ATOM 2704 C C . GLY A 1 334 ? 9.736 13.676 -10.050 1.00 74.25 334 GLY A C 1
ATOM 2705 O O . GLY A 1 334 ? 9.519 14.428 -9.108 1.00 74.25 334 GLY A O 1
ATOM 2706 N N . PHE A 1 335 ? 10.670 12.733 -10.000 1.00 73.00 335 PHE A N 1
ATOM 2707 C CA . PHE A 1 335 ? 11.618 12.638 -8.911 1.00 73.00 335 PHE A CA 1
ATOM 2708 C C . PHE A 1 335 ? 12.659 13.745 -9.140 1.00 73.00 335 PHE A C 1
ATOM 2710 O O . PHE A 1 335 ? 12.822 14.624 -8.296 1.00 73.00 335 PHE A O 1
ATOM 2717 N N . ILE A 1 336 ? 13.304 13.777 -10.307 1.00 69.19 336 ILE A N 1
ATOM 2718 C CA . ILE A 1 336 ? 14.274 14.825 -10.644 1.00 69.19 336 ILE A CA 1
ATOM 2719 C C . ILE A 1 336 ? 13.537 16.091 -11.077 1.00 69.19 336 ILE A C 1
ATOM 2721 O O . ILE A 1 336 ? 12.651 16.050 -11.930 1.00 69.19 336 ILE A O 1
ATOM 2725 N N . SER A 1 337 ? 13.956 17.233 -10.534 1.00 67.19 337 SER A N 1
ATOM 2726 C CA . SER A 1 337 ? 13.504 18.531 -11.024 1.00 67.19 337 SER A CA 1
ATOM 2727 C C . SER A 1 337 ? 14.035 18.773 -12.429 1.00 67.19 337 SER A C 1
ATOM 2729 O O . SER A 1 337 ? 15.247 18.833 -12.652 1.00 67.19 337 SER A O 1
ATOM 2731 N N . PHE A 1 338 ? 13.129 18.960 -13.381 1.00 71.69 338 PHE A N 1
ATOM 2732 C CA . PHE A 1 338 ? 13.478 19.432 -14.709 1.00 71.69 338 PHE A CA 1
ATOM 2733 C C . PHE A 1 338 ? 12.538 20.564 -15.105 1.00 71.69 338 PHE A C 1
ATOM 2735 O O . PHE A 1 338 ? 11.326 20.507 -14.906 1.00 71.69 338 PHE A O 1
ATOM 2742 N N . LYS A 1 339 ? 13.123 21.622 -15.664 1.00 69.69 339 LYS A N 1
ATOM 2743 C CA . LYS A 1 339 ? 12.369 22.695 -16.304 1.00 69.69 339 LYS A CA 1
ATOM 2744 C C . LYS A 1 339 ? 12.459 22.475 -17.795 1.00 69.69 339 LYS A C 1
ATOM 2746 O O . LYS A 1 339 ? 13.558 22.459 -18.345 1.00 69.69 339 LYS A O 1
ATOM 2751 N N . ASP A 1 340 ? 11.311 22.321 -18.428 1.00 72.31 340 ASP A N 1
ATOM 2752 C CA . ASP A 1 340 ? 11.218 22.364 -19.875 1.00 72.31 340 ASP A CA 1
ATOM 2753 C C . ASP A 1 340 ? 10.531 23.673 -20.254 1.00 72.31 340 ASP A C 1
ATOM 2755 O O . ASP A 1 340 ? 9.399 23.924 -19.846 1.00 72.31 340 ASP A O 1
ATOM 2759 N N . GLU A 1 341 ? 11.222 24.523 -21.014 1.00 73.75 341 GLU A N 1
ATOM 2760 C CA . GLU A 1 341 ? 10.672 25.800 -21.481 1.00 73.75 341 GLU A CA 1
ATOM 2761 C C . GLU A 1 341 ? 9.411 25.611 -22.342 1.00 73.75 341 GLU A C 1
ATOM 2763 O O . GLU A 1 341 ? 8.639 26.553 -22.514 1.00 73.75 341 GLU A O 1
ATOM 2768 N N . ALA A 1 342 ? 9.172 24.398 -22.860 1.00 75.75 342 ALA A N 1
ATOM 2769 C CA . ALA A 1 342 ? 7.955 24.053 -23.583 1.00 75.75 342 ALA A CA 1
ATOM 2770 C C . ALA A 1 342 ? 6.706 23.957 -22.686 1.00 75.75 342 ALA A C 1
ATOM 2772 O O . ALA A 1 342 ? 5.589 23.983 -23.210 1.00 75.75 342 ALA A O 1
ATOM 2773 N N . PHE A 1 343 ? 6.864 23.840 -21.363 1.00 78.25 343 PHE A N 1
ATOM 2774 C CA . PHE A 1 343 ? 5.759 23.661 -20.424 1.00 78.25 343 PHE A CA 1
ATOM 2775 C C . PHE A 1 343 ? 5.747 24.775 -19.367 1.00 78.25 343 PHE A C 1
ATOM 2777 O O . PHE A 1 343 ? 6.684 24.940 -18.595 1.00 78.25 343 PHE A O 1
ATOM 2784 N N . GLU A 1 344 ? 4.643 25.523 -19.278 1.00 80.50 344 GLU A N 1
ATOM 2785 C CA . GLU A 1 344 ? 4.447 26.588 -18.273 1.00 80.50 344 GLU A CA 1
ATOM 2786 C C . GLU A 1 344 ? 4.019 26.048 -16.890 1.00 80.50 344 GLU A C 1
ATOM 2788 O O . GLU A 1 344 ? 3.410 26.764 -16.095 1.00 80.50 344 GLU A O 1
ATOM 2793 N N . ILE A 1 345 ? 4.296 24.773 -16.598 1.00 80.88 345 ILE A N 1
ATOM 2794 C CA . ILE A 1 345 ? 3.905 24.108 -15.350 1.00 80.88 345 ILE A CA 1
ATOM 2795 C C . ILE A 1 345 ? 5.113 23.487 -14.656 1.00 80.88 345 ILE A C 1
ATOM 2797 O O . ILE A 1 345 ? 6.052 23.025 -15.303 1.00 80.88 345 ILE A O 1
ATOM 2801 N N . ASP A 1 346 ? 5.062 23.441 -13.327 1.00 82.31 346 ASP A N 1
ATOM 2802 C CA . ASP A 1 346 ? 6.017 22.684 -12.525 1.00 82.31 346 ASP A CA 1
ATOM 2803 C C . ASP A 1 346 ? 5.644 21.194 -12.573 1.00 82.31 346 ASP A C 1
ATOM 2805 O O . ASP A 1 346 ? 4.816 20.710 -11.797 1.00 82.31 346 ASP A O 1
ATOM 2809 N N . LEU A 1 347 ? 6.203 20.480 -13.556 1.00 81.06 347 LEU A N 1
ATOM 2810 C CA . LEU A 1 347 ? 5.911 19.063 -13.783 1.00 81.06 347 LEU A CA 1
ATOM 2811 C C . LEU A 1 347 ? 6.268 18.201 -12.572 1.00 81.06 347 LEU A C 1
ATOM 2813 O O . LEU A 1 347 ? 5.512 17.293 -12.242 1.00 81.06 347 LEU A O 1
ATOM 2817 N N . GLN A 1 348 ? 7.381 18.500 -11.901 1.00 78.06 348 GLN A N 1
ATOM 2818 C CA . GLN A 1 348 ? 7.830 17.767 -10.720 1.00 78.06 348 GLN A CA 1
ATOM 2819 C C . GLN A 1 348 ? 6.792 17.882 -9.597 1.00 78.06 348 GLN A C 1
ATOM 2821 O O . GLN A 1 348 ? 6.344 16.871 -9.056 1.00 78.06 348 GLN A O 1
ATOM 2826 N N . HIS A 1 349 ? 6.343 19.107 -9.307 1.00 80.81 349 HIS A N 1
ATOM 2827 C CA . HIS A 1 349 ? 5.327 19.356 -8.288 1.00 80.81 349 HIS A CA 1
ATOM 2828 C C . HIS A 1 349 ? 3.991 18.672 -8.610 1.00 80.81 349 HIS A C 1
ATOM 2830 O O . HIS A 1 349 ? 3.393 18.028 -7.746 1.00 80.81 349 HIS A O 1
ATOM 2836 N N . GLU A 1 350 ? 3.517 18.779 -9.855 1.00 85.06 350 GLU A N 1
ATOM 2837 C CA . GLU A 1 350 ? 2.247 18.169 -10.265 1.00 85.06 350 GLU A CA 1
ATOM 2838 C C . GLU A 1 350 ? 2.309 16.631 -10.253 1.00 85.06 350 GLU A C 1
ATOM 2840 O O . GLU A 1 350 ? 1.351 15.985 -9.819 1.00 85.06 350 GLU A O 1
ATOM 2845 N N . LEU A 1 351 ? 3.439 16.036 -10.654 1.00 82.69 351 LEU A N 1
ATOM 2846 C CA . LEU A 1 351 ? 3.664 14.590 -10.577 1.00 82.69 351 LEU A CA 1
ATOM 2847 C C . LEU A 1 351 ? 3.716 14.108 -9.126 1.00 82.69 351 LEU A C 1
ATOM 2849 O O . LEU A 1 351 ? 3.005 13.163 -8.797 1.00 82.69 351 LEU A O 1
ATOM 2853 N N . ALA A 1 352 ? 4.466 14.782 -8.247 1.00 80.50 352 ALA A N 1
ATOM 2854 C CA . ALA A 1 352 ? 4.538 14.444 -6.823 1.00 80.50 352 ALA A CA 1
ATOM 2855 C C . ALA A 1 352 ? 3.161 14.530 -6.143 1.00 80.50 352 ALA A C 1
ATOM 2857 O O . ALA A 1 352 ? 2.769 13.650 -5.371 1.00 80.50 352 ALA A O 1
ATOM 2858 N N . LYS A 1 353 ? 2.382 15.567 -6.470 1.00 83.38 353 LYS A N 1
ATOM 2859 C CA . LYS A 1 353 ? 1.027 15.765 -5.949 1.00 83.38 353 LYS A CA 1
ATOM 2860 C C . LYS A 1 353 ? 0.074 14.657 -6.385 1.00 83.38 353 LYS A C 1
ATOM 2862 O O . LYS A 1 353 ? -0.666 14.137 -5.551 1.00 83.38 353 LYS A O 1
ATOM 2867 N N . ILE A 1 354 ? 0.086 14.289 -7.666 1.00 84.56 354 ILE A N 1
ATOM 2868 C CA . ILE A 1 354 ? -0.731 13.177 -8.169 1.00 84.56 354 ILE A CA 1
ATOM 2869 C C . ILE A 1 354 ? -0.246 11.848 -7.601 1.00 84.56 354 ILE A C 1
ATOM 2871 O O . ILE A 1 354 ? -1.072 10.968 -7.360 1.00 84.56 354 ILE A O 1
ATOM 2875 N N . SER A 1 355 ? 1.061 11.709 -7.360 1.00 79.75 355 SER A N 1
ATOM 2876 C CA . SER A 1 355 ? 1.631 10.425 -6.986 1.00 79.75 355 SER A CA 1
ATOM 2877 C C . SER A 1 355 ? 1.468 10.024 -5.537 1.00 79.75 355 SER A C 1
ATOM 2879 O O . SER A 1 355 ? 1.352 8.841 -5.220 1.00 79.75 355 SER A O 1
ATOM 2881 N N . SER A 1 356 ? 1.414 11.014 -4.659 1.00 84.38 356 SER A N 1
ATOM 2882 C CA . SER A 1 356 ? 1.458 10.797 -3.217 1.00 84.38 356 SER A CA 1
ATOM 2883 C C . SER A 1 356 ? 0.359 11.516 -2.453 1.00 84.38 356 SER A C 1
ATOM 2885 O O . SER A 1 356 ? 0.103 11.164 -1.303 1.00 84.38 356 SER A O 1
ATOM 2887 N N . GLY A 1 357 ? -0.322 12.486 -3.074 1.00 85.31 357 GLY A N 1
ATOM 2888 C CA . GLY A 1 357 ? -1.271 13.362 -2.392 1.00 85.31 357 GLY A CA 1
ATOM 2889 C C . GLY A 1 357 ? -2.373 12.599 -1.661 1.00 85.31 357 GLY A C 1
ATOM 2890 O O . GLY A 1 357 ? -2.654 12.901 -0.504 1.00 85.31 357 GLY A O 1
ATOM 2891 N N . SER A 1 358 ? -2.941 11.564 -2.286 1.00 88.38 358 SER A N 1
ATOM 2892 C CA . SER A 1 358 ? -3.974 10.724 -1.662 1.00 88.38 358 SER A CA 1
ATOM 2893 C C . SER A 1 358 ? -3.451 9.971 -0.436 1.00 88.38 358 SER A C 1
ATOM 2895 O O . SER A 1 358 ? -4.103 9.972 0.607 1.00 88.38 358 SER A O 1
ATOM 2897 N N . LEU A 1 359 ? -2.254 9.377 -0.529 1.00 87.75 359 LEU A N 1
ATOM 2898 C CA . LEU A 1 359 ? -1.643 8.631 0.574 1.00 87.75 359 LEU A CA 1
ATOM 2899 C C . LEU A 1 359 ? -1.221 9.561 1.720 1.00 87.75 359 LEU A C 1
ATOM 2901 O O . LEU A 1 359 ? -1.452 9.247 2.886 1.00 87.75 359 LEU A O 1
ATOM 2905 N N . ILE A 1 360 ? -0.661 10.732 1.405 1.00 88.88 360 ILE A N 1
ATOM 2906 C CA . ILE A 1 360 ? -0.337 11.762 2.399 1.00 88.88 360 ILE A CA 1
ATOM 2907 C C . ILE A 1 360 ? -1.612 12.242 3.093 1.00 88.88 360 ILE A C 1
ATOM 2909 O O . ILE A 1 360 ? -1.626 12.324 4.321 1.00 88.88 360 ILE A O 1
ATOM 2913 N N . SER A 1 361 ? -2.689 12.514 2.345 1.00 87.62 361 SER A N 1
ATOM 2914 C CA . SER A 1 361 ? -3.977 12.915 2.927 1.00 87.62 361 SER A CA 1
ATOM 2915 C C . SER A 1 361 ? -4.504 11.843 3.874 1.00 87.62 361 SER A C 1
ATOM 2917 O O . SER A 1 361 ? -4.836 12.160 5.013 1.00 87.62 361 SER A O 1
ATOM 2919 N N . GLU A 1 362 ? -4.489 10.570 3.462 1.00 89.69 362 GLU A N 1
ATOM 2920 C CA . GLU A 1 362 ? -4.913 9.450 4.308 1.00 89.69 362 GLU A CA 1
ATOM 2921 C C . GLU A 1 362 ? -4.091 9.373 5.604 1.00 89.69 362 GLU A C 1
ATOM 2923 O O . GLU A 1 362 ? -4.653 9.263 6.698 1.00 89.69 362 GLU A O 1
ATOM 2928 N N . ILE A 1 363 ? -2.760 9.450 5.512 1.00 89.31 363 ILE A N 1
ATOM 2929 C CA . ILE A 1 363 ? -1.876 9.408 6.682 1.00 89.31 363 ILE A CA 1
ATOM 2930 C C . ILE A 1 363 ? -2.169 10.592 7.610 1.00 89.31 363 ILE A C 1
ATOM 2932 O O . ILE A 1 363 ? -2.401 10.400 8.805 1.00 89.31 363 ILE A O 1
ATOM 2936 N N . VAL A 1 364 ? -2.197 11.815 7.076 1.00 88.88 364 VAL A N 1
ATOM 2937 C CA . VAL A 1 364 ? -2.422 13.041 7.854 1.00 88.88 364 VAL A CA 1
ATOM 2938 C C . VAL A 1 364 ? -3.799 13.033 8.515 1.00 88.88 364 VAL A C 1
ATOM 2940 O O . VAL A 1 364 ? -3.917 13.403 9.684 1.00 88.88 364 VAL A O 1
ATOM 2943 N N . GLU A 1 365 ? -4.840 12.595 7.813 1.00 90.88 365 GLU A N 1
ATOM 2944 C CA . GLU A 1 365 ? -6.190 12.469 8.362 1.00 90.88 365 GLU A CA 1
ATOM 2945 C C . GLU A 1 365 ? -6.242 11.445 9.495 1.00 90.88 365 GLU A C 1
ATOM 2947 O O . GLU A 1 365 ? -6.799 11.740 10.553 1.00 90.88 365 GLU A O 1
ATOM 2952 N N . ARG A 1 366 ? -5.593 10.283 9.344 1.00 90.31 366 ARG A N 1
ATOM 2953 C CA . ARG A 1 366 ? -5.507 9.275 10.414 1.00 90.31 366 ARG A CA 1
ATOM 2954 C C . ARG A 1 366 ? -4.768 9.802 11.642 1.00 90.31 366 ARG A C 1
ATOM 2956 O O . ARG A 1 366 ? -5.219 9.562 12.762 1.00 90.31 366 ARG A O 1
ATOM 2963 N N . LEU A 1 367 ? -3.673 10.540 11.452 1.00 87.75 367 LEU A N 1
ATOM 2964 C CA . LEU A 1 367 ? -2.930 11.173 12.546 1.00 87.75 367 LEU A CA 1
ATOM 2965 C C . LEU A 1 367 ? -3.788 12.221 13.270 1.00 87.75 367 LEU A C 1
ATOM 2967 O O . LEU A 1 367 ? -3.901 12.187 14.495 1.00 87.75 367 LEU A O 1
ATOM 2971 N N . LYS A 1 368 ? -4.458 13.108 12.524 1.00 88.19 368 LYS A N 1
ATOM 2972 C CA . LYS A 1 368 ? -5.375 14.112 13.088 1.00 88.19 368 LYS A CA 1
ATOM 2973 C C . LYS A 1 368 ? -6.523 13.459 13.850 1.00 88.19 368 LYS A C 1
ATOM 2975 O O . LYS A 1 368 ? -6.812 13.866 14.972 1.00 88.19 368 LYS A O 1
ATOM 2980 N N . HIS A 1 369 ? -7.133 12.422 13.284 1.00 88.56 369 HIS A N 1
ATOM 2981 C CA . HIS A 1 369 ? -8.235 11.705 13.916 1.00 88.56 369 HIS A CA 1
ATOM 2982 C C . HIS A 1 369 ? -7.777 10.991 15.198 1.00 88.56 369 HIS A C 1
ATOM 2984 O O . HIS A 1 369 ? -8.471 11.025 16.213 1.00 88.56 369 HIS A O 1
ATOM 2990 N N . LYS A 1 370 ? -6.564 10.416 15.201 1.00 87.75 370 LYS A N 1
ATOM 2991 C CA . LYS A 1 370 ? -5.952 9.828 16.399 1.00 87.75 370 LYS A CA 1
ATOM 2992 C C . LYS A 1 370 ? -5.792 10.855 17.519 1.00 87.75 370 LYS A C 1
ATOM 2994 O O . LYS A 1 370 ? -6.181 10.558 18.647 1.00 87.75 370 LYS A O 1
ATOM 2999 N N . ILE A 1 371 ? -5.264 12.040 17.206 1.00 86.62 371 ILE A N 1
ATOM 3000 C CA . ILE A 1 371 ? -5.090 13.150 18.159 1.00 86.62 371 ILE A CA 1
ATOM 3001 C C . ILE A 1 371 ? -6.445 13.604 18.710 1.00 86.62 371 ILE A C 1
ATOM 3003 O O . ILE A 1 371 ? -6.629 13.667 19.923 1.00 86.62 371 ILE A O 1
ATOM 3007 N N . GLN A 1 372 ? -7.410 13.858 17.824 1.00 86.94 372 GLN A N 1
ATOM 3008 C CA . GLN A 1 372 ? -8.751 14.307 18.200 1.00 86.94 372 GLN A CA 1
ATOM 3009 C C . GLN A 1 372 ? -9.444 13.305 19.119 1.00 86.94 372 GLN A C 1
ATOM 3011 O O . GLN A 1 372 ? -9.947 13.681 20.174 1.00 86.94 372 GLN A O 1
ATOM 3016 N N . CYS A 1 373 ? -9.436 12.020 18.756 1.00 85.62 373 CYS A N 1
ATOM 3017 C CA . CYS A 1 373 ? -10.023 10.993 19.599 1.00 85.62 373 CYS A CA 1
ATOM 3018 C C . CYS A 1 373 ? -9.279 10.864 20.922 1.00 85.62 373 CYS A C 1
ATOM 3020 O O . CYS A 1 373 ? -9.941 10.758 21.945 1.00 85.62 373 CYS A O 1
ATOM 3022 N N . HIS A 1 374 ? -7.943 10.918 20.938 1.00 82.12 374 HIS A N 1
ATOM 3023 C CA . HIS A 1 374 ? -7.161 10.871 22.177 1.00 82.12 374 HIS A CA 1
ATOM 3024 C C . HIS A 1 374 ? -7.556 11.981 23.164 1.00 82.12 374 HIS A C 1
ATOM 3026 O O . HIS A 1 374 ? -7.699 11.711 24.352 1.00 82.12 374 HIS A O 1
ATOM 3032 N N . GLN A 1 375 ? -7.807 13.192 22.662 1.00 76.25 375 GLN A N 1
ATOM 3033 C CA . GLN A 1 375 ? -8.184 14.360 23.465 1.00 76.25 375 GLN A CA 1
ATOM 3034 C C . GLN A 1 375 ? -9.670 14.407 23.854 1.00 76.25 375 GLN A C 1
ATOM 3036 O O . GLN A 1 375 ? -10.038 15.146 24.765 1.00 76.25 375 GLN A O 1
ATOM 3041 N N . ASN A 1 376 ? -10.540 13.661 23.171 1.00 72.75 376 ASN A N 1
ATOM 3042 C CA . ASN A 1 376 ? -11.975 13.724 23.417 1.00 72.75 376 ASN A CA 1
ATOM 3043 C C . ASN A 1 376 ? -12.356 12.947 24.694 1.00 72.75 376 ASN A C 1
ATOM 3045 O O . ASN A 1 376 ? -12.137 11.732 24.793 1.00 72.75 376 ASN A O 1
ATOM 3049 N N . GLU A 1 377 ? -12.954 13.660 25.654 1.00 59.16 377 GLU A N 1
ATOM 3050 C CA . GLU A 1 377 ? -13.468 13.109 26.918 1.00 59.16 377 GLU A CA 1
ATOM 3051 C C . GLU A 1 377 ? -14.724 12.251 26.706 1.00 59.16 377 GLU A C 1
ATOM 3053 O O . GLU A 1 377 ? -15.036 11.387 27.522 1.00 59.16 377 GLU A O 1
ATOM 3058 N N . THR A 1 378 ? -15.444 12.464 25.599 1.00 58.97 378 THR A N 1
ATOM 3059 C CA . THR A 1 378 ? -16.616 11.652 25.256 1.00 58.97 378 THR A CA 1
ATOM 3060 C C . THR A 1 378 ? -16.197 10.361 24.551 1.00 58.97 378 THR A C 1
ATOM 3062 O O . THR A 1 378 ? -15.658 10.373 23.444 1.00 58.97 378 THR A O 1
ATOM 3065 N N . GLU A 1 379 ? -16.438 9.225 25.205 1.00 62.94 379 GLU A N 1
ATOM 3066 C CA . GLU A 1 379 ? -16.186 7.887 24.661 1.00 62.94 379 GLU A CA 1
ATOM 3067 C C . GLU A 1 379 ? -17.259 7.522 23.630 1.00 62.94 379 GLU A C 1
ATOM 3069 O O . GLU A 1 379 ? -18.294 6.931 23.937 1.00 62.94 379 GLU A O 1
ATOM 3074 N N . THR A 1 380 ? -17.029 7.905 22.374 1.00 77.88 380 THR A N 1
ATOM 3075 C CA . THR A 1 380 ? -17.738 7.287 21.251 1.00 77.88 380 THR A CA 1
ATOM 3076 C C . THR A 1 380 ? -17.071 5.957 20.909 1.00 77.88 380 THR A C 1
ATOM 3078 O O . THR A 1 380 ? -15.846 5.834 20.956 1.00 77.88 380 THR A O 1
ATOM 3081 N N . MET A 1 381 ? -17.866 4.965 20.503 1.00 74.44 381 MET A N 1
ATOM 3082 C CA . MET A 1 381 ? -17.364 3.645 20.090 1.00 74.44 381 MET A CA 1
ATOM 3083 C C . MET A 1 381 ? -16.328 3.738 18.950 1.00 74.44 381 MET A C 1
ATOM 3085 O O . MET A 1 381 ? -15.391 2.945 18.872 1.00 74.44 381 MET A O 1
ATOM 3089 N N . GLU A 1 382 ? -16.464 4.740 18.077 1.00 78.44 382 GLU A N 1
ATOM 3090 C CA . GLU A 1 382 ? -15.491 5.044 17.025 1.00 78.44 382 GLU A CA 1
ATOM 3091 C C . GLU A 1 382 ? -14.158 5.541 17.603 1.00 78.44 382 GLU A C 1
ATOM 3093 O O . GLU A 1 382 ? -13.098 5.004 17.268 1.00 78.44 382 GLU A O 1
ATOM 3098 N N . CYS A 1 383 ? -14.193 6.507 18.528 1.00 82.06 383 CYS A N 1
ATOM 3099 C CA . CYS A 1 383 ? -12.975 7.009 19.148 1.00 82.06 383 CYS A CA 1
ATOM 3100 C C . CYS A 1 383 ? -12.306 5.987 20.065 1.00 82.06 383 CYS A C 1
ATOM 3102 O O . CYS A 1 383 ? -11.080 5.980 20.135 1.00 82.06 383 CYS A O 1
ATOM 3104 N N . GLU A 1 384 ? -13.046 5.091 20.719 1.00 81.00 384 GLU A N 1
ATOM 3105 C CA . GLU A 1 384 ? -12.450 3.963 21.444 1.00 81.00 384 GLU A CA 1
ATOM 3106 C C . GLU A 1 384 ? -11.629 3.069 20.510 1.00 81.00 384 GLU A C 1
ATOM 3108 O O . GLU A 1 384 ? -10.462 2.780 20.792 1.00 81.00 384 GLU A O 1
ATOM 3113 N N . LYS A 1 385 ? -12.190 2.689 19.354 1.00 78.12 385 LYS A N 1
ATOM 3114 C CA . LYS A 1 385 ? -11.469 1.903 18.343 1.00 78.12 385 LYS A CA 1
ATOM 3115 C C . LYS A 1 385 ? -10.201 2.626 17.889 1.00 78.12 385 LYS A C 1
ATOM 3117 O O . LYS A 1 385 ? -9.132 2.023 17.844 1.00 78.12 385 LYS A O 1
ATOM 3122 N N . ILE A 1 386 ? -10.288 3.925 17.619 1.00 82.69 386 ILE A N 1
ATOM 3123 C CA . ILE A 1 386 ? -9.152 4.728 17.149 1.00 82.69 386 ILE A CA 1
ATOM 3124 C C . ILE A 1 386 ? -8.098 4.928 18.240 1.00 82.69 386 ILE A C 1
ATOM 3126 O O . ILE A 1 386 ? -6.908 4.819 17.950 1.00 82.69 386 ILE A O 1
ATOM 3130 N N . LYS A 1 387 ? -8.483 5.172 19.500 1.00 81.12 387 LYS A N 1
ATOM 3131 C CA . LYS A 1 387 ? -7.569 5.237 20.662 1.00 81.12 387 LYS A CA 1
ATOM 3132 C C . LYS A 1 387 ? -6.787 3.927 20.820 1.00 81.12 387 LYS A C 1
ATOM 3134 O O . LYS A 1 387 ? -5.575 3.941 21.091 1.00 81.12 387 LYS A O 1
ATOM 3139 N N . ASN A 1 388 ? -7.456 2.813 20.554 1.00 79.31 388 ASN A N 1
ATOM 3140 C CA . ASN A 1 388 ? -6.889 1.476 20.606 1.00 79.31 388 ASN A CA 1
ATOM 3141 C C . ASN A 1 388 ? -6.006 1.155 19.395 1.00 79.31 388 ASN A C 1
ATOM 3143 O O . ASN A 1 388 ? -4.943 0.583 19.588 1.00 79.31 388 ASN A O 1
ATOM 3147 N N . GLN A 1 389 ? -6.338 1.613 18.190 1.00 82.50 389 GLN A N 1
ATOM 3148 C CA . GLN A 1 389 ? -5.535 1.413 16.981 1.00 82.50 389 GLN A CA 1
ATOM 3149 C C . GLN A 1 389 ? -4.079 1.894 17.157 1.00 82.50 389 GLN A C 1
ATOM 3151 O O . GLN A 1 389 ? -3.840 3.079 17.401 1.00 82.50 389 GLN A O 1
ATOM 3156 N N . LYS A 1 390 ? -3.094 0.995 17.052 1.00 80.75 390 LYS A N 1
ATOM 3157 C CA . LYS A 1 390 ? -1.666 1.299 17.276 1.00 80.75 390 LYS A CA 1
ATOM 3158 C C . LYS A 1 390 ? -0.833 1.280 16.003 1.00 80.75 390 LYS A C 1
ATOM 3160 O O . LYS A 1 390 ? 0.174 1.974 15.948 1.00 80.75 390 LYS A O 1
ATOM 3165 N N . PHE A 1 391 ? -1.240 0.501 15.005 1.00 82.81 391 PHE A N 1
ATOM 3166 C CA . PHE A 1 391 ? -0.447 0.281 13.805 1.00 82.81 391 PHE A CA 1
ATOM 3167 C C . PHE A 1 391 ? -1.319 0.333 12.552 1.00 82.81 391 PHE A C 1
ATOM 3169 O O . PHE A 1 391 ? -2.390 -0.279 12.498 1.00 82.81 391 PHE A O 1
ATOM 3176 N N . TYR A 1 392 ? -0.847 1.073 11.555 1.00 90.00 392 TYR A N 1
ATOM 3177 C CA . TYR A 1 392 ? -1.385 1.096 10.201 1.00 90.00 392 TYR A CA 1
ATOM 3178 C C . TYR A 1 392 ? -0.275 0.629 9.267 1.00 90.00 392 TYR A C 1
ATOM 3180 O O . TYR A 1 392 ? 0.799 1.225 9.260 1.00 90.00 392 TYR A O 1
ATOM 3188 N N . ALA A 1 393 ? -0.526 -0.430 8.506 1.00 90.44 393 ALA A N 1
ATOM 3189 C CA . ALA A 1 393 ? 0.421 -0.978 7.548 1.00 90.44 393 ALA A CA 1
ATOM 3190 C C . ALA A 1 393 ? -0.131 -0.854 6.133 1.00 90.44 393 ALA A C 1
ATOM 3192 O O . ALA A 1 393 ? -1.262 -1.267 5.873 1.00 90.44 393 ALA A O 1
ATOM 3193 N N . TYR A 1 394 ? 0.697 -0.340 5.229 1.00 91.75 394 TYR A N 1
ATOM 3194 C CA . TYR A 1 394 ? 0.415 -0.279 3.802 1.00 91.75 394 TYR A CA 1
ATOM 3195 C C . TYR A 1 394 ? 1.486 -1.078 3.072 1.00 91.75 394 TYR A C 1
ATOM 3197 O O . TYR A 1 394 ? 2.658 -0.714 3.096 1.00 91.75 394 TYR A O 1
ATOM 3205 N N . SER A 1 395 ? 1.091 -2.183 2.450 1.00 92.44 395 SER A N 1
ATOM 3206 C CA . SER A 1 395 ? 1.969 -2.974 1.598 1.00 92.44 395 SER A CA 1
ATOM 3207 C C . SER A 1 395 ? 1.741 -2.581 0.144 1.00 92.44 395 SER A C 1
ATOM 3209 O O . SER A 1 395 ? 0.706 -2.904 -0.440 1.00 92.44 395 SER A O 1
ATOM 3211 N N . GLY A 1 396 ? 2.695 -1.832 -0.402 1.00 89.50 396 GLY A N 1
ATOM 3212 C CA . GLY A 1 396 ? 2.663 -1.325 -1.769 1.00 89.50 396 GLY A CA 1
ATOM 3213 C C . GLY A 1 396 ? 3.902 -1.735 -2.554 1.00 89.50 396 GLY A C 1
ATOM 3214 O O . GLY A 1 396 ? 4.356 -2.878 -2.489 1.00 89.50 396 GLY A O 1
ATOM 3215 N N . HIS A 1 397 ? 4.435 -0.785 -3.309 1.00 86.81 397 HIS A N 1
ATOM 3216 C CA . HIS A 1 397 ? 5.558 -0.974 -4.218 1.00 86.81 397 HIS A CA 1
ATOM 3217 C C . HIS A 1 397 ? 6.683 0.017 -3.896 1.00 86.81 397 HIS A C 1
ATOM 3219 O O . HIS A 1 397 ? 6.481 0.984 -3.162 1.00 86.81 397 HIS A O 1
ATOM 3225 N N . ASP A 1 398 ? 7.852 -0.199 -4.489 1.00 80.38 398 ASP A N 1
ATOM 3226 C CA . ASP A 1 398 ? 8.948 0.774 -4.521 1.00 80.38 398 ASP A CA 1
ATOM 3227 C C . ASP A 1 398 ? 8.453 2.175 -4.917 1.00 80.38 398 ASP A C 1
ATOM 3229 O O . ASP A 1 398 ? 8.721 3.156 -4.224 1.00 80.38 398 ASP A O 1
ATOM 3233 N N . ILE A 1 399 ? 7.619 2.265 -5.956 1.00 80.69 399 ILE A N 1
ATOM 3234 C CA . ILE A 1 399 ? 7.049 3.527 -6.421 1.00 80.69 399 ILE A CA 1
ATOM 3235 C C . ILE A 1 399 ? 6.117 4.172 -5.390 1.00 80.69 399 ILE A C 1
ATOM 3237 O O . ILE A 1 399 ? 6.034 5.398 -5.332 1.00 80.69 399 ILE A O 1
ATOM 3241 N N . THR A 1 400 ? 5.443 3.380 -4.549 1.00 85.12 400 THR A N 1
ATOM 3242 C CA . THR A 1 400 ? 4.592 3.888 -3.464 1.00 85.12 400 THR A CA 1
ATOM 3243 C C . THR A 1 400 ? 5.444 4.615 -2.424 1.00 85.12 400 THR A C 1
ATOM 3245 O O . THR A 1 400 ? 5.104 5.721 -2.004 1.00 85.12 400 THR A O 1
ATOM 3248 N N . GLU A 1 401 ? 6.570 4.015 -2.030 1.00 84.44 401 GLU A N 1
ATOM 3249 C CA . GLU A 1 401 ? 7.488 4.584 -1.043 1.00 84.44 401 GLU A CA 1
ATOM 3250 C C . GLU A 1 401 ? 8.224 5.813 -1.583 1.00 84.44 401 GLU A C 1
ATOM 3252 O O . GLU A 1 401 ? 8.272 6.843 -0.906 1.00 84.44 401 GLU A O 1
ATOM 3257 N N . ILE A 1 402 ? 8.728 5.750 -2.821 1.00 80.44 402 ILE A N 1
ATOM 3258 C CA . ILE A 1 402 ? 9.414 6.892 -3.439 1.00 80.44 402 ILE A CA 1
ATOM 3259 C C . ILE A 1 402 ? 8.451 8.067 -3.611 1.00 80.44 402 ILE A C 1
ATOM 3261 O O . ILE A 1 402 ? 8.787 9.190 -3.238 1.00 80.44 402 ILE A O 1
ATOM 3265 N N . SER A 1 403 ? 7.240 7.818 -4.123 1.00 81.12 403 SER A N 1
ATOM 3266 C CA . SER A 1 403 ? 6.235 8.871 -4.301 1.00 81.12 403 SER A CA 1
ATOM 3267 C C . SER A 1 403 ? 5.898 9.537 -2.969 1.00 81.12 403 SER A C 1
ATOM 3269 O O . SER A 1 403 ? 5.861 10.762 -2.893 1.00 81.12 403 SER A O 1
ATOM 3271 N N . LEU A 1 404 ? 5.716 8.756 -1.897 1.00 84.50 404 LEU A N 1
ATOM 3272 C CA . LEU A 1 404 ? 5.458 9.294 -0.561 1.00 84.50 404 LEU A CA 1
ATOM 3273 C C . LEU A 1 404 ? 6.611 10.174 -0.059 1.00 84.50 404 LEU A C 1
ATOM 3275 O O . LEU A 1 404 ? 6.367 11.281 0.416 1.00 84.50 404 LEU A O 1
ATOM 3279 N N . LEU A 1 405 ? 7.859 9.717 -0.187 1.00 81.44 405 LEU A N 1
ATOM 3280 C CA . LEU A 1 405 ? 9.034 10.499 0.206 1.00 81.44 405 LEU A CA 1
ATOM 3281 C C . LEU A 1 405 ? 9.121 11.817 -0.578 1.00 81.44 405 LEU A C 1
ATOM 3283 O O . LEU A 1 405 ? 9.377 12.868 0.010 1.00 81.44 405 LEU A O 1
ATOM 3287 N N . LEU A 1 406 ? 8.839 11.795 -1.879 1.00 78.25 406 LEU A N 1
ATOM 3288 C CA . LEU A 1 406 ? 8.818 13.006 -2.698 1.00 78.25 406 LEU A CA 1
ATOM 3289 C C . LEU A 1 406 ? 7.714 13.974 -2.321 1.00 78.25 406 LEU A C 1
ATOM 3291 O O . LEU A 1 406 ? 7.986 15.158 -2.166 1.00 78.25 406 LEU A O 1
ATOM 3295 N N . GLY A 1 407 ? 6.491 13.485 -2.123 1.00 80.56 407 GLY A N 1
ATOM 3296 C CA . GLY A 1 407 ? 5.380 14.333 -1.698 1.00 80.56 407 GLY A CA 1
ATOM 3297 C C . GLY A 1 407 ? 5.600 14.980 -0.336 1.00 80.56 407 GLY A C 1
ATOM 3298 O O . GLY A 1 407 ? 5.074 16.058 -0.073 1.00 80.56 407 GLY A O 1
ATOM 3299 N N . LEU A 1 408 ? 6.397 14.340 0.523 1.00 79.75 408 LEU A N 1
ATOM 3300 C CA . LEU A 1 408 ? 6.842 14.902 1.794 1.00 79.75 408 LEU A CA 1
ATOM 3301 C C . LEU A 1 408 ? 7.994 15.916 1.631 1.00 79.75 408 LEU A C 1
ATOM 3303 O O . LEU A 1 408 ? 8.256 16.665 2.562 1.00 79.75 408 LEU A O 1
ATOM 3307 N N . GLY A 1 409 ? 8.665 15.982 0.477 1.00 77.81 409 GLY A N 1
ATOM 3308 C CA . GLY A 1 409 ? 9.751 16.932 0.195 1.00 77.81 409 GLY A CA 1
ATOM 3309 C C . GLY A 1 409 ? 11.169 16.363 0.338 1.00 77.81 409 GLY A C 1
ATOM 3310 O O . GLY A 1 409 ? 12.131 17.124 0.438 1.00 77.81 409 GLY A O 1
ATOM 3311 N N . TYR A 1 410 ? 11.337 15.035 0.341 1.00 75.25 410 TYR A N 1
ATOM 3312 C CA . TYR A 1 410 ? 12.637 14.353 0.464 1.00 75.25 410 TYR A CA 1
ATOM 3313 C C . TYR A 1 410 ? 13.409 14.206 -0.855 1.00 75.25 410 TYR A C 1
ATOM 3315 O O . TYR A 1 410 ? 14.171 13.258 -1.033 1.00 75.25 410 TYR A O 1
ATOM 3323 N N . GLU A 1 411 ? 13.260 15.147 -1.782 1.00 69.81 411 GLU A N 1
ATOM 3324 C CA . GLU A 1 411 ? 13.846 15.078 -3.127 1.00 69.81 411 GLU A CA 1
ATOM 3325 C C . GLU A 1 411 ? 15.344 14.723 -3.091 1.00 69.81 411 GLU A C 1
ATOM 3327 O O . GLU A 1 411 ? 15.777 13.723 -3.655 1.00 69.81 411 GLU A O 1
ATOM 3332 N N . THR A 1 412 ? 16.142 15.456 -2.312 1.00 64.38 412 THR A N 1
ATOM 3333 C CA . THR A 1 412 ? 17.600 15.231 -2.212 1.00 64.38 412 THR A CA 1
ATOM 3334 C C . THR A 1 412 ? 18.010 13.871 -1.637 1.00 64.38 412 THR A C 1
ATOM 3336 O O . THR A 1 412 ? 19.122 13.415 -1.896 1.00 64.38 412 THR A O 1
ATOM 3339 N N . PHE A 1 413 ? 17.140 13.211 -0.868 1.00 65.50 413 PHE A N 1
ATOM 3340 C CA . PHE A 1 413 ? 17.420 11.911 -0.257 1.00 65.50 413 PHE A CA 1
ATOM 3341 C C . PHE A 1 413 ? 17.351 10.766 -1.277 1.00 65.50 413 PHE A C 1
ATOM 3343 O O . PHE A 1 413 ? 18.083 9.787 -1.138 1.00 65.50 413 PHE A O 1
ATOM 3350 N N . ILE A 1 414 ? 16.503 10.905 -2.303 1.00 62.03 414 ILE A N 1
ATOM 3351 C CA . ILE A 1 414 ? 16.214 9.865 -3.301 1.00 62.03 414 ILE A CA 1
ATOM 3352 C C . ILE A 1 414 ? 17.271 9.800 -4.417 1.00 62.03 414 ILE A C 1
ATOM 3354 O O . ILE A 1 414 ? 17.522 8.718 -4.934 1.00 62.03 414 ILE A O 1
ATOM 3358 N N . PHE A 1 415 ? 17.930 10.911 -4.776 1.00 56.22 415 PHE A N 1
ATOM 3359 C CA . PHE A 1 415 ? 18.850 10.958 -5.937 1.00 56.22 415 PHE A CA 1
ATOM 3360 C C . PHE A 1 415 ? 20.266 10.441 -5.697 1.00 56.22 415 PHE A C 1
ATOM 3362 O O . PHE A 1 415 ? 21.095 10.479 -6.607 1.00 56.22 415 PHE A O 1
ATOM 3369 N N . ASP A 1 416 ? 20.569 9.935 -4.507 1.00 59.56 416 ASP A N 1
ATOM 3370 C CA . ASP A 1 416 ? 21.720 9.051 -4.378 1.00 59.56 416 ASP A CA 1
ATOM 3371 C C . ASP A 1 416 ? 21.295 7.690 -4.947 1.00 59.56 416 ASP A C 1
ATOM 3373 O O . ASP A 1 416 ? 20.347 7.085 -4.459 1.00 59.56 416 ASP A O 1
ATOM 3377 N N . LYS A 1 417 ? 21.960 7.203 -6.001 1.00 53.09 417 LYS A N 1
ATOM 3378 C CA . LYS A 1 417 ? 21.691 5.893 -6.635 1.00 53.09 417 LYS A CA 1
ATOM 3379 C C . LYS A 1 417 ? 21.647 4.728 -5.638 1.00 53.09 417 LYS A C 1
ATOM 3381 O O . LYS A 1 417 ? 21.041 3.696 -5.895 1.00 53.09 417 LYS A O 1
ATOM 3386 N N . HIS A 1 418 ? 22.268 4.904 -4.474 1.00 56.78 418 HIS A N 1
ATOM 3387 C CA . HIS A 1 418 ? 22.239 3.955 -3.371 1.00 56.78 418 HIS A CA 1
ATOM 3388 C C . HIS A 1 418 ? 21.030 4.105 -2.438 1.00 56.78 418 HIS A C 1
ATOM 3390 O O . HIS A 1 418 ? 20.974 3.387 -1.448 1.00 56.78 418 HIS A O 1
ATOM 3396 N N . SER A 1 419 ? 20.084 5.004 -2.710 1.00 58.69 419 SER A N 1
ATOM 3397 C CA . SER A 1 419 ? 18.931 5.314 -1.851 1.00 58.69 419 SER A CA 1
ATOM 3398 C C . SER A 1 419 ? 17.595 4.801 -2.384 1.00 58.69 419 SER A C 1
ATOM 3400 O O . SER A 1 419 ? 16.599 4.917 -1.666 1.00 58.69 419 SER A O 1
ATOM 3402 N N . MET A 1 420 ? 17.549 4.215 -3.591 1.00 67.25 420 MET A N 1
ATOM 3403 C CA . MET A 1 420 ? 16.320 3.586 -4.084 1.00 67.25 420 MET A CA 1
ATOM 3404 C C . MET A 1 420 ? 15.860 2.480 -3.119 1.00 67.25 420 MET A C 1
ATOM 3406 O O . MET A 1 420 ? 16.707 1.772 -2.552 1.00 67.25 420 MET A O 1
ATOM 3410 N N . PRO A 1 421 ? 14.542 2.327 -2.898 1.00 72.94 421 PRO A N 1
ATOM 3411 C CA . PRO A 1 421 ? 14.034 1.287 -2.023 1.00 72.94 421 PRO A CA 1
ATOM 3412 C C . PRO A 1 421 ? 14.381 -0.083 -2.586 1.00 72.94 421 PRO A C 1
ATOM 3414 O O . PRO A 1 421 ? 14.122 -0.382 -3.750 1.00 72.94 421 PRO A O 1
ATOM 3417 N N . SER A 1 422 ? 15.002 -0.916 -1.759 1.00 75.25 422 SER A N 1
ATOM 3418 C CA . SER A 1 422 ? 15.246 -2.306 -2.128 1.00 75.25 422 SER A CA 1
ATOM 3419 C C . SER A 1 422 ? 14.076 -3.186 -1.688 1.00 75.25 422 SER A C 1
ATOM 3421 O O . SER A 1 422 ? 13.166 -2.740 -0.992 1.00 75.25 422 SER A O 1
ATOM 3423 N N . VAL A 1 423 ? 14.099 -4.466 -2.055 1.00 76.25 423 VAL A N 1
ATOM 3424 C CA . VAL A 1 423 ? 13.061 -5.411 -1.630 1.00 76.25 423 VAL A CA 1
ATOM 3425 C C . VAL A 1 423 ? 12.929 -5.412 -0.100 1.00 76.25 423 VAL A C 1
ATOM 3427 O O . VAL A 1 423 ? 13.912 -5.554 0.628 1.00 76.25 423 VAL A O 1
ATOM 3430 N N . SER A 1 424 ? 11.688 -5.312 0.385 1.00 81.69 424 SER A N 1
ATOM 3431 C CA . SER A 1 424 ? 11.350 -5.210 1.816 1.00 81.69 424 SER A CA 1
ATOM 3432 C C . SER A 1 424 ? 11.869 -3.946 2.518 1.00 81.69 424 SER A C 1
ATOM 3434 O O . SER A 1 424 ? 12.055 -3.958 3.738 1.00 81.69 424 SER A O 1
ATOM 3436 N N . SER A 1 425 ? 12.105 -2.860 1.781 1.00 83.69 425 SER A N 1
ATOM 3437 C CA . SER A 1 425 ? 12.206 -1.529 2.378 1.00 83.69 425 SER A CA 1
ATOM 3438 C C . SER A 1 425 ? 10.914 -1.150 3.112 1.00 83.69 425 SER A C 1
ATOM 3440 O O . SER A 1 425 ? 9.840 -1.709 2.867 1.00 83.69 425 SER A O 1
ATOM 3442 N N . SER A 1 426 ? 11.017 -0.226 4.065 1.00 86.44 426 SER A N 1
ATOM 3443 C CA . SER A 1 426 ? 9.840 0.334 4.723 1.00 86.44 426 SER A CA 1
ATOM 3444 C C . SER A 1 426 ? 10.072 1.738 5.266 1.00 86.44 426 SER A C 1
ATOM 3446 O O . SER A 1 426 ? 11.118 2.055 5.844 1.00 86.44 426 SER A O 1
ATOM 3448 N N . LEU A 1 427 ? 9.017 2.542 5.169 1.00 85.94 427 LEU A N 1
ATOM 3449 C CA . LEU A 1 427 ? 8.910 3.852 5.786 1.00 85.94 427 LEU A CA 1
ATOM 3450 C C . LEU A 1 427 ? 8.011 3.763 7.020 1.00 85.94 427 LEU A C 1
ATOM 3452 O O . LEU A 1 427 ? 6.861 3.329 6.939 1.00 85.94 427 LEU A O 1
ATOM 3456 N N . VAL A 1 428 ? 8.523 4.202 8.166 1.00 87.31 428 VAL A N 1
ATOM 3457 C CA . VAL A 1 428 ? 7.792 4.204 9.435 1.00 87.31 428 VAL A CA 1
ATOM 3458 C C . VAL A 1 428 ? 7.593 5.639 9.899 1.00 87.31 428 VAL A C 1
ATOM 3460 O O . VAL A 1 428 ? 8.557 6.371 10.122 1.00 87.31 428 VAL A O 1
ATOM 3463 N N . LEU A 1 429 ? 6.328 6.027 10.058 1.00 87.44 429 LEU A N 1
ATOM 3464 C CA . LEU A 1 429 ? 5.923 7.303 10.633 1.00 87.44 429 LEU A CA 1
ATOM 3465 C C . LEU A 1 429 ? 5.345 7.054 12.023 1.00 87.44 429 LEU A C 1
ATOM 3467 O O . LEU A 1 429 ? 4.331 6.373 12.177 1.00 87.44 429 LEU A O 1
ATOM 3471 N N . GLU A 1 430 ? 5.983 7.620 13.037 1.00 85.19 430 GLU A N 1
ATOM 3472 C CA . GLU A 1 430 ? 5.571 7.484 14.428 1.00 85.19 430 GLU A CA 1
ATOM 3473 C C . GLU A 1 430 ? 4.969 8.791 14.928 1.00 85.19 430 GLU A C 1
ATOM 3475 O O . GLU A 1 430 ? 5.604 9.841 14.845 1.00 85.19 430 GLU A O 1
ATOM 3480 N N . LEU A 1 431 ? 3.764 8.721 15.490 1.00 84.25 431 LEU A N 1
ATOM 3481 C CA . LEU A 1 431 ? 3.146 9.838 16.195 1.00 84.25 431 LEU A CA 1
ATOM 3482 C C . LEU A 1 431 ? 3.569 9.818 17.662 1.00 84.25 431 LEU A C 1
ATOM 3484 O O . LEU A 1 431 ? 3.277 8.864 18.381 1.00 84.25 431 LEU A O 1
ATOM 3488 N N . TRP A 1 432 ? 4.197 10.897 18.106 1.00 81.31 432 TRP A N 1
ATOM 3489 C CA . TRP A 1 432 ? 4.651 11.089 19.474 1.00 81.31 432 TRP A CA 1
ATOM 3490 C C . TRP A 1 432 ? 3.875 12.212 20.150 1.00 81.31 432 TRP A C 1
ATOM 3492 O O . TRP A 1 432 ? 3.461 13.173 19.503 1.00 81.31 432 TRP A O 1
ATOM 3502 N N . GLN A 1 433 ? 3.712 12.094 21.464 1.00 81.12 433 GLN A N 1
ATOM 3503 C CA . GLN A 1 433 ? 3.143 13.122 22.327 1.00 81.12 433 GLN A CA 1
ATOM 3504 C C . GLN A 1 433 ? 4.237 13.661 23.249 1.00 81.12 433 GLN A C 1
ATOM 3506 O O . GLN A 1 433 ? 5.050 12.898 23.770 1.00 81.12 433 GLN A O 1
ATOM 3511 N N . ASN A 1 434 ? 4.275 14.978 23.434 1.00 74.38 434 ASN A N 1
ATOM 3512 C CA . ASN A 1 434 ? 5.184 15.639 24.358 1.00 74.38 434 ASN A CA 1
ATOM 3513 C C . ASN A 1 434 ? 4.494 15.863 25.715 1.00 74.38 434 ASN A C 1
ATOM 3515 O O . ASN A 1 434 ? 3.727 16.813 25.891 1.00 74.38 434 ASN A O 1
ATOM 3519 N N . GLU A 1 435 ? 4.794 14.986 26.677 1.00 67.81 435 GLU A N 1
ATOM 3520 C CA . GLU A 1 435 ? 4.216 15.011 28.030 1.00 67.81 435 GLU A CA 1
ATOM 3521 C C . GLU A 1 435 ? 4.612 16.262 28.844 1.00 67.81 435 GLU A C 1
ATOM 3523 O O . GLU A 1 435 ? 3.884 16.670 29.753 1.00 67.81 435 GLU A O 1
ATOM 3528 N N . GLU A 1 436 ? 5.740 16.914 28.535 1.00 61.50 436 GLU A N 1
ATOM 3529 C CA . GLU A 1 436 ? 6.199 18.105 29.268 1.00 61.50 436 GLU A CA 1
ATOM 3530 C C . GLU A 1 436 ? 5.357 19.347 28.937 1.00 61.50 436 GLU A C 1
ATOM 3532 O O . GLU A 1 436 ? 5.062 20.159 29.817 1.00 61.50 436 GLU A O 1
ATOM 3537 N N . ILE A 1 437 ? 4.922 19.483 27.680 1.00 57.62 437 ILE A N 1
ATOM 3538 C CA . ILE A 1 437 ? 4.118 20.625 27.220 1.00 57.62 437 ILE A CA 1
ATOM 3539 C C . ILE A 1 437 ? 2.657 20.464 27.673 1.00 57.62 437 ILE A C 1
ATOM 3541 O O . ILE A 1 437 ? 2.038 21.445 28.090 1.00 57.62 437 ILE A O 1
ATOM 3545 N N . GLU A 1 438 ? 2.116 19.242 27.675 1.00 54.72 438 GLU A N 1
ATOM 3546 C CA . GLU A 1 438 ? 0.744 18.945 28.126 1.00 54.72 438 GLU A CA 1
ATOM 3547 C C . GLU A 1 438 ? 0.506 19.306 29.603 1.00 54.72 438 GLU A C 1
ATOM 3549 O O . GLU A 1 438 ? -0.553 19.823 29.964 1.00 54.72 438 GLU A O 1
ATOM 3554 N N . ASN A 1 439 ? 1.518 19.095 30.449 1.00 55.22 439 ASN A N 1
ATOM 3555 C CA . ASN A 1 439 ? 1.468 19.413 31.877 1.00 55.22 439 ASN A CA 1
ATOM 3556 C C . ASN A 1 439 ? 1.738 20.898 32.194 1.00 55.22 439 ASN A C 1
ATOM 3558 O O . ASN A 1 439 ? 1.673 21.310 33.356 1.00 55.22 439 ASN A O 1
ATOM 3562 N N . SER A 1 440 ? 2.043 21.719 31.185 1.00 55.94 440 SER A N 1
ATOM 3563 C CA . SER A 1 440 ? 2.281 23.151 31.363 1.00 55.94 440 SER A CA 1
ATOM 3564 C C . SER A 1 440 ? 0.964 23.943 31.481 1.00 55.94 440 SER A C 1
ATOM 3566 O O . SER A 1 440 ? -0.055 23.620 30.877 1.00 55.94 440 SER A O 1
ATOM 3568 N N . ILE A 1 441 ? 0.968 25.020 32.277 1.00 51.50 441 ILE A N 1
ATOM 3569 C CA . ILE A 1 441 ? -0.225 25.834 32.613 1.00 51.50 441 ILE A CA 1
ATOM 3570 C C . ILE A 1 441 ? -0.772 26.622 31.395 1.00 51.50 441 ILE A C 1
ATOM 3572 O O . ILE A 1 441 ? -1.856 27.201 31.452 1.00 51.50 441 ILE A O 1
ATOM 3576 N N . ILE A 1 442 ? -0.058 26.632 30.267 1.00 52.62 442 ILE A N 1
ATOM 3577 C CA . ILE A 1 442 ? -0.395 27.413 29.072 1.00 52.62 442 ILE A CA 1
ATOM 3578 C C . ILE A 1 442 ? -1.166 26.517 28.089 1.00 52.62 442 ILE A C 1
ATOM 3580 O O . ILE A 1 442 ? -0.600 25.963 27.151 1.00 52.62 442 ILE A O 1
ATOM 3584 N N . LYS A 1 443 ? -2.480 26.379 28.300 1.00 52.81 443 LYS A N 1
ATOM 3585 C CA . LYS A 1 443 ? -3.403 25.647 27.403 1.00 52.81 443 LYS A CA 1
ATOM 3586 C C . LYS A 1 443 ? -3.917 26.475 26.208 1.00 52.81 443 LYS A C 1
ATOM 3588 O O . LYS A 1 443 ? -4.879 26.076 25.565 1.00 52.81 443 LYS A O 1
ATOM 3593 N N . ASP A 1 444 ? -3.295 27.618 25.915 1.00 50.12 444 ASP A N 1
ATOM 3594 C CA . ASP A 1 444 ? -3.716 28.550 24.848 1.00 50.12 444 ASP A CA 1
ATOM 3595 C C . ASP A 1 444 ? -2.996 28.332 23.501 1.00 50.12 444 ASP A C 1
ATOM 3597 O O . ASP A 1 444 ? -3.143 29.125 22.571 1.00 50.12 444 ASP A O 1
ATOM 3601 N N . LYS A 1 445 ? -2.203 27.263 23.370 1.00 53.28 445 LYS A N 1
ATOM 3602 C CA . LYS A 1 445 ? -1.509 26.908 22.125 1.00 53.28 445 LYS A CA 1
ATOM 3603 C C . LYS A 1 445 ? -2.330 25.932 21.286 1.00 53.28 445 LYS A C 1
ATOM 3605 O O . LYS A 1 445 ? -3.135 25.160 21.805 1.00 53.28 445 LYS A O 1
ATOM 3610 N N . ASN A 1 446 ? -2.148 26.006 19.969 1.00 58.38 446 ASN A N 1
ATOM 3611 C CA . ASN A 1 446 ? -2.875 25.196 18.997 1.00 58.38 446 ASN A CA 1
ATOM 3612 C C . ASN A 1 446 ? -2.718 23.706 19.361 1.00 58.38 446 ASN A C 1
ATOM 3614 O O . ASN A 1 446 ? -1.604 23.248 19.592 1.00 58.38 446 ASN A O 1
ATOM 3618 N N . GLN A 1 447 ? -3.815 22.947 19.436 1.00 59.69 447 GLN A N 1
ATOM 3619 C CA . GLN A 1 447 ? -3.867 21.601 20.049 1.00 59.69 447 GLN A CA 1
ATOM 3620 C C . GLN A 1 447 ? -2.952 20.551 19.386 1.00 59.69 447 GLN A C 1
ATOM 3622 O O . GLN A 1 447 ? -2.724 19.481 19.949 1.00 59.69 447 GLN A O 1
ATOM 3627 N N . PHE A 1 448 ? -2.418 20.862 18.206 1.00 61.62 448 PHE A N 1
ATOM 3628 C CA . PHE A 1 448 ? -1.438 20.059 17.479 1.00 61.62 448 PHE A CA 1
ATOM 3629 C C . PHE A 1 448 ? 0.012 20.273 17.951 1.00 61.62 448 PHE A C 1
ATOM 3631 O O . PHE A 1 448 ? 0.847 19.425 17.672 1.00 61.62 448 PHE A O 1
ATOM 3638 N N . GLU A 1 449 ? 0.320 21.341 18.698 1.00 66.00 449 GLU A N 1
ATOM 3639 C CA . GLU A 1 449 ? 1.684 21.656 19.174 1.00 66.00 449 GLU A CA 1
ATOM 3640 C C . GLU A 1 449 ? 2.229 20.650 20.206 1.00 66.00 449 GLU A C 1
ATOM 3642 O O . GLU A 1 449 ? 3.426 20.633 20.482 1.00 66.00 449 GLU A O 1
ATOM 3647 N N . TYR A 1 450 ? 1.369 19.799 20.774 1.00 72.31 450 TYR A N 1
ATOM 3648 C CA . TYR A 1 450 ? 1.750 18.760 21.740 1.00 72.31 450 TYR A CA 1
ATOM 3649 C C . TYR A 1 450 ? 2.172 17.446 21.078 1.00 72.31 450 TYR A C 1
ATOM 3651 O O . TYR A 1 450 ? 2.635 16.538 21.768 1.00 72.31 450 TYR A O 1
ATOM 3659 N N . TYR A 1 451 ? 1.986 17.322 19.764 1.00 81.69 451 TYR A N 1
ATOM 3660 C CA . TYR A 1 451 ? 2.286 16.109 19.020 1.00 81.69 451 TYR A CA 1
ATOM 3661 C C . TYR A 1 451 ? 3.330 16.385 17.952 1.00 81.69 451 TYR A C 1
ATOM 3663 O O . TYR A 1 451 ? 3.362 17.455 17.350 1.00 81.69 451 TYR A O 1
ATOM 3671 N N . TYR A 1 452 ? 4.171 15.395 17.693 1.00 82.25 452 TYR A N 1
ATOM 3672 C CA . TYR A 1 452 ? 5.188 15.472 16.656 1.00 82.25 452 TYR A CA 1
ATOM 3673 C C . TYR A 1 452 ? 5.332 14.122 15.962 1.00 82.25 452 TYR A C 1
ATOM 3675 O O . TYR A 1 452 ? 5.010 13.078 16.530 1.00 82.25 452 TYR A O 1
ATOM 3683 N N . VAL A 1 453 ? 5.778 14.143 14.707 1.00 84.25 453 VAL A N 1
ATOM 3684 C CA . VAL A 1 453 ? 5.941 12.936 13.893 1.00 84.25 453 VAL A CA 1
ATOM 3685 C C . VAL A 1 453 ? 7.423 12.665 13.699 1.00 84.25 453 VAL A C 1
ATOM 3687 O O . VAL A 1 453 ? 8.170 13.553 13.295 1.00 84.25 453 VAL A O 1
ATOM 3690 N N . LYS A 1 454 ? 7.852 11.433 13.967 1.00 82.31 454 LYS A N 1
ATOM 3691 C CA . LYS A 1 454 ? 9.187 10.955 13.598 1.00 82.31 454 LYS A CA 1
ATOM 3692 C C . LYS A 1 454 ? 9.083 10.069 12.371 1.00 82.31 454 LYS A C 1
ATOM 3694 O O . LYS A 1 454 ? 8.171 9.252 12.283 1.00 82.31 454 LYS A O 1
ATOM 3699 N N . ILE A 1 455 ? 10.028 10.218 11.449 1.00 83.38 455 ILE A N 1
ATOM 3700 C CA . ILE A 1 455 ? 10.069 9.443 10.209 1.00 83.38 455 ILE A CA 1
ATOM 3701 C C . ILE A 1 455 ? 11.372 8.652 10.157 1.00 83.38 455 ILE A C 1
ATOM 3703 O O . ILE A 1 455 ? 12.464 9.209 10.322 1.00 83.38 455 ILE A O 1
ATOM 3707 N N . TYR A 1 456 ? 11.235 7.352 9.926 1.00 83.56 456 TYR A N 1
ATOM 3708 C CA . TYR A 1 456 ? 12.308 6.371 9.893 1.00 83.56 456 TYR A CA 1
ATOM 3709 C C . TYR A 1 456 ? 12.258 5.589 8.587 1.00 83.56 456 TYR A C 1
ATOM 3711 O O . TYR A 1 456 ? 11.184 5.178 8.156 1.00 83.56 456 TYR A O 1
ATOM 3719 N N . TYR A 1 457 ? 13.421 5.349 7.990 1.00 81.56 457 TYR A N 1
ATOM 3720 C CA . TYR A 1 457 ? 13.553 4.584 6.755 1.00 81.56 457 TYR A CA 1
ATOM 3721 C C . TYR A 1 457 ? 14.412 3.340 6.976 1.00 81.56 457 TYR A C 1
ATOM 3723 O O . TYR A 1 457 ? 15.566 3.429 7.413 1.00 81.56 457 TYR A O 1
ATOM 3731 N N . TYR A 1 458 ? 13.838 2.185 6.655 1.00 80.38 458 TYR A N 1
ATOM 3732 C CA . TYR A 1 458 ? 14.533 0.915 6.518 1.00 80.38 458 TYR A CA 1
ATOM 3733 C C . TYR A 1 458 ? 14.746 0.667 5.032 1.00 80.38 458 TYR A C 1
ATOM 3735 O O . TYR A 1 458 ? 13.804 0.381 4.304 1.00 80.38 458 TYR A O 1
ATOM 3743 N N . GLN A 1 459 ? 15.988 0.752 4.570 1.00 70.62 459 GLN A N 1
ATOM 3744 C CA . GLN A 1 459 ? 16.279 0.571 3.149 1.00 70.62 459 GLN A CA 1
ATOM 3745 C C . GLN A 1 459 ? 16.079 -0.880 2.678 1.00 70.62 459 GLN A C 1
ATOM 3747 O O . GLN A 1 459 ? 15.824 -1.107 1.497 1.00 70.62 459 GLN A O 1
ATOM 3752 N N . ASN A 1 460 ? 16.234 -1.863 3.575 1.00 72.38 460 ASN A N 1
ATOM 3753 C CA . ASN A 1 460 ? 16.096 -3.290 3.280 1.00 72.38 460 ASN A CA 1
ATOM 3754 C C . ASN A 1 460 ? 15.840 -4.115 4.555 1.00 72.38 460 ASN A C 1
ATOM 3756 O O . ASN A 1 460 ? 16.002 -3.614 5.670 1.00 72.38 460 ASN A O 1
ATOM 3760 N N . SER A 1 461 ? 15.530 -5.405 4.390 1.00 67.69 461 SER A N 1
ATOM 3761 C CA . SER A 1 461 ? 15.240 -6.331 5.499 1.00 67.69 461 SER A CA 1
ATOM 3762 C C . SER A 1 461 ? 16.437 -6.702 6.389 1.00 67.69 461 SER A C 1
ATOM 3764 O O . SER A 1 461 ? 16.248 -7.347 7.416 1.00 67.69 461 SER A O 1
ATOM 3766 N N . THR A 1 462 ? 17.668 -6.362 6.000 1.00 69.38 462 THR A N 1
ATOM 3767 C CA . THR A 1 462 ? 18.900 -6.657 6.762 1.00 69.38 462 THR A CA 1
ATOM 3768 C C . THR A 1 462 ? 19.327 -5.515 7.685 1.00 69.38 462 THR A C 1
ATOM 3770 O O . THR A 1 462 ? 20.217 -5.694 8.514 1.00 69.38 462 THR A O 1
ATOM 3773 N N . ILE A 1 463 ? 18.704 -4.339 7.564 1.00 68.00 463 ILE A N 1
ATOM 3774 C CA . ILE A 1 463 ? 19.009 -3.182 8.406 1.00 68.00 463 ILE A CA 1
ATOM 3775 C C . ILE A 1 463 ? 18.315 -3.330 9.760 1.00 68.00 463 ILE A C 1
ATOM 3777 O O . ILE A 1 463 ? 17.096 -3.230 9.867 1.00 68.00 463 ILE A O 1
ATOM 3781 N N . GLU A 1 464 ? 19.110 -3.516 10.815 1.00 69.31 464 GLU A N 1
ATOM 3782 C CA . GLU A 1 464 ? 18.603 -3.637 12.189 1.00 69.31 464 GLU A CA 1
ATOM 3783 C C . GLU A 1 464 ? 18.226 -2.287 12.817 1.00 69.31 464 GLU A C 1
ATOM 3785 O O . GLU A 1 464 ? 17.395 -2.229 13.719 1.00 69.31 464 GLU A O 1
ATOM 3790 N N . THR A 1 465 ? 18.849 -1.190 12.374 1.00 75.31 465 THR A N 1
ATOM 3791 C CA . THR A 1 465 ? 18.607 0.160 12.907 1.00 75.31 465 THR A CA 1
ATOM 3792 C C . THR A 1 465 ? 18.174 1.087 11.777 1.00 75.31 465 THR A C 1
ATOM 3794 O O . THR A 1 465 ? 18.980 1.340 10.878 1.00 75.31 465 THR A O 1
ATOM 3797 N N . PRO A 1 466 ? 16.939 1.617 11.797 1.00 78.69 466 PRO A N 1
ATOM 3798 C CA . PRO A 1 466 ? 16.481 2.490 10.731 1.00 78.69 466 PRO A CA 1
ATOM 3799 C C . PRO A 1 466 ? 17.215 3.824 10.738 1.00 78.69 466 PRO A C 1
ATOM 3801 O O . PRO A 1 466 ? 17.619 4.344 11.783 1.00 78.69 466 PRO A O 1
ATOM 3804 N N . LYS A 1 467 ? 17.305 4.439 9.562 1.00 81.00 467 LYS A N 1
ATOM 3805 C CA . LYS A 1 467 ? 17.787 5.810 9.432 1.00 81.00 467 LYS A CA 1
ATOM 3806 C C . LYS A 1 467 ? 16.667 6.764 9.842 1.00 81.00 467 LYS A C 1
ATOM 3808 O O . LYS A 1 467 ? 15.605 6.762 9.225 1.00 81.00 467 LYS A O 1
ATOM 3813 N N . TYR A 1 468 ? 16.897 7.590 10.861 1.00 81.19 468 TYR A N 1
ATOM 3814 C CA . TYR A 1 468 ? 16.016 8.725 11.138 1.00 81.19 468 TYR A CA 1
ATOM 3815 C C . TYR A 1 468 ? 16.178 9.760 10.025 1.00 81.19 468 TYR A C 1
ATOM 3817 O O . TYR A 1 468 ? 17.297 10.195 9.748 1.00 81.19 468 TYR A O 1
ATOM 3825 N N . ILE A 1 469 ? 15.068 10.128 9.389 1.00 77.94 469 ILE A N 1
ATOM 3826 C CA . ILE A 1 469 ? 15.056 11.085 8.279 1.00 77.94 469 ILE A CA 1
ATOM 3827 C C . ILE A 1 469 ? 14.193 12.313 8.573 1.00 77.94 469 ILE A C 1
ATOM 3829 O O . ILE A 1 469 ? 14.162 13.233 7.766 1.00 77.94 469 ILE A O 1
ATOM 3833 N N . GLY A 1 470 ? 13.523 12.404 9.726 1.00 74.44 470 GLY A N 1
ATOM 3834 C CA . GLY A 1 470 ? 12.675 13.563 10.055 1.00 74.44 470 GLY A CA 1
ATOM 3835 C C . GLY A 1 470 ? 13.400 14.918 9.972 1.00 74.44 470 GLY A C 1
ATOM 3836 O O . GLY A 1 470 ? 12.811 15.913 9.574 1.00 74.44 470 GLY A O 1
ATOM 3837 N N . ASN A 1 471 ? 14.706 14.948 10.249 1.00 69.44 471 ASN A N 1
ATOM 3838 C CA . ASN A 1 471 ? 15.549 16.146 10.156 1.00 69.44 471 ASN A CA 1
ATOM 3839 C C . ASN A 1 471 ? 15.872 16.607 8.723 1.00 69.44 471 ASN A C 1
ATOM 3841 O O . ASN A 1 471 ? 16.414 17.697 8.549 1.00 69.44 471 ASN A O 1
ATOM 3845 N N . LEU A 1 472 ? 15.609 15.786 7.703 1.00 69.19 472 LEU A N 1
ATOM 3846 C CA . LEU A 1 472 ? 15.886 16.148 6.310 1.00 69.19 472 LEU A CA 1
ATOM 3847 C C . LEU A 1 472 ? 14.696 16.851 5.642 1.00 69.19 472 LEU A C 1
ATOM 3849 O O . LEU A 1 472 ? 14.866 17.378 4.547 1.00 69.19 472 LEU A O 1
ATOM 3853 N N . LEU A 1 473 ? 13.529 16.903 6.297 1.00 70.25 473 LEU A N 1
ATOM 3854 C CA . LEU A 1 473 ? 12.375 17.672 5.830 1.00 70.25 473 LEU A CA 1
ATOM 3855 C C . LEU A 1 473 ? 12.693 19.168 5.862 1.00 70.25 473 LEU A C 1
ATOM 3857 O O . LEU A 1 473 ? 12.913 19.691 6.957 1.00 70.25 473 LEU A O 1
ATOM 3861 N N . PRO A 1 474 ? 12.670 19.878 4.719 1.00 65.06 474 PRO A N 1
ATOM 3862 C CA . PRO A 1 474 ? 13.021 21.297 4.669 1.00 65.06 474 PRO A CA 1
ATOM 3863 C C . PRO A 1 474 ? 12.199 22.159 5.638 1.00 65.06 474 PRO A C 1
ATOM 3865 O O . PRO A 1 474 ? 12.730 23.073 6.261 1.00 65.06 474 PRO A O 1
ATOM 3868 N N . GLU A 1 475 ? 10.916 21.832 5.806 1.00 69.12 475 GLU A N 1
ATOM 3869 C CA . GLU A 1 475 ? 9.980 22.573 6.661 1.00 69.12 475 GLU A CA 1
ATOM 3870 C C . GLU A 1 475 ? 10.033 22.167 8.145 1.00 69.12 475 GLU A C 1
ATOM 3872 O O . GLU A 1 475 ? 9.472 22.863 8.990 1.00 69.12 475 GLU A O 1
ATOM 3877 N N . CYS A 1 476 ? 10.716 21.068 8.487 1.00 66.56 476 CYS A N 1
ATOM 3878 C CA . CYS A 1 476 ? 10.843 20.569 9.864 1.00 66.56 476 CYS A CA 1
ATOM 3879 C C . CYS A 1 476 ? 12.259 20.744 10.437 1.00 66.56 476 CYS A C 1
ATOM 3881 O O . CYS A 1 476 ? 12.591 20.157 11.466 1.00 66.56 476 CYS A O 1
ATOM 3883 N N . GLN A 1 477 ? 13.105 21.550 9.788 1.00 55.78 477 GLN A N 1
ATOM 3884 C CA . GLN A 1 477 ? 14.426 21.916 10.300 1.00 55.78 477 GLN A CA 1
ATOM 3885 C C . GLN A 1 477 ? 14.303 22.998 11.388 1.00 55.78 477 GLN A C 1
ATOM 3887 O O . GLN A 1 477 ? 14.416 24.193 11.126 1.00 55.78 477 GLN A O 1
ATOM 3892 N N . GLY A 1 478 ? 14.071 22.562 12.626 1.00 50.34 478 GLY A N 1
ATOM 3893 C CA . GLY A 1 478 ? 14.081 23.364 13.854 1.00 50.34 478 GLY A CA 1
ATOM 3894 C C . GLY A 1 478 ? 14.046 22.440 15.077 1.00 50.34 478 GLY A C 1
ATOM 3895 O O . GLY A 1 478 ? 13.473 21.358 14.974 1.00 50.34 478 GLY A O 1
ATOM 3896 N N . GLU A 1 479 ? 14.727 22.825 16.166 1.00 32.66 479 GLU A N 1
ATOM 3897 C CA . GLU A 1 479 ? 14.859 22.039 17.416 1.00 32.66 479 GLU A CA 1
ATOM 3898 C C . GLU A 1 479 ? 13.534 21.543 18.007 1.00 32.66 479 GLU A C 1
ATOM 3900 O O . GLU A 1 479 ? 12.558 22.332 18.029 1.00 32.66 479 GLU A O 1
#